Protein AF-A0A1V9ZBR7-F1 (afdb_monomer_lite)

Secondary structure (DSSP, 8-state):
----HHHHHHTTEEEEEESTTT-SS-EEEEEE----------PPPP--------------TTHHHHHHHHHHHHHHHHHHH--------------SS----GGGGGGBPPTTSEE--TT-EEEEETTEEEEEEEETTEEEEEEE-S---HHHHHHHHHHHHHHHT---TTSPPEEEEE-SSGGG-EEEEE--S--HHHHHTT--S-----TTSSTHHHHTTHHHHHHSS----------TTSTTSS----PPPPTTTTSPSS-EEE-SGGGTTSS-S-EEE-TT--EEE----TT--EEES-SEE-B-TT---SEEEEEEEEE-B-TT-B--TT--EEEEEEEEE--GGG--SPPPTT--EEEEES----S--TT----TT--EEEEESS---S--TT--TT--EEEEESS-----TT--TT--EEE--SS---EEEEEE-TT--EEE-TTS---EEEEEE--TT--EEE-TT----EEEEEHHHHHHHHTPPBP---TT-SS--EEE--S-B---HHHHHHTTEEEEEESTTT-SS-EEEEEE--------PPPP------------------------THHHHHHHHHHHHHHHHHHHHHHHHHHTPPPPPPP----------PPPP------------

Foldseek 3Di:
DDDDQVVLVVQVWGKDFPPPPNDPDGDIDTGHDDPDDDDDDDDDDDDDDDDDDDDDDDDDPPVVVVVVVVVVVVVVVVVVVPPDPPPDPDPPDCPPDADDCPLQPVQEDDPPFKAQPPDDFPDDDPLFTWGWIGGNRAIKIKTAGPDQDSVSLNVVSVVLSVQCPDDDPQDFHFRGWYDPDSSGIIGITHDDPDDPVVVVVPDDDDDPDDVPPVVVNPPVVVVVVVVVPDDDDDDDPDDPDPVPPPPPPPPPQQPLLPFDFDWEKEQDPLLPPQPASIFTATSRSHTPGSPDHLVCLEAEAHREYAYHQSRDAQHHEYEHYAHYQYLRHDDHLSHQEYEYEHHNADELVSCPDADELSHAEYYYELAAHADDDLPRHDRQNHQYYAAEQRQYADDHLCPHLNHAEDAHEQYAYQADPNDHPNHQYYHHYNYAHQEDEQAECQNHQYEHHANYCHAYYENYDYALSHFEEEHEPHNHQAAEYEPRVLVSLQPWADFPPPPVDPDTGGYDYPDAYHYDQVVLVVQVWGKDWRNPPRDPYTYIHTYHYDPPDPDDDDDDDDDDDDDDDDDDDDDDDDDDDDDDPPVVVVVVVVVVVVVVVVVVVVVVVVVPDDDDDDDDDDDDDDDDDDDDDDDDDDDDDDDDD

pLDDT: mean 70.75, std 25.92, range [24.97, 98.56]

Organism: NCBI:txid74557

InterPro domains:
  IPR000719 Protein kinase domain [SM00220] (116-343)
  IPR001245 Serine-threonine/tyrosine-protein kinase, catalytic domain [PF07714] (120-198)
  IPR011009 Protein kinase-like domain superfamily [SSF56112] (115-214)
  IPR032675 Leucine-rich repeat domain superfamily [G3DSA:3.80.10.10] (279-488)
  IPR050122 Receptor Tyrosine Kinase [PTHR24416] (41-207)

Structure (mmCIF, N/CA/C/O backbone):
data_AF-A0A1V9ZBR7-F1
#
_entry.id   AF-A0A1V9ZBR7-F1
#
loop_
_atom_site.group_PDB
_atom_site.id
_atom_site.type_symbol
_atom_site.label_atom_id
_atom_site.label_alt_id
_atom_site.label_comp_id
_atom_site.label_asym_id
_atom_site.label_entity_id
_atom_site.label_seq_id
_atom_site.pdbx_PDB_ins_code
_atom_site.Cartn_x
_atom_site.Cartn_y
_atom_site.Cartn_z
_atom_site.occupancy
_atom_site.B_iso_or_equiv
_atom_site.auth_seq_id
_atom_site.auth_comp_id
_atom_site.auth_asym_id
_atom_site.auth_atom_id
_atom_site.pdbx_PDB_model_num
ATOM 1 N N . MET A 1 1 ? -35.431 -3.932 4.871 1.00 50.59 1 MET A N 1
ATOM 2 C CA . MET A 1 1 ? -35.318 -3.376 3.504 1.00 50.59 1 MET A CA 1
ATOM 3 C C . MET A 1 1 ? -36.571 -3.734 2.721 1.00 50.59 1 MET A C 1
ATOM 5 O O . MET A 1 1 ? -36.926 -4.905 2.684 1.00 50.59 1 MET A O 1
ATOM 9 N N . LYS A 1 2 ? -37.264 -2.747 2.144 1.00 49.28 2 LYS A N 1
ATOM 10 C CA . LYS A 1 2 ? -38.389 -2.986 1.230 1.00 49.28 2 LYS A CA 1
ATOM 11 C C . LYS A 1 2 ? -37.946 -2.637 -0.182 1.00 49.28 2 LYS A C 1
ATOM 13 O O . LYS A 1 2 ? -37.548 -1.499 -0.416 1.00 49.28 2 LYS A O 1
ATOM 18 N N . THR A 1 3 ? -38.008 -3.591 -1.099 1.00 70.12 3 THR A N 1
ATOM 19 C CA . THR A 1 3 ? -37.773 -3.306 -2.515 1.00 70.12 3 THR A CA 1
ATOM 20 C C . THR A 1 3 ? -38.988 -2.591 -3.093 1.00 70.12 3 THR A C 1
ATOM 22 O O . THR A 1 3 ? -40.130 -2.961 -2.820 1.00 70.12 3 THR A O 1
ATOM 25 N N . ASN A 1 4 ? -38.746 -1.539 -3.873 1.00 78.81 4 ASN A N 1
ATOM 26 C CA . ASN A 1 4 ? -39.800 -0.794 -4.549 1.00 78.81 4 ASN A CA 1
ATOM 27 C C . ASN A 1 4 ? -40.412 -1.664 -5.664 1.00 78.81 4 ASN A C 1
ATOM 29 O O . ASN A 1 4 ? -39.730 -2.010 -6.629 1.00 78.81 4 ASN A O 1
ATOM 33 N N . ALA A 1 5 ? -41.694 -2.011 -5.525 1.00 76.12 5 ALA A N 1
ATOM 34 C CA . ALA A 1 5 ? -42.403 -2.876 -6.467 1.00 76.12 5 ALA A CA 1
ATOM 35 C C . ALA A 1 5 ? -42.497 -2.273 -7.880 1.00 76.12 5 ALA A C 1
ATOM 37 O O . ALA A 1 5 ? -42.357 -3.003 -8.857 1.00 76.12 5 ALA A O 1
ATOM 38 N N . LEU A 1 6 ? -42.639 -0.945 -7.996 1.00 73.38 6 LEU A N 1
ATOM 39 C CA . LEU A 1 6 ? -42.655 -0.250 -9.288 1.00 73.38 6 LEU A CA 1
ATOM 40 C C . LEU A 1 6 ? -41.296 -0.359 -9.986 1.00 73.38 6 LEU A C 1
ATOM 42 O O . LEU A 1 6 ? -41.236 -0.752 -11.148 1.00 73.38 6 LEU A O 1
ATOM 46 N N . ALA A 1 7 ? -40.204 -0.113 -9.257 1.00 69.62 7 ALA A N 1
ATOM 47 C CA . ALA A 1 7 ? -38.849 -0.246 -9.796 1.00 69.62 7 ALA A CA 1
ATOM 48 C C . ALA A 1 7 ? -38.517 -1.697 -10.187 1.00 69.62 7 ALA A C 1
ATOM 50 O O . ALA A 1 7 ? -37.846 -1.930 -11.186 1.00 69.62 7 ALA A O 1
ATOM 51 N N . CYS A 1 8 ? -39.024 -2.675 -9.431 1.00 76.56 8 CYS A N 1
ATOM 52 C CA . CYS A 1 8 ? -38.856 -4.087 -9.753 1.00 76.56 8 CYS A CA 1
ATOM 53 C C . CYS A 1 8 ? -39.618 -4.492 -11.025 1.00 76.56 8 CYS A C 1
ATOM 55 O O . CYS A 1 8 ? -39.065 -5.169 -11.888 1.00 76.56 8 CYS A O 1
ATOM 57 N N . SER A 1 9 ? -40.855 -4.013 -11.183 1.00 77.94 9 SER A N 1
ATOM 58 C CA . SER A 1 9 ? -41.639 -4.267 -12.396 1.00 77.94 9 SER A CA 1
ATOM 59 C C . SER A 1 9 ? -41.027 -3.620 -13.643 1.00 77.94 9 SER A C 1
ATOM 61 O O . SER A 1 9 ? -41.070 -4.213 -14.717 1.00 77.94 9 SER A O 1
ATOM 63 N N . ALA A 1 10 ? -40.386 -2.452 -13.496 1.00 71.50 10 ALA A N 1
ATOM 64 C CA . ALA A 1 10 ? -39.750 -1.729 -14.599 1.00 71.50 10 ALA A CA 1
ATOM 65 C C . ALA A 1 10 ? -38.578 -2.497 -15.233 1.00 71.50 10 ALA A C 1
ATOM 67 O O . ALA A 1 10 ? -38.266 -2.279 -16.398 1.00 71.50 10 ALA A O 1
ATOM 68 N N . ILE A 1 11 ? -37.958 -3.416 -14.487 1.00 74.50 11 ILE A N 1
ATOM 69 C CA . ILE A 1 11 ? -36.897 -4.299 -14.991 1.00 74.50 11 ILE A CA 1
ATOM 70 C C . ILE A 1 11 ? -37.412 -5.702 -15.348 1.00 74.50 11 ILE A C 1
ATOM 72 O O . ILE A 1 11 ? -36.616 -6.615 -15.529 1.00 74.50 11 ILE A O 1
ATOM 76 N N . GLY A 1 12 ? -38.733 -5.897 -15.435 1.00 76.38 12 GLY A N 1
ATOM 77 C CA . GLY A 1 12 ? -39.346 -7.199 -15.725 1.00 76.38 12 GLY A CA 1
ATOM 78 C C . GLY A 1 12 ? -39.277 -8.191 -14.559 1.00 76.38 12 GLY A C 1
ATOM 79 O O . GLY A 1 12 ? -39.399 -9.399 -14.761 1.00 76.38 12 GLY A O 1
ATOM 80 N N . GLY A 1 13 ? -39.048 -7.697 -13.341 1.00 84.69 13 GLY A N 1
ATOM 81 C CA . GLY A 1 13 ? -38.956 -8.507 -12.136 1.00 84.69 13 GLY A CA 1
ATOM 82 C C . GLY A 1 13 ? -40.244 -8.532 -11.322 1.00 84.69 13 GLY A C 1
ATOM 83 O O . GLY A 1 13 ? -41.118 -7.675 -11.444 1.00 84.69 13 GLY A O 1
ATOM 84 N N . THR A 1 14 ? -40.344 -9.514 -10.432 1.00 86.44 14 THR A N 1
ATOM 85 C CA . THR A 1 14 ? -41.419 -9.632 -9.442 1.00 86.44 14 THR A CA 1
ATOM 86 C C . THR A 1 14 ? -40.845 -9.552 -8.034 1.00 86.44 14 THR A C 1
ATOM 88 O O . THR A 1 14 ? -39.832 -10.175 -7.718 1.00 86.44 14 THR A O 1
ATOM 91 N N . THR A 1 15 ? -41.462 -8.749 -7.165 1.00 87.12 15 THR A N 1
ATOM 92 C CA . THR A 1 15 ? -41.032 -8.654 -5.765 1.00 87.12 15 THR A CA 1
ATOM 93 C C . THR A 1 15 ? -41.447 -9.894 -4.984 1.00 87.12 15 THR A C 1
ATOM 95 O O . THR A 1 15 ? -42.631 -10.219 -4.942 1.00 87.12 15 THR A O 1
ATOM 98 N N . GLN A 1 16 ? -40.496 -10.534 -4.306 1.00 85.44 16 GLN A N 1
ATOM 99 C CA . GLN A 1 16 ? -40.729 -11.681 -3.429 1.00 85.44 16 GLN A CA 1
ATOM 100 C C . GLN A 1 16 ? -40.258 -11.385 -2.004 1.00 85.44 16 GLN A C 1
ATOM 102 O O . GLN A 1 16 ? -39.257 -10.697 -1.796 1.00 85.44 16 GLN A O 1
ATOM 107 N N . SER A 1 17 ? -40.983 -11.892 -1.006 1.00 78.50 17 SER A N 1
ATOM 108 C CA . SER A 1 17 ? -40.584 -11.788 0.400 1.00 78.50 17 SER A CA 1
ATOM 109 C C . SER A 1 17 ? -39.629 -12.912 0.775 1.00 78.50 17 SER A C 1
ATOM 111 O O . SER A 1 17 ? -39.938 -14.084 0.575 1.00 78.50 17 SER A O 1
ATOM 113 N N . LEU A 1 18 ? -38.490 -12.553 1.364 1.00 67.31 18 LEU A N 1
ATOM 114 C CA . LEU A 1 18 ? -37.533 -13.523 1.886 1.00 67.31 18 LEU A CA 1
ATOM 115 C C . LEU A 1 18 ? -37.828 -13.829 3.353 1.00 67.31 18 LEU A C 1
ATOM 117 O O . LEU A 1 18 ? -38.117 -12.924 4.134 1.00 67.31 18 LEU A O 1
ATOM 121 N N . TRP A 1 19 ? -37.729 -15.113 3.710 1.00 66.88 19 TRP A N 1
ATOM 122 C CA . TRP A 1 19 ? -37.826 -15.612 5.090 1.00 66.88 19 TRP A CA 1
ATOM 123 C C . TRP A 1 19 ? -39.075 -15.142 5.846 1.00 66.88 19 TRP A C 1
ATOM 125 O O . TRP A 1 19 ? -39.026 -14.875 7.046 1.00 66.88 19 TRP A O 1
ATOM 135 N N . ALA A 1 20 ? -40.210 -15.066 5.145 1.00 61.50 20 ALA A N 1
ATOM 136 C CA . ALA A 1 20 ? -41.470 -14.554 5.686 1.00 61.50 20 ALA A CA 1
ATOM 137 C C . ALA A 1 20 ? -41.953 -15.281 6.959 1.00 61.50 20 ALA A C 1
ATOM 139 O O . ALA A 1 20 ? -42.721 -14.705 7.724 1.00 61.50 20 ALA A O 1
ATOM 140 N N . ALA A 1 21 ? -41.499 -16.518 7.192 1.00 49.03 21 ALA A N 1
ATOM 141 C CA . ALA A 1 21 ? -41.862 -17.321 8.359 1.00 49.03 21 ALA A CA 1
ATOM 142 C C . ALA A 1 21 ? -40.848 -17.267 9.521 1.00 49.03 21 ALA A C 1
ATOM 144 O O . ALA A 1 21 ? -41.185 -17.692 10.621 1.00 49.03 21 ALA A O 1
ATOM 145 N N . THR A 1 22 ? -39.620 -16.778 9.309 1.00 48.78 22 THR A N 1
ATOM 146 C CA . THR A 1 22 ? -38.515 -16.904 10.287 1.00 48.78 22 THR A CA 1
ATOM 147 C C . THR A 1 22 ? -37.818 -15.590 10.632 1.00 48.78 22 THR A C 1
ATOM 149 O O . THR A 1 22 ? -37.063 -15.550 11.601 1.00 48.78 22 THR A O 1
ATOM 152 N N . SER A 1 23 ? -38.074 -14.505 9.893 1.00 51.97 23 SER A N 1
ATOM 153 C CA . SER A 1 23 ? -37.510 -13.185 10.189 1.00 51.97 23 SER A CA 1
ATOM 154 C C . SER A 1 23 ? -38.576 -12.213 10.709 1.00 51.97 23 SER A C 1
ATOM 156 O O . SER A 1 23 ? -39.611 -12.048 10.059 1.00 51.97 23 SER A O 1
ATOM 158 N N . PRO A 1 24 ? -38.333 -11.491 11.824 1.00 51.44 24 PRO A N 1
ATOM 159 C CA . PRO A 1 24 ? -39.212 -10.404 12.259 1.00 51.44 24 PRO A CA 1
ATOM 160 C C . PRO A 1 24 ? -39.126 -9.169 11.340 1.00 51.44 24 PRO A C 1
ATOM 162 O O . PRO A 1 24 ? -39.942 -8.252 11.447 1.00 51.44 24 PRO A O 1
ATOM 165 N N . TYR A 1 25 ? -38.162 -9.127 10.413 1.00 51.62 25 TYR A N 1
ATOM 166 C CA . TYR A 1 25 ? -37.979 -8.022 9.478 1.00 51.62 25 TYR A CA 1
ATOM 167 C C . TYR A 1 25 ? -38.643 -8.325 8.132 1.00 51.62 25 TYR A C 1
ATOM 169 O O . TYR A 1 25 ? -38.346 -9.321 7.478 1.00 51.62 25 TYR A O 1
ATOM 177 N N . LYS A 1 26 ? -39.513 -7.418 7.661 1.00 59.69 26 LYS A N 1
ATOM 178 C CA . LYS A 1 26 ? -40.149 -7.522 6.335 1.00 59.69 26 LYS A CA 1
ATOM 179 C C . LYS A 1 26 ? -39.133 -7.210 5.234 1.00 59.69 26 LYS A C 1
ATOM 181 O O . LYS A 1 26 ? -39.002 -6.057 4.815 1.00 59.69 26 LYS A O 1
ATOM 186 N N . ILE A 1 27 ? -38.401 -8.234 4.805 1.00 73.19 27 ILE A N 1
ATOM 187 C CA . ILE A 1 27 ? -37.430 -8.177 3.711 1.00 73.19 27 ILE A CA 1
ATOM 188 C C . ILE A 1 27 ? -38.121 -8.627 2.422 1.00 73.19 27 ILE A C 1
ATOM 190 O O . ILE A 1 27 ? -38.743 -9.685 2.360 1.00 73.19 27 ILE A O 1
ATOM 194 N N . SER A 1 28 ? -38.036 -7.794 1.390 1.00 79.69 28 SER A N 1
ATOM 195 C CA . SER A 1 28 ? -38.493 -8.114 0.032 1.00 79.69 28 SER A CA 1
ATOM 196 C C . SER A 1 28 ? -37.355 -7.853 -0.942 1.00 79.69 28 SER A C 1
ATOM 198 O O . SER A 1 28 ? -36.538 -6.976 -0.674 1.00 79.69 28 SER A O 1
ATOM 200 N N . VAL A 1 29 ? -37.295 -8.631 -2.020 1.00 81.75 29 VAL A N 1
ATOM 201 C CA . VAL A 1 29 ? -36.276 -8.564 -3.078 1.00 81.75 29 VAL A CA 1
ATOM 202 C C . VAL A 1 29 ? -36.940 -8.621 -4.448 1.00 81.75 29 VAL A C 1
ATOM 204 O O . VAL A 1 29 ? -38.030 -9.173 -4.578 1.00 81.75 29 VAL A O 1
ATOM 207 N N . CYS A 1 30 ? -36.305 -8.046 -5.468 1.00 83.38 30 CYS A N 1
ATOM 208 C CA . CYS A 1 30 ? -36.773 -8.148 -6.848 1.00 83.38 30 CYS A CA 1
ATOM 209 C C . CYS A 1 30 ? -36.169 -9.376 -7.530 1.00 83.38 30 CYS A C 1
ATOM 211 O O . CYS A 1 30 ? -34.948 -9.503 -7.572 1.00 83.38 30 CYS A O 1
ATOM 213 N N . VAL A 1 31 ? -37.010 -10.251 -8.076 1.00 82.06 31 VAL A N 1
ATOM 214 C CA . VAL A 1 31 ? -36.592 -11.455 -8.800 1.00 82.06 31 VAL A CA 1
ATOM 215 C C . VAL A 1 31 ? -36.899 -11.276 -10.281 1.00 82.06 31 VAL A C 1
ATOM 217 O O . VAL A 1 31 ? -38.058 -11.118 -10.656 1.00 82.06 31 VAL A O 1
ATOM 220 N N . VAL A 1 32 ? -35.864 -11.300 -11.116 1.00 84.56 32 VAL A N 1
ATOM 221 C CA . VAL A 1 32 ? -35.940 -11.142 -12.577 1.00 84.56 32 VAL A CA 1
ATOM 222 C C . VAL A 1 32 ? -35.582 -12.469 -13.243 1.00 84.56 32 VAL A C 1
ATOM 224 O O . VAL A 1 32 ? -34.528 -13.029 -12.949 1.00 84.56 32 VAL A O 1
ATOM 227 N N . ASN A 1 33 ? -36.436 -12.973 -14.139 1.00 59.00 33 ASN A N 1
ATOM 228 C CA . ASN A 1 33 ? -36.154 -14.183 -14.919 1.00 59.00 33 ASN A CA 1
ATOM 229 C C . ASN A 1 33 ? -35.406 -13.809 -16.203 1.00 59.00 33 ASN A C 1
ATOM 231 O O . ASN A 1 33 ? -36.011 -13.381 -17.183 1.00 59.00 33 ASN A O 1
ATOM 235 N N . THR A 1 34 ? -34.089 -13.985 -16.221 1.00 46.00 34 THR A N 1
ATOM 236 C CA . THR A 1 34 ? -33.269 -13.793 -17.420 1.00 46.00 34 THR A CA 1
ATOM 237 C C . THR A 1 34 ? -33.244 -15.065 -18.267 1.00 46.00 34 THR A C 1
ATOM 239 O O . THR A 1 34 ? -32.452 -15.973 -18.037 1.00 46.00 34 THR A O 1
ATOM 242 N N . THR A 1 35 ? -34.076 -15.112 -19.308 1.00 39.97 35 THR A N 1
ATOM 243 C CA . THR A 1 35 ? -33.681 -15.799 -20.548 1.00 39.97 35 THR A CA 1
ATOM 244 C C . THR A 1 35 ? -33.065 -14.742 -21.459 1.00 39.97 35 THR A C 1
ATOM 246 O O . THR A 1 35 ? -33.676 -13.721 -21.763 1.00 39.97 35 THR A O 1
ATOM 249 N N . LEU A 1 36 ? -31.786 -14.926 -21.781 1.00 40.47 36 LEU A N 1
ATOM 250 C CA . LEU A 1 36 ? -30.993 -13.995 -22.577 1.00 40.47 36 LEU A CA 1
ATOM 251 C C . LEU A 1 36 ? -31.504 -13.966 -24.022 1.00 40.47 36 LEU A C 1
ATOM 253 O O . LEU A 1 36 ? -31.257 -14.893 -24.788 1.00 40.47 36 LEU A O 1
ATOM 257 N N . THR A 1 37 ? -32.121 -12.855 -24.410 1.00 28.11 37 THR A N 1
ATOM 258 C CA . THR A 1 37 ? -32.143 -12.385 -25.800 1.00 28.11 37 THR A CA 1
ATOM 259 C C . THR A 1 37 ? -31.736 -10.922 -25.812 1.00 28.11 37 THR A C 1
ATOM 261 O O . THR A 1 37 ? -32.492 -10.034 -25.427 1.00 28.11 37 THR A O 1
ATOM 264 N N . THR A 1 38 ? -30.497 -10.682 -26.232 1.00 35.47 38 THR A N 1
ATOM 265 C CA . THR A 1 38 ? -29.957 -9.365 -26.558 1.00 35.47 38 THR A CA 1
ATOM 266 C C . THR A 1 38 ? -30.619 -8.850 -27.830 1.00 35.47 38 THR A C 1
ATOM 268 O O . THR A 1 38 ? -30.325 -9.346 -28.916 1.00 35.47 38 THR A O 1
ATOM 271 N N . SER A 1 39 ? -31.497 -7.859 -27.708 1.00 32.97 39 SER A N 1
ATOM 272 C CA . SER A 1 39 ? -31.845 -6.923 -28.782 1.00 32.97 39 SER A CA 1
ATOM 273 C C . SER A 1 39 ? -32.575 -5.728 -28.180 1.00 32.97 39 SER A C 1
ATOM 275 O O . SER A 1 39 ? -33.771 -5.790 -27.921 1.00 32.97 39 SER A O 1
ATOM 277 N N . ALA A 1 40 ? -31.850 -4.636 -27.963 1.00 30.23 40 ALA A N 1
ATOM 278 C CA . ALA A 1 40 ? -32.441 -3.309 -27.909 1.00 30.23 40 ALA A CA 1
ATOM 279 C C . ALA A 1 40 ? -31.404 -2.313 -28.424 1.00 30.23 40 ALA A C 1
ATOM 281 O O . ALA A 1 40 ? -30.396 -2.020 -27.790 1.00 30.23 40 ALA A O 1
ATOM 282 N N . THR A 1 41 ? -31.667 -1.903 -29.654 1.00 29.02 41 THR A N 1
ATOM 283 C CA . THR A 1 41 ? -31.122 -0.774 -30.392 1.00 29.02 41 THR A CA 1
ATOM 284 C C . THR A 1 41 ? -31.165 0.509 -29.572 1.00 29.02 41 THR A C 1
ATOM 286 O O . THR A 1 41 ? -32.244 0.917 -29.146 1.00 29.02 41 THR A O 1
ATOM 289 N N . GLU A 1 42 ? -30.026 1.183 -29.445 1.00 27.69 42 GLU A N 1
ATOM 290 C CA . GLU A 1 42 ? -29.987 2.593 -29.072 1.00 27.69 42 GLU A CA 1
ATOM 291 C C . GLU A 1 42 ? -29.654 3.421 -30.319 1.00 27.69 42 GLU A C 1
ATOM 293 O O . GLU A 1 42 ? -28.706 3.153 -31.060 1.00 27.69 42 GLU A O 1
ATOM 298 N N . GLN A 1 43 ? -30.543 4.367 -30.593 1.00 26.97 43 GLN A N 1
ATOM 299 C CA . GLN A 1 43 ? -30.601 5.239 -31.756 1.00 26.97 43 GLN A CA 1
ATOM 300 C C . GLN A 1 43 ? -29.817 6.528 -31.435 1.00 26.97 43 GLN A C 1
ATOM 302 O O . GLN A 1 43 ? -30.108 7.134 -30.406 1.00 26.97 43 GLN A O 1
ATOM 307 N N . PRO A 1 44 ? -28.850 6.979 -32.258 1.00 31.03 44 PRO A N 1
ATOM 308 C CA . PRO A 1 44 ? -28.153 8.241 -32.023 1.00 31.03 44 PRO A CA 1
ATOM 309 C C . PRO A 1 44 ? -28.849 9.408 -32.743 1.00 31.03 44 PRO A C 1
ATOM 311 O O . PRO A 1 44 ? -29.282 9.286 -33.893 1.00 31.03 44 PRO A O 1
ATOM 314 N N . ASP A 1 45 ? -28.923 10.555 -32.070 1.00 29.58 45 ASP A N 1
ATOM 315 C CA . ASP A 1 45 ? -29.411 11.813 -32.634 1.00 29.58 45 ASP A CA 1
ATOM 316 C C . ASP A 1 45 ? -28.499 12.353 -33.758 1.00 29.58 45 ASP A C 1
ATOM 318 O O . ASP A 1 45 ? -27.269 12.302 -33.698 1.00 29.58 45 ASP A O 1
ATOM 322 N N . LYS A 1 46 ? -29.149 12.885 -34.803 1.00 29.28 46 LYS A N 1
ATOM 323 C CA . LYS A 1 46 ? -28.589 13.516 -36.017 1.00 29.28 46 LYS A CA 1
ATOM 324 C C . LYS A 1 46 ? -27.821 14.809 -35.677 1.00 29.28 46 LYS A C 1
ATOM 326 O O . LYS A 1 46 ? -28.347 15.671 -34.991 1.00 29.28 46 LYS A O 1
ATOM 331 N N . ALA A 1 47 ? -26.545 14.927 -36.053 1.00 27.41 47 ALA A N 1
ATOM 332 C CA . ALA A 1 47 ? -25.988 15.409 -37.333 1.00 27.41 47 ALA A CA 1
ATOM 333 C C . ALA A 1 47 ? -25.819 16.938 -37.460 1.00 27.41 47 ALA A C 1
ATOM 335 O O . ALA A 1 47 ? -26.791 17.652 -37.670 1.00 27.41 47 ALA A O 1
ATOM 336 N N . VAL A 1 48 ? -24.556 17.387 -37.518 1.00 27.19 48 VAL A N 1
ATOM 337 C CA . VAL A 1 48 ? -24.077 18.428 -38.449 1.00 27.19 48 VAL A CA 1
ATOM 338 C C . VAL A 1 48 ? -22.669 18.026 -38.915 1.00 27.19 48 VAL A C 1
ATOM 340 O O . VAL A 1 48 ? -21.769 17.853 -38.102 1.00 27.19 48 VAL A O 1
ATOM 343 N N . ASN A 1 49 ? -22.504 17.859 -40.229 1.00 27.77 49 ASN A N 1
ATOM 344 C CA . ASN A 1 49 ? -21.226 17.703 -40.938 1.00 27.77 49 ASN A CA 1
ATOM 345 C C . ASN A 1 49 ? -20.955 19.000 -41.723 1.00 27.77 49 ASN A C 1
ATOM 347 O O . ASN A 1 49 ? -21.914 19.672 -42.116 1.00 27.77 49 ASN A O 1
ATOM 351 N N . PRO A 1 50 ? -19.687 19.303 -42.054 1.00 32.59 50 PRO A N 1
ATOM 352 C CA . PRO A 1 50 ? -19.325 19.117 -43.461 1.00 32.59 50 PRO A CA 1
ATOM 353 C C . PRO A 1 50 ? -17.933 18.496 -43.707 1.00 32.59 50 PRO A C 1
ATOM 355 O O . PRO A 1 50 ? -16.934 18.883 -43.116 1.00 32.59 50 PRO A O 1
ATOM 358 N N . ALA A 1 51 ? -17.951 17.540 -44.643 1.00 25.41 51 ALA A N 1
ATOM 359 C CA . ALA A 1 51 ? -16.994 17.185 -45.702 1.00 25.41 51 ALA A CA 1
ATOM 360 C C . ALA A 1 51 ? -15.466 17.367 -45.519 1.00 25.41 51 ALA A C 1
ATOM 362 O O . ALA A 1 51 ? -14.963 18.478 -45.399 1.00 25.41 51 ALA A O 1
ATOM 363 N N . GLY A 1 52 ? -14.729 16.262 -45.734 1.00 26.28 52 GLY A N 1
ATOM 364 C CA . GLY A 1 52 ? -13.279 16.252 -45.991 1.00 26.28 52 GLY A CA 1
ATOM 365 C C . GLY A 1 52 ? -12.657 14.860 -46.228 1.00 26.28 52 GLY A C 1
ATOM 366 O O . GLY A 1 52 ? -11.966 14.349 -45.362 1.00 26.28 52 GLY A O 1
ATOM 367 N N . THR A 1 53 ? -12.934 14.257 -47.394 1.00 26.14 53 THR A N 1
ATOM 368 C CA . THR A 1 53 ? -12.080 13.360 -48.231 1.00 26.14 53 THR A CA 1
ATOM 369 C C . THR A 1 53 ? -11.125 12.291 -47.635 1.00 26.14 53 THR A C 1
ATOM 371 O O . THR A 1 53 ? -10.044 12.600 -47.150 1.00 26.14 53 THR A O 1
ATOM 374 N N . ASN A 1 54 ? -11.496 11.020 -47.873 1.00 27.78 54 ASN A N 1
ATOM 375 C CA . ASN A 1 54 ? -10.769 9.850 -48.428 1.00 27.78 54 ASN A CA 1
ATOM 376 C C . ASN A 1 54 ? -9.237 9.668 -48.255 1.00 27.78 54 ASN A C 1
ATOM 378 O O . ASN A 1 54 ? -8.458 10.403 -48.856 1.00 27.78 54 ASN A O 1
ATOM 382 N N . ASN A 1 55 ? -8.818 8.547 -47.637 1.00 27.27 55 ASN A N 1
ATOM 383 C CA . ASN A 1 55 ? -8.160 7.392 -48.302 1.00 27.27 55 ASN A CA 1
ATOM 384 C C . ASN A 1 55 ? -7.539 6.420 -47.274 1.00 27.27 55 ASN A C 1
ATOM 386 O O . ASN A 1 55 ? -6.493 6.702 -46.693 1.00 27.27 55 ASN A O 1
ATOM 390 N N . SER A 1 56 ? -8.130 5.233 -47.112 1.00 26.12 56 SER A N 1
ATOM 391 C CA . SER A 1 56 ? -7.479 4.065 -46.508 1.00 26.12 56 SER A CA 1
ATOM 392 C C . SER A 1 56 ? -7.239 3.014 -47.591 1.00 26.12 56 SER A C 1
ATOM 394 O O . SER A 1 56 ? -8.154 2.352 -48.074 1.00 26.12 56 SER A O 1
ATOM 396 N N . THR A 1 57 ? -5.980 2.878 -47.997 1.00 26.98 57 THR A N 1
ATOM 397 C CA . THR A 1 57 ? -5.524 1.831 -48.911 1.00 26.98 57 THR A CA 1
ATOM 398 C C . THR A 1 57 ? -5.350 0.536 -48.120 1.00 26.98 57 THR A C 1
ATOM 400 O O . THR A 1 57 ? -4.422 0.398 -47.324 1.00 26.98 57 THR A O 1
ATOM 403 N N . THR A 1 58 ? -6.239 -0.428 -48.330 1.00 29.22 58 THR A N 1
ATOM 404 C CA . THR A 1 58 ? -6.021 -1.832 -47.972 1.00 29.22 58 THR A CA 1
ATOM 405 C C . THR A 1 58 ? -4.958 -2.415 -48.906 1.00 29.22 58 THR A C 1
ATOM 407 O O . THR A 1 58 ? -5.126 -2.415 -50.123 1.00 29.22 58 THR A O 1
ATOM 410 N N . SER A 1 59 ? -3.840 -2.898 -48.353 1.00 30.30 59 SER A N 1
ATOM 411 C CA . SER A 1 59 ? -2.831 -3.643 -49.118 1.00 30.30 59 SER A CA 1
ATOM 412 C C . SER A 1 59 ? -2.865 -5.124 -48.740 1.00 30.30 59 SER A C 1
ATOM 414 O O . SER A 1 59 ? -2.888 -5.485 -47.565 1.00 30.30 59 SER A O 1
ATOM 416 N N . ASN A 1 60 ? -2.934 -5.964 -49.773 1.00 33.03 60 ASN A N 1
ATOM 417 C CA . ASN A 1 60 ? -3.120 -7.409 -49.707 1.00 33.03 60 ASN A CA 1
ATOM 418 C C . ASN A 1 60 ? -1.782 -8.125 -49.437 1.00 33.03 60 ASN A C 1
ATOM 420 O O . ASN A 1 60 ? -0.894 -8.150 -50.291 1.00 33.03 60 ASN A O 1
ATOM 424 N N . SER A 1 61 ? -1.652 -8.756 -48.270 1.00 41.31 61 SER A N 1
ATOM 425 C CA . SER A 1 61 ? -0.437 -9.447 -47.805 1.00 41.31 61 SER A CA 1
ATOM 426 C C . SER A 1 61 ? -0.332 -10.900 -48.289 1.00 41.31 61 SER A C 1
ATOM 428 O O . SER A 1 61 ? -0.275 -11.825 -47.482 1.00 41.31 61 SER A O 1
ATOM 430 N N . THR A 1 62 ? -0.291 -11.127 -49.603 1.00 39.75 62 THR A N 1
ATOM 431 C CA . THR A 1 62 ? -0.053 -12.481 -50.163 1.00 39.75 62 THR A CA 1
ATOM 432 C C . THR A 1 62 ? 1.193 -12.544 -51.058 1.00 39.75 62 THR A C 1
ATOM 434 O O . THR A 1 62 ? 1.830 -13.588 -51.144 1.00 39.75 62 THR A O 1
ATOM 437 N N . GLY A 1 63 ? 1.637 -11.418 -51.634 1.00 41.28 63 GLY A N 1
ATOM 438 C CA . GLY A 1 63 ? 2.874 -11.352 -52.433 1.00 41.28 63 GLY A CA 1
ATOM 439 C C . GLY A 1 63 ? 4.172 -11.299 -51.612 1.00 41.28 63 GLY A C 1
ATOM 440 O O . GLY A 1 63 ? 5.214 -11.766 -52.065 1.00 41.28 63 GLY A O 1
ATOM 441 N N . THR A 1 64 ? 4.122 -10.783 -50.381 1.00 43.50 64 THR A N 1
ATOM 442 C CA . THR A 1 64 ? 5.319 -10.538 -49.554 1.00 43.50 64 THR A CA 1
ATOM 443 C C . THR A 1 64 ? 5.905 -11.821 -48.957 1.00 43.50 64 THR A C 1
ATOM 445 O O . THR A 1 64 ? 7.112 -11.920 -48.764 1.00 43.50 64 THR A O 1
ATOM 448 N N . ILE A 1 65 ? 5.073 -12.837 -48.707 1.00 44.75 65 ILE A N 1
ATOM 449 C CA . ILE A 1 65 ? 5.501 -14.084 -48.053 1.00 44.75 65 ILE A CA 1
ATOM 450 C C . ILE A 1 65 ? 6.273 -14.984 -49.035 1.00 44.75 65 ILE A C 1
ATOM 452 O O . ILE A 1 65 ? 7.260 -15.609 -48.655 1.00 44.75 65 ILE A O 1
ATOM 456 N N . VAL A 1 66 ? 5.902 -14.988 -50.321 1.00 45.47 66 VAL A N 1
ATOM 457 C CA . VAL A 1 66 ? 6.566 -15.809 -51.353 1.00 45.47 66 VAL A CA 1
ATOM 458 C C . VAL A 1 66 ? 7.955 -15.258 -51.709 1.00 45.47 66 VAL A C 1
ATOM 460 O O . VAL A 1 66 ? 8.897 -16.031 -51.881 1.00 45.47 66 VAL A O 1
ATOM 463 N N . GLY A 1 67 ? 8.121 -13.930 -51.737 1.00 42.66 67 GLY A N 1
ATOM 464 C CA . GLY A 1 67 ? 9.418 -13.293 -52.005 1.00 42.66 67 GLY A CA 1
ATOM 465 C C . GLY A 1 67 ? 10.467 -13.549 -50.916 1.00 42.66 67 GLY A C 1
ATOM 466 O O . GLY A 1 67 ? 11.642 -13.741 -51.224 1.00 42.66 67 GLY A O 1
ATOM 467 N N . VAL A 1 68 ? 10.045 -13.625 -49.649 1.00 50.06 68 VAL A N 1
ATOM 468 C CA . VAL A 1 68 ? 10.949 -13.886 -48.515 1.00 50.06 68 VAL A CA 1
ATOM 469 C C . VAL A 1 68 ? 11.447 -15.333 -48.522 1.00 50.06 68 VAL A C 1
ATOM 471 O O . VAL A 1 68 ? 12.633 -15.566 -48.310 1.00 50.06 68 VAL A O 1
ATOM 474 N N . VAL A 1 69 ? 10.591 -16.310 -48.838 1.00 50.38 69 VAL A N 1
ATOM 475 C CA . VAL A 1 69 ? 10.984 -17.733 -48.841 1.00 50.38 69 VAL A CA 1
ATOM 476 C C . VAL A 1 69 ? 11.953 -18.053 -49.985 1.00 50.38 69 VAL A C 1
ATOM 478 O O . VAL A 1 69 ? 12.950 -18.742 -49.769 1.00 50.38 69 VAL A O 1
ATOM 481 N N . VAL A 1 70 ? 11.726 -17.502 -51.183 1.00 51.25 70 VAL A N 1
ATOM 482 C CA . VAL A 1 70 ? 12.643 -17.677 -52.327 1.00 51.25 70 VAL A CA 1
ATOM 483 C C . VAL A 1 70 ? 13.974 -16.951 -52.087 1.00 51.25 70 VAL A C 1
ATOM 485 O O . VAL A 1 70 ? 15.031 -17.491 -52.411 1.00 51.25 70 VAL A O 1
ATOM 488 N N . GLY A 1 71 ? 13.944 -15.776 -51.448 1.00 48.34 71 GLY A N 1
ATOM 489 C CA . GLY A 1 71 ? 15.149 -15.038 -51.062 1.00 48.34 71 GLY A CA 1
ATOM 490 C C . GLY A 1 71 ? 16.000 -15.768 -50.018 1.00 48.34 71 GLY A C 1
ATOM 491 O O . GLY A 1 71 ? 17.214 -15.861 -50.177 1.00 48.34 71 GLY A O 1
ATOM 492 N N . VAL A 1 72 ? 15.380 -16.350 -48.987 1.00 55.62 72 VAL A N 1
ATOM 493 C CA . VAL A 1 72 ? 16.093 -17.098 -47.936 1.00 55.62 72 VAL A CA 1
ATOM 494 C C . VAL A 1 72 ? 16.696 -18.395 -48.483 1.00 55.62 72 VAL A C 1
ATOM 496 O O . VAL A 1 72 ? 17.851 -18.696 -48.191 1.00 55.62 72 VAL A O 1
ATOM 499 N N . LEU A 1 73 ? 15.977 -19.134 -49.335 1.00 49.72 73 LEU A N 1
ATOM 500 C CA . LEU A 1 73 ? 16.506 -20.354 -49.961 1.00 49.72 73 LEU A CA 1
ATOM 501 C C . LEU A 1 73 ? 17.628 -20.057 -50.970 1.00 49.72 73 LEU A C 1
ATOM 503 O O . LEU A 1 73 ? 18.610 -20.797 -51.026 1.00 49.72 73 LEU A O 1
ATOM 507 N N . GLY A 1 74 ? 17.530 -18.947 -51.710 1.00 56.19 74 GLY A N 1
ATOM 508 C CA . GLY A 1 74 ? 18.606 -18.454 -52.572 1.00 56.19 74 GLY A CA 1
ATOM 509 C C . GLY A 1 74 ? 19.854 -18.047 -51.784 1.00 56.19 74 GLY A C 1
ATOM 510 O O . GLY A 1 74 ? 20.965 -18.401 -52.172 1.00 56.19 74 GLY A O 1
ATOM 511 N N . LEU A 1 75 ? 19.687 -17.381 -50.636 1.00 51.28 75 LEU A N 1
ATOM 512 C CA . LEU A 1 75 ? 20.796 -17.011 -49.751 1.00 51.28 75 LEU A CA 1
ATOM 513 C C . LEU A 1 75 ? 21.466 -18.233 -49.114 1.00 51.28 75 LEU A C 1
ATOM 515 O O . LEU A 1 75 ? 22.688 -18.264 -49.045 1.00 51.28 75 LEU A O 1
ATOM 519 N N . ILE A 1 76 ? 20.709 -19.266 -48.727 1.00 55.22 76 ILE A N 1
ATOM 520 C CA . ILE A 1 76 ? 21.264 -20.528 -48.202 1.00 55.22 76 ILE A CA 1
ATOM 521 C C . ILE A 1 76 ? 22.045 -21.286 -49.290 1.00 55.22 76 ILE A C 1
ATOM 523 O O . ILE A 1 76 ? 23.116 -21.833 -49.015 1.00 55.22 76 ILE A O 1
ATOM 527 N N . ALA A 1 77 ? 21.560 -21.284 -50.537 1.00 49.59 77 ALA A N 1
ATOM 528 C CA . ALA A 1 77 ? 22.269 -21.880 -51.670 1.00 49.59 77 ALA A CA 1
ATOM 529 C C . ALA A 1 77 ? 23.563 -21.118 -52.015 1.00 49.59 77 ALA A C 1
ATOM 531 O O . ALA A 1 77 ? 24.587 -21.745 -52.274 1.00 49.59 77 ALA A O 1
ATOM 532 N N . ILE A 1 78 ? 23.548 -19.782 -51.945 1.00 51.97 78 ILE A N 1
ATOM 533 C CA . ILE A 1 78 ? 24.740 -18.942 -52.138 1.00 51.97 78 ILE A CA 1
ATOM 534 C C . ILE A 1 78 ? 25.736 -19.138 -50.985 1.00 51.97 78 ILE A C 1
ATOM 536 O O . ILE A 1 78 ? 26.922 -19.315 -51.242 1.00 51.97 78 ILE A O 1
ATOM 540 N N . PHE A 1 79 ? 25.275 -19.221 -49.733 1.00 47.94 79 PHE A N 1
ATOM 541 C CA . PHE A 1 79 ? 26.134 -19.515 -48.577 1.00 47.94 79 PHE A CA 1
ATOM 542 C C . PHE A 1 79 ? 26.770 -20.914 -48.668 1.00 47.94 79 PHE A C 1
ATOM 544 O O . PHE A 1 79 ? 27.898 -21.111 -48.236 1.00 47.94 79 PHE A O 1
ATOM 551 N N . SER A 1 80 ? 26.087 -21.870 -49.309 1.00 46.78 80 SER A N 1
ATOM 552 C CA . SER A 1 80 ? 26.601 -23.229 -49.543 1.00 46.78 80 SER A CA 1
ATOM 553 C C . SER A 1 80 ? 27.612 -23.325 -50.700 1.00 46.78 80 SER A C 1
ATOM 555 O O . SER A 1 80 ? 28.329 -24.323 -50.796 1.00 46.78 80 SER A O 1
ATOM 557 N N . ILE A 1 81 ? 27.666 -22.319 -51.585 1.00 49.66 81 ILE A N 1
ATOM 558 C CA . ILE A 1 81 ? 28.597 -22.235 -52.729 1.00 49.66 81 ILE A CA 1
ATOM 559 C C . ILE A 1 81 ? 29.775 -21.286 -52.424 1.00 49.66 81 ILE A C 1
ATOM 561 O O . ILE A 1 81 ? 30.850 -21.450 -52.997 1.00 49.66 81 ILE A O 1
ATOM 565 N N . VAL A 1 82 ? 29.615 -20.345 -51.484 1.00 44.78 82 VAL A N 1
ATOM 566 C CA . VAL A 1 82 ? 30.647 -19.385 -51.038 1.00 44.78 82 VAL A CA 1
ATOM 567 C C . VAL A 1 82 ? 31.209 -19.754 -49.653 1.00 44.78 82 VAL A C 1
ATOM 569 O O . VAL A 1 82 ? 31.623 -18.892 -48.883 1.00 44.78 82 VAL A O 1
ATOM 572 N N . GLU A 1 83 ? 31.319 -21.046 -49.334 1.00 37.38 83 GLU A N 1
ATOM 573 C CA . GLU A 1 83 ? 32.368 -21.481 -48.403 1.00 37.38 83 GLU A CA 1
ATOM 574 C C . GLU A 1 83 ? 33.703 -21.380 -49.148 1.00 37.38 83 GLU A C 1
ATOM 576 O O . GLU A 1 83 ? 34.235 -22.352 -49.686 1.00 37.38 83 GLU A O 1
ATOM 581 N N . GLN A 1 84 ? 34.252 -20.165 -49.195 1.00 37.66 84 GLN A N 1
ATOM 582 C CA . GLN A 1 84 ? 35.701 -20.057 -49.246 1.00 37.66 84 GLN A CA 1
ATOM 583 C C . GLN A 1 84 ? 36.262 -20.797 -48.027 1.00 37.66 84 GLN A C 1
ATOM 585 O O . GLN A 1 84 ? 35.626 -20.775 -46.967 1.00 37.66 84 GLN A O 1
ATOM 590 N N . PRO A 1 85 ? 37.426 -21.461 -48.147 1.00 34.31 85 PRO A N 1
ATOM 591 C CA . PRO A 1 85 ? 38.099 -21.987 -46.975 1.00 34.31 85 PRO A CA 1
ATOM 592 C C . PRO A 1 85 ? 38.236 -20.835 -45.985 1.00 34.31 85 PRO A C 1
ATOM 594 O O . PRO A 1 85 ? 38.870 -19.824 -46.282 1.00 34.31 85 PRO A O 1
ATOM 597 N N . TYR A 1 86 ? 37.577 -20.976 -44.837 1.00 29.81 86 TYR A N 1
ATOM 598 C CA . TYR A 1 86 ? 37.822 -20.152 -43.671 1.00 29.81 86 TYR A CA 1
ATOM 599 C C . TYR A 1 86 ? 39.318 -20.258 -43.383 1.00 29.81 86 TYR A C 1
ATOM 601 O O . TYR A 1 86 ? 39.796 -21.255 -42.845 1.00 29.81 86 TYR A O 1
ATOM 609 N N . ASN A 1 87 ? 40.063 -19.262 -43.850 1.00 30.86 87 ASN A N 1
ATOM 610 C CA . ASN A 1 87 ? 41.413 -19.008 -43.412 1.00 30.86 87 ASN A CA 1
ATOM 611 C C . ASN A 1 87 ? 41.249 -18.328 -42.051 1.00 30.86 87 ASN A C 1
ATOM 613 O O . ASN A 1 87 ? 40.741 -17.202 -42.011 1.00 30.86 87 ASN A O 1
ATOM 617 N N . PRO A 1 88 ? 41.573 -18.999 -40.936 1.00 30.45 88 PRO A N 1
ATOM 618 C CA . PRO A 1 88 ? 41.499 -18.365 -39.641 1.00 30.45 88 PRO A CA 1
ATOM 619 C C . PRO A 1 88 ? 42.504 -17.216 -39.654 1.00 30.45 88 PRO A C 1
ATOM 621 O O . PRO A 1 88 ? 43.715 -17.434 -39.635 1.00 30.45 88 PRO A O 1
ATOM 624 N N . TYR A 1 89 ? 42.014 -15.978 -39.643 1.00 29.31 89 TYR A N 1
ATOM 625 C CA . TYR A 1 89 ? 42.767 -14.945 -38.957 1.00 29.31 89 TYR A CA 1
ATOM 626 C C . TYR A 1 89 ? 42.832 -15.380 -37.499 1.00 29.31 89 TYR A C 1
ATOM 628 O O . TYR A 1 89 ? 41.859 -15.307 -36.756 1.00 29.31 89 TYR A O 1
ATOM 636 N N . ILE A 1 90 ? 43.979 -15.978 -37.199 1.00 32.88 90 ILE A N 1
ATOM 637 C CA . ILE A 1 90 ? 44.664 -16.128 -35.927 1.00 32.88 90 ILE A CA 1
ATOM 638 C C . ILE A 1 90 ? 43.964 -15.334 -34.811 1.00 32.88 90 ILE A C 1
ATOM 640 O O . ILE A 1 90 ? 44.347 -14.221 -34.471 1.00 32.88 90 ILE A O 1
ATOM 644 N N . VAL A 1 91 ? 42.973 -15.954 -34.168 1.00 31.59 91 VAL A N 1
ATOM 645 C CA . VAL A 1 91 ? 43.033 -15.995 -32.707 1.00 31.59 91 VAL A CA 1
ATOM 646 C C . VAL A 1 91 ? 44.352 -16.716 -32.463 1.00 31.59 91 VAL A C 1
ATOM 648 O O . VAL A 1 91 ? 44.524 -17.791 -33.055 1.00 31.59 91 VAL A O 1
ATOM 651 N N . PRO A 1 92 ? 45.320 -16.167 -31.707 1.00 31.09 92 PRO A N 1
ATOM 652 C CA . PRO A 1 92 ? 46.392 -17.017 -31.244 1.00 31.09 92 PRO A CA 1
ATOM 653 C C . PRO A 1 92 ? 45.684 -18.232 -30.655 1.00 31.09 92 PRO A C 1
ATOM 655 O O . PRO A 1 92 ? 44.841 -18.096 -29.765 1.00 31.09 92 PRO A O 1
ATOM 658 N N . SER A 1 93 ? 45.972 -19.420 -31.191 1.00 27.78 93 SER A N 1
ATOM 659 C CA . SER A 1 93 ? 45.866 -20.638 -30.393 1.00 27.78 93 SER A CA 1
ATOM 660 C C . SER A 1 93 ? 46.301 -20.261 -28.975 1.00 27.78 93 SER A C 1
ATOM 662 O O . SER A 1 93 ? 47.244 -19.466 -28.885 1.00 27.78 93 SER A O 1
ATOM 664 N N . PRO A 1 94 ? 45.709 -20.786 -27.882 1.00 36.41 94 PRO A N 1
ATOM 665 C CA . PRO A 1 94 ? 46.467 -20.823 -26.642 1.00 36.41 94 PRO A CA 1
ATOM 666 C C . PRO A 1 94 ? 47.797 -21.418 -27.063 1.00 36.41 94 PRO A C 1
ATOM 668 O O . PRO A 1 94 ? 47.850 -22.525 -27.624 1.00 36.41 94 PRO A O 1
ATOM 671 N N . GLN A 1 95 ? 48.805 -20.553 -27.077 1.00 34.94 95 GLN A N 1
ATOM 672 C CA . GLN A 1 95 ? 50.059 -20.894 -27.681 1.00 34.94 95 GLN A CA 1
ATOM 673 C C . GLN A 1 95 ? 50.474 -22.094 -26.856 1.00 34.94 95 GLN A C 1
ATOM 675 O O . GLN A 1 95 ? 50.281 -22.135 -25.638 1.00 34.94 95 GLN A O 1
ATOM 680 N N . LYS A 1 96 ? 51.003 -23.119 -27.503 1.00 42.91 96 LYS A N 1
ATOM 681 C CA . LYS A 1 96 ? 51.630 -24.209 -26.762 1.00 42.91 96 LYS A CA 1
ATOM 682 C C . LYS A 1 96 ? 52.956 -23.739 -26.131 1.00 42.91 96 LYS A C 1
ATOM 684 O O . LYS A 1 96 ? 53.850 -24.546 -25.935 1.00 42.91 96 LYS A O 1
ATOM 689 N N . ASP A 1 97 ? 53.031 -22.445 -25.830 1.00 48.53 97 ASP A N 1
ATOM 690 C CA . ASP A 1 97 ? 54.085 -21.670 -25.223 1.00 48.53 97 ASP A CA 1
ATOM 691 C C . ASP A 1 97 ? 53.373 -20.870 -24.126 1.00 48.53 97 ASP A C 1
ATOM 693 O O . ASP A 1 97 ? 52.342 -20.247 -24.372 1.00 48.53 97 ASP A O 1
ATOM 697 N N . GLY A 1 98 ? 53.848 -20.997 -22.892 1.00 57.03 98 GLY A N 1
ATOM 698 C CA . GLY A 1 98 ? 53.160 -20.492 -21.709 1.00 57.03 98 GLY A CA 1
ATOM 699 C C . GLY A 1 98 ? 52.905 -18.980 -21.700 1.00 57.03 98 GLY A C 1
ATOM 700 O O . GLY A 1 98 ? 53.307 -18.234 -22.585 1.00 57.03 98 GLY A O 1
ATOM 701 N N . ILE A 1 99 ? 52.241 -18.542 -20.634 1.00 70.12 99 ILE A N 1
ATOM 702 C CA . ILE A 1 99 ? 51.883 -17.148 -20.343 1.00 70.12 99 ILE A CA 1
ATOM 703 C C . ILE A 1 99 ? 53.066 -16.204 -20.601 1.00 70.12 99 ILE A C 1
ATOM 705 O O . ILE A 1 99 ? 54.071 -16.248 -19.883 1.00 70.12 99 ILE A O 1
ATOM 709 N N . ASP A 1 100 ? 52.936 -15.342 -21.613 1.00 74.50 100 ASP A N 1
ATOM 710 C CA . ASP A 1 100 ? 53.990 -14.402 -21.986 1.00 74.50 100 ASP A CA 1
ATOM 711 C C . ASP A 1 100 ? 53.947 -13.147 -21.107 1.00 74.50 100 ASP A C 1
ATOM 713 O O . ASP A 1 100 ? 53.085 -12.278 -21.235 1.00 74.50 100 ASP A O 1
ATOM 717 N N . VAL A 1 101 ? 54.914 -13.061 -20.196 1.00 79.50 101 VAL A N 1
ATOM 718 C CA . VAL A 1 101 ? 55.145 -11.898 -19.327 1.00 79.50 101 VAL A CA 1
ATOM 719 C C . VAL A 1 101 ? 56.302 -11.023 -19.817 1.00 79.50 101 VAL A C 1
ATOM 721 O O . VAL A 1 101 ? 56.697 -10.089 -19.119 1.00 79.50 101 VAL A O 1
ATOM 724 N N . ALA A 1 102 ? 56.888 -11.311 -20.987 1.00 80.44 102 ALA A N 1
ATOM 725 C CA . ALA A 1 102 ? 57.999 -10.538 -21.536 1.00 80.44 102 ALA A CA 1
ATOM 726 C C . ALA A 1 102 ? 57.696 -9.032 -21.670 1.00 80.44 102 ALA A C 1
ATOM 728 O O . ALA A 1 102 ? 58.561 -8.253 -21.258 1.00 80.44 102 ALA A O 1
ATOM 729 N N . PRO A 1 103 ? 56.494 -8.598 -22.113 1.00 82.06 103 PRO A N 1
ATOM 730 C CA . PRO A 1 103 ? 56.159 -7.173 -22.212 1.00 82.06 103 PRO A CA 1
ATOM 731 C C . PRO A 1 103 ? 56.190 -6.435 -20.868 1.00 82.06 103 PRO A C 1
ATOM 733 O O . PRO A 1 103 ? 56.464 -5.241 -20.815 1.00 82.06 103 PRO A O 1
ATOM 736 N N . LEU A 1 104 ? 55.961 -7.146 -19.760 1.00 82.56 104 LEU A N 1
ATOM 737 C CA . LEU A 1 104 ? 55.943 -6.556 -18.424 1.00 82.56 104 LEU A CA 1
ATOM 738 C C . LEU A 1 104 ? 57.325 -6.492 -17.771 1.00 82.56 104 LEU A C 1
ATOM 740 O O . LEU A 1 104 ? 57.473 -5.818 -16.755 1.00 82.56 104 LEU A O 1
ATOM 744 N N . ARG A 1 105 ? 58.352 -7.161 -18.322 1.00 83.94 105 ARG A N 1
ATOM 745 C CA . ARG A 1 105 ? 59.686 -7.262 -17.691 1.00 83.94 105 ARG A CA 1
ATOM 746 C C . ARG A 1 105 ? 60.325 -5.907 -17.410 1.00 83.94 105 ARG A C 1
ATOM 748 O O . ARG A 1 105 ? 60.988 -5.761 -16.393 1.00 83.94 105 ARG A O 1
ATOM 755 N N . GLN A 1 106 ? 60.099 -4.929 -18.282 1.00 81.75 106 GLN A N 1
ATOM 756 C CA . GLN A 1 106 ? 60.596 -3.561 -18.109 1.00 81.75 106 GLN A CA 1
ATOM 757 C C . GLN A 1 106 ? 59.906 -2.798 -16.964 1.00 81.75 106 GLN A C 1
ATOM 759 O O . GLN A 1 106 ? 60.432 -1.799 -16.490 1.00 81.75 106 GLN A O 1
ATOM 764 N N . HIS A 1 107 ? 58.745 -3.276 -16.512 1.00 86.31 107 HIS A N 1
ATOM 765 C CA . HIS A 1 107 ? 57.963 -2.718 -15.408 1.00 86.31 107 HIS A CA 1
ATOM 766 C C . HIS A 1 107 ? 58.056 -3.574 -14.137 1.00 86.31 107 HIS A C 1
ATOM 768 O O . HIS A 1 107 ? 57.274 -3.375 -13.203 1.00 86.31 107 HIS A O 1
ATOM 774 N N . LYS A 1 108 ? 58.967 -4.559 -14.111 1.00 85.75 108 LYS A N 1
ATOM 775 C CA . LYS A 1 108 ? 59.121 -5.474 -12.984 1.00 85.75 108 LYS A CA 1
ATOM 776 C C . LYS A 1 108 ? 59.797 -4.766 -11.810 1.00 85.75 108 LYS A C 1
ATOM 778 O O . LYS A 1 108 ? 60.910 -4.269 -11.947 1.00 85.75 108 LYS A O 1
ATOM 783 N N . LEU A 1 109 ? 59.140 -4.777 -10.655 1.00 83.56 109 LEU A N 1
ATOM 784 C CA . LEU A 1 109 ? 59.697 -4.287 -9.394 1.00 83.56 109 LEU A CA 1
ATOM 785 C C . LEU A 1 109 ? 60.559 -5.375 -8.732 1.00 83.56 109 LEU A C 1
ATOM 787 O O . LEU A 1 109 ? 60.216 -6.559 -8.780 1.00 83.56 109 LEU A O 1
ATOM 791 N N . GLU A 1 110 ? 61.662 -4.981 -8.095 1.00 75.12 110 GLU A N 1
ATOM 792 C CA . GLU A 1 110 ? 62.521 -5.883 -7.318 1.00 75.12 110 GLU A CA 1
ATOM 793 C C . GLU A 1 110 ? 62.091 -5.913 -5.838 1.00 75.12 110 GLU A C 1
ATOM 795 O O . GLU A 1 110 ? 61.660 -4.915 -5.263 1.00 75.12 110 GLU A O 1
ATOM 800 N N . LEU A 1 111 ? 62.200 -7.089 -5.210 1.00 58.81 111 LEU A N 1
ATOM 801 C CA . LEU A 1 111 ? 61.618 -7.451 -3.899 1.00 58.81 111 LEU A CA 1
ATOM 802 C C . LEU A 1 111 ? 62.016 -6.562 -2.708 1.00 58.81 111 LEU A C 1
ATOM 804 O O . LEU A 1 111 ? 61.392 -6.648 -1.655 1.00 58.81 111 LEU A O 1
ATOM 808 N N . GLN A 1 112 ? 63.070 -5.759 -2.839 1.00 56.56 112 GLN A N 1
ATOM 809 C CA . GLN A 1 112 ? 63.671 -5.030 -1.718 1.00 56.56 112 GLN A CA 1
ATOM 810 C C . GLN A 1 112 ? 62.916 -3.748 -1.350 1.00 56.56 112 GLN A C 1
ATOM 812 O O . GLN A 1 112 ? 63.199 -3.170 -0.304 1.00 56.56 112 GLN A O 1
ATOM 817 N N . GLU A 1 113 ? 61.929 -3.337 -2.150 1.00 56.38 113 GLU A N 1
ATOM 818 C CA . GLU A 1 113 ? 61.218 -2.077 -1.926 1.00 56.38 113 GLU A CA 1
ATOM 819 C C . GLU A 1 113 ? 59.730 -2.238 -1.589 1.00 56.38 113 GLU A C 1
ATOM 821 O O . GLU A 1 113 ? 59.178 -1.306 -1.022 1.00 56.38 113 GLU A O 1
ATOM 826 N N . LEU A 1 114 ? 59.082 -3.386 -1.849 1.00 63.50 114 LEU A N 1
ATOM 827 C CA . LEU A 1 114 ? 57.630 -3.570 -1.665 1.00 63.50 114 LEU A CA 1
ATOM 828 C C . LEU A 1 114 ? 57.294 -4.313 -0.359 1.00 63.50 114 LEU A C 1
ATOM 830 O O . LEU A 1 114 ? 57.433 -5.535 -0.278 1.00 63.50 114 LEU A O 1
ATOM 834 N N . SER A 1 115 ? 56.774 -3.600 0.642 1.00 63.31 115 SER A N 1
ATOM 835 C CA . SER A 1 115 ? 56.211 -4.191 1.861 1.00 63.31 115 SER A CA 1
ATOM 836 C C . SER A 1 115 ? 54.689 -4.033 1.887 1.00 63.31 115 SER A C 1
ATOM 838 O O . SER A 1 115 ? 54.141 -2.970 1.609 1.00 63.31 115 SER A O 1
ATOM 840 N N . ILE A 1 116 ? 53.964 -5.104 2.208 1.00 61.59 116 ILE A N 1
ATOM 841 C CA . ILE A 1 116 ? 52.523 -5.007 2.476 1.00 61.59 116 ILE A CA 1
ATOM 842 C C . ILE A 1 116 ? 52.399 -4.498 3.909 1.00 61.59 116 ILE A C 1
ATOM 844 O O . ILE A 1 116 ? 52.852 -5.179 4.830 1.00 61.59 116 ILE A O 1
ATOM 848 N N . ILE A 1 117 ? 51.821 -3.315 4.098 1.00 56.47 117 ILE A N 1
ATOM 849 C CA . ILE A 1 117 ? 51.549 -2.794 5.436 1.00 56.47 117 ILE A CA 1
ATOM 850 C C . ILE A 1 117 ? 50.206 -3.378 5.884 1.00 56.47 117 ILE A C 1
ATOM 852 O O . ILE A 1 117 ? 49.189 -3.157 5.237 1.00 56.47 117 ILE A O 1
ATOM 856 N N . ASP A 1 118 ? 50.244 -4.170 6.956 1.00 49.78 118 ASP A N 1
ATOM 857 C CA . ASP A 1 118 ? 49.118 -4.542 7.820 1.00 49.78 118 ASP A CA 1
ATOM 858 C C . ASP A 1 118 ? 47.775 -4.842 7.141 1.00 49.78 118 ASP A C 1
ATOM 860 O O . ASP A 1 118 ? 46.851 -4.053 7.239 1.00 49.78 118 ASP A O 1
ATOM 864 N N . SER A 1 119 ? 47.612 -6.045 6.574 1.00 53.66 119 SER A N 1
ATOM 865 C CA . SER A 1 119 ? 46.338 -6.804 6.474 1.00 53.66 119 SER A CA 1
ATOM 866 C C . SER A 1 119 ? 45.037 -6.099 6.011 1.00 53.66 119 SER A C 1
ATOM 868 O O . SER A 1 119 ? 43.970 -6.709 6.093 1.00 53.66 119 SER A O 1
ATOM 870 N N . GLU A 1 120 ? 45.078 -4.870 5.497 1.00 55.84 120 GLU A N 1
ATOM 871 C CA . GLU A 1 120 ? 43.891 -4.067 5.213 1.00 55.84 120 GLU A CA 1
ATOM 872 C C . GLU A 1 120 ? 43.533 -4.170 3.728 1.00 55.84 120 GLU A C 1
ATOM 874 O O . GLU A 1 120 ? 44.164 -3.605 2.829 1.00 55.84 120 GLU A O 1
ATOM 879 N N . LEU A 1 121 ? 42.502 -4.970 3.470 1.00 64.56 121 LEU A N 1
ATOM 880 C CA . LEU A 1 121 ? 41.862 -5.072 2.170 1.00 64.56 121 LEU A CA 1
ATOM 881 C C . LEU A 1 121 ? 41.078 -3.779 1.909 1.00 64.56 121 LEU A C 1
ATOM 883 O O . LEU A 1 121 ? 40.047 -3.541 2.533 1.00 64.56 121 LEU A O 1
ATOM 887 N N . ILE A 1 122 ? 41.540 -2.970 0.956 1.00 69.25 122 ILE A N 1
ATOM 888 C CA . ILE A 1 122 ? 40.880 -1.716 0.566 1.00 69.25 122 ILE A CA 1
ATOM 889 C C . ILE A 1 122 ? 39.570 -2.022 -0.176 1.00 69.25 122 ILE A C 1
ATOM 891 O O . ILE A 1 122 ? 38.557 -1.356 0.037 1.00 69.25 122 ILE A O 1
ATOM 895 N N . ALA A 1 123 ? 39.572 -3.032 -1.056 1.00 62.94 123 ALA A N 1
ATOM 896 C CA . ALA A 1 123 ? 38.393 -3.432 -1.826 1.00 62.94 123 ALA A CA 1
ATOM 897 C C . ALA A 1 123 ? 38.498 -4.868 -2.376 1.00 62.94 123 ALA A C 1
ATOM 899 O O . ALA A 1 123 ? 39.578 -5.333 -2.738 1.00 62.94 123 ALA A O 1
ATOM 900 N N . SER A 1 124 ? 37.356 -5.554 -2.521 1.00 60.00 124 SER A N 1
ATOM 901 C CA . SER A 1 124 ? 37.235 -6.851 -3.212 1.00 60.00 124 SER A CA 1
ATOM 902 C C . SER A 1 124 ? 36.057 -6.822 -4.185 1.00 60.00 124 SER A C 1
ATOM 904 O O . SER A 1 124 ? 34.953 -6.427 -3.811 1.00 60.00 124 SER A O 1
ATOM 906 N N . GLY A 1 125 ? 36.280 -7.235 -5.435 1.00 57.06 125 GLY A N 1
ATOM 907 C CA . GLY A 1 125 ? 35.256 -7.259 -6.483 1.00 57.06 125 GLY A CA 1
ATOM 908 C C . GLY A 1 125 ? 35.523 -8.326 -7.548 1.00 57.06 125 GLY A C 1
ATOM 909 O O . GLY A 1 125 ? 36.463 -9.110 -7.437 1.00 57.06 125 GLY A O 1
ATOM 910 N N . GLY A 1 126 ? 34.702 -8.355 -8.604 1.00 47.28 126 GLY A N 1
ATOM 911 C CA . GLY A 1 126 ? 34.786 -9.369 -9.670 1.00 47.28 126 GLY A CA 1
ATOM 912 C C . GLY A 1 126 ? 36.109 -9.395 -10.452 1.00 47.28 126 GLY A C 1
ATOM 913 O O . GLY A 1 126 ? 36.393 -10.385 -11.115 1.00 47.28 126 GLY A O 1
ATOM 914 N N . CYS A 1 127 ? 36.927 -8.343 -10.347 1.00 51.97 127 CYS A N 1
ATOM 915 C CA . CYS A 1 127 ? 38.180 -8.179 -11.093 1.00 51.97 127 CYS A CA 1
ATOM 916 C C . CYS A 1 127 ? 39.454 -8.335 -10.235 1.00 51.97 127 CYS A C 1
ATOM 918 O O . CYS A 1 127 ? 40.543 -8.057 -10.731 1.00 51.97 127 CYS A O 1
ATOM 920 N N . GLY A 1 128 ? 39.341 -8.730 -8.959 1.00 66.69 128 GLY A N 1
ATOM 921 C CA . GLY A 1 128 ? 40.485 -8.918 -8.058 1.00 66.69 128 GLY A CA 1
ATOM 922 C C . GLY A 1 128 ? 40.329 -8.255 -6.687 1.00 66.69 128 GLY A C 1
ATOM 923 O O . GLY A 1 128 ? 39.260 -7.758 -6.327 1.00 66.69 128 GLY A O 1
ATOM 924 N N . GLU A 1 129 ? 41.415 -8.270 -5.920 1.00 80.44 129 GLU A N 1
ATOM 925 C CA . GLU A 1 129 ? 41.514 -7.716 -4.565 1.00 80.44 129 GLU A CA 1
ATOM 926 C C . GLU A 1 129 ? 42.548 -6.590 -4.534 1.00 80.44 129 GLU A C 1
ATOM 928 O O . GLU A 1 129 ? 43.620 -6.737 -5.117 1.00 80.44 129 GLU A O 1
ATOM 933 N N . VAL A 1 130 ? 42.235 -5.475 -3.871 1.00 82.69 130 VAL A N 1
ATOM 934 C CA . VAL A 1 130 ? 43.131 -4.317 -3.737 1.00 82.69 130 VAL A CA 1
ATOM 935 C C . VAL A 1 130 ? 43.546 -4.161 -2.283 1.00 82.69 130 VAL A C 1
ATOM 937 O O . VAL A 1 130 ? 42.700 -4.097 -1.392 1.00 82.69 130 VAL A O 1
ATOM 940 N N . TRP A 1 131 ? 44.851 -4.089 -2.062 1.00 80.75 131 TRP A N 1
ATOM 941 C CA . TRP A 1 131 ? 45.496 -4.053 -0.756 1.00 80.75 131 TRP A CA 1
ATOM 942 C C . TRP A 1 131 ? 46.293 -2.764 -0.602 1.00 80.75 131 TRP A C 1
ATOM 944 O O . TRP A 1 131 ? 46.865 -2.277 -1.580 1.00 80.75 131 TRP A O 1
ATOM 954 N N . LEU A 1 132 ? 46.358 -2.234 0.616 1.00 81.00 132 LEU A N 1
ATOM 955 C CA . LEU A 1 132 ? 47.298 -1.165 0.935 1.00 81.00 132 LEU A CA 1
ATOM 956 C C . LEU A 1 132 ? 48.711 -1.750 1.067 1.00 81.00 132 LEU A C 1
ATOM 958 O O . LEU A 1 132 ? 48.906 -2.824 1.636 1.00 81.00 132 LEU A O 1
ATOM 962 N N . GLY A 1 133 ? 49.706 -1.057 0.530 1.00 82.75 133 GLY A N 1
ATOM 963 C CA . GLY A 1 133 ? 51.111 -1.417 0.665 1.00 82.75 133 GLY A CA 1
ATOM 964 C C . GLY A 1 133 ? 51.999 -0.190 0.792 1.00 82.75 133 GLY A C 1
ATOM 965 O O . GLY A 1 133 ? 51.520 0.942 0.793 1.00 82.75 133 GLY A O 1
ATOM 966 N N . SER A 1 134 ? 53.302 -0.421 0.883 1.00 78.88 134 SER A N 1
ATOM 967 C CA . SER A 1 134 ? 54.321 0.619 0.890 1.00 78.88 134 SER A CA 1
ATOM 968 C C . SER A 1 134 ? 55.479 0.260 -0.025 1.00 78.88 134 SER A C 1
ATOM 970 O O . SER A 1 134 ? 55.950 -0.879 -0.019 1.00 78.88 134 SER A O 1
ATOM 972 N N . ILE A 1 135 ? 55.964 1.258 -0.762 1.00 77.50 135 ILE A N 1
ATOM 973 C CA . ILE A 1 135 ? 57.243 1.217 -1.464 1.00 77.50 135 ILE A CA 1
ATOM 974 C C . ILE A 1 135 ? 58.165 2.279 -0.877 1.00 77.50 135 ILE A C 1
ATOM 976 O O . ILE A 1 135 ? 57.827 3.456 -0.907 1.00 77.50 135 ILE A O 1
ATOM 980 N N . ALA A 1 136 ? 59.314 1.874 -0.326 1.00 72.31 136 ALA A N 1
ATOM 981 C CA . ALA A 1 136 ? 60.324 2.789 0.232 1.00 72.31 136 ALA A CA 1
ATOM 982 C C . ALA A 1 136 ? 59.783 3.849 1.234 1.00 72.31 136 ALA A C 1
ATOM 984 O O . ALA A 1 136 ? 60.375 4.914 1.400 1.00 72.31 136 ALA A O 1
ATOM 985 N N . GLY A 1 137 ? 58.674 3.553 1.925 1.00 71.19 137 GLY A N 1
ATOM 986 C CA . GLY A 1 137 ? 58.008 4.455 2.874 1.00 71.19 137 GLY A CA 1
ATOM 987 C C . GLY A 1 137 ? 56.827 5.252 2.301 1.00 71.19 137 GLY A C 1
ATOM 988 O O . GLY A 1 137 ? 56.129 5.907 3.072 1.00 71.19 137 GLY A O 1
ATOM 989 N N . GLU A 1 138 ? 56.561 5.177 0.992 1.00 77.06 138 GLU A N 1
ATOM 990 C CA . GLU A 1 138 ? 55.389 5.776 0.340 1.00 77.06 138 GLU A CA 1
ATOM 991 C C . GLU A 1 138 ? 54.238 4.773 0.211 1.00 77.06 138 GLU A C 1
ATOM 993 O O . GLU A 1 138 ? 54.450 3.617 -0.156 1.00 77.06 138 GLU A O 1
ATOM 998 N N . GLN A 1 139 ? 53.003 5.211 0.472 1.00 83.25 139 GLN A N 1
ATOM 999 C CA . GLN A 1 139 ? 51.820 4.356 0.352 1.00 83.25 139 GLN A CA 1
ATOM 1000 C C . GLN A 1 139 ? 51.477 4.050 -1.110 1.00 83.25 139 GLN A C 1
ATOM 1002 O O . GLN A 1 139 ? 51.429 4.936 -1.964 1.00 83.25 139 GLN A O 1
ATOM 1007 N N . VAL A 1 140 ? 51.168 2.784 -1.383 1.00 86.19 140 VAL A N 1
ATOM 1008 C CA . VAL A 1 140 ? 50.777 2.288 -2.708 1.00 86.19 140 VAL A CA 1
ATOM 1009 C C . VAL A 1 140 ? 49.539 1.402 -2.623 1.00 86.19 140 VAL A C 1
ATOM 1011 O O . VAL A 1 140 ? 49.270 0.785 -1.592 1.00 86.19 140 VAL A O 1
ATOM 1014 N N . ALA A 1 141 ? 48.788 1.307 -3.718 1.00 85.88 141 ALA A N 1
ATOM 1015 C CA . ALA A 1 141 ? 47.700 0.347 -3.861 1.00 85.88 141 ALA A CA 1
ATOM 1016 C C . ALA A 1 141 ? 48.168 -0.855 -4.692 1.00 85.88 141 ALA A C 1
ATOM 1018 O O . ALA A 1 141 ? 48.727 -0.705 -5.779 1.00 85.88 141 ALA A O 1
ATOM 1019 N N . ILE A 1 142 ? 47.924 -2.061 -4.178 1.00 85.88 142 ILE A N 1
ATOM 1020 C CA . ILE A 1 142 ? 48.381 -3.323 -4.762 1.00 85.88 142 ILE A CA 1
ATOM 1021 C C . ILE A 1 142 ? 47.167 -4.161 -5.166 1.00 85.88 142 ILE A C 1
ATOM 1023 O O . ILE A 1 142 ? 46.467 -4.707 -4.312 1.00 85.88 142 ILE A O 1
ATOM 1027 N N . LYS A 1 143 ? 46.922 -4.306 -6.471 1.00 87.62 143 LYS A N 1
ATOM 1028 C CA . LYS A 1 143 ? 45.858 -5.159 -7.021 1.00 87.62 143 LYS A CA 1
ATOM 1029 C C . LYS A 1 143 ? 46.378 -6.573 -7.285 1.00 87.62 143 LYS A C 1
ATOM 1031 O O . LYS A 1 143 ? 47.444 -6.754 -7.874 1.00 87.62 143 LYS A O 1
ATOM 1036 N N . ARG A 1 144 ? 45.608 -7.580 -6.872 1.00 83.94 144 ARG A N 1
ATOM 1037 C CA . ARG A 1 144 ? 45.908 -9.012 -7.016 1.00 83.94 144 ARG A CA 1
ATOM 1038 C C . ARG A 1 144 ? 44.772 -9.758 -7.693 1.00 83.94 144 ARG A C 1
ATOM 1040 O O . ARG A 1 144 ? 43.595 -9.447 -7.491 1.00 83.94 144 ARG A O 1
ATOM 1047 N N . LEU A 1 145 ? 45.134 -10.785 -8.453 1.00 79.81 145 LEU A N 1
ATOM 1048 C CA . LEU A 1 145 ? 44.179 -11.663 -9.110 1.00 79.81 145 LEU A CA 1
ATOM 1049 C C . LEU A 1 145 ? 43.586 -12.670 -8.113 1.00 79.81 145 LEU A C 1
ATOM 1051 O O . LEU A 1 145 ? 44.311 -13.363 -7.402 1.00 79.81 145 LEU A O 1
ATOM 1055 N N . LYS A 1 146 ? 42.254 -12.769 -8.084 1.00 73.62 146 LYS A N 1
ATOM 1056 C CA . LYS A 1 146 ? 41.528 -13.722 -7.230 1.00 73.62 146 LYS A CA 1
ATOM 1057 C C . LYS A 1 146 ? 41.364 -15.093 -7.893 1.00 73.62 146 LYS A C 1
ATOM 1059 O O . LYS A 1 146 ? 41.448 -16.123 -7.230 1.00 73.62 146 LYS A O 1
ATOM 1064 N N . GLU A 1 147 ? 41.139 -15.108 -9.207 1.00 77.94 147 GLU A N 1
ATOM 1065 C CA . GLU A 1 147 ? 40.968 -16.325 -10.003 1.00 77.94 147 GLU A CA 1
ATOM 1066 C C . GLU A 1 147 ? 42.287 -16.722 -10.671 1.00 77.94 147 GLU A C 1
ATOM 1068 O O . GLU A 1 147 ? 42.791 -16.016 -11.534 1.00 77.94 147 GLU A O 1
ATOM 1073 N N . LYS A 1 148 ? 42.837 -17.882 -10.312 1.00 78.56 148 LYS A N 1
ATOM 1074 C CA . LYS A 1 148 ? 44.149 -18.346 -10.794 1.00 78.56 148 LYS A CA 1
ATOM 1075 C C . LYS A 1 148 ? 44.097 -19.078 -12.150 1.00 78.56 148 LYS A C 1
ATOM 1077 O O . LYS A 1 148 ? 44.898 -19.977 -12.384 1.00 78.56 148 LYS A O 1
ATOM 1082 N N . SER A 1 149 ? 43.141 -18.744 -13.023 1.00 80.69 149 SER A N 1
ATOM 1083 C CA . SER A 1 149 ? 43.019 -19.353 -14.358 1.00 80.69 149 SER A CA 1
ATOM 1084 C C . SER A 1 149 ? 43.915 -18.645 -15.383 1.00 80.69 149 SER A C 1
ATOM 1086 O O . SER A 1 149 ? 44.132 -17.437 -15.297 1.00 80.69 149 SER A O 1
ATOM 1088 N N . GLU A 1 150 ? 44.416 -19.374 -16.387 1.00 77.19 150 GLU A N 1
ATOM 1089 C CA . GLU A 1 150 ? 45.266 -18.791 -17.443 1.00 77.19 150 GLU A CA 1
ATOM 1090 C C . GLU A 1 150 ? 44.542 -17.673 -18.212 1.00 77.19 150 GLU A C 1
ATOM 1092 O O . GLU A 1 150 ? 45.142 -16.655 -18.547 1.00 77.19 150 GLU A O 1
ATOM 1097 N N . SER A 1 151 ? 43.228 -17.813 -18.430 1.00 76.69 151 SER A N 1
ATOM 1098 C CA . SER A 1 151 ? 42.410 -16.786 -19.090 1.00 76.69 151 SER A CA 1
ATOM 1099 C C . SER A 1 151 ? 42.280 -15.511 -18.252 1.00 76.69 151 SER A C 1
ATOM 1101 O O . SER A 1 151 ? 42.360 -14.408 -18.798 1.00 76.69 151 SER A O 1
ATOM 1103 N N . ALA A 1 152 ? 42.095 -15.643 -16.934 1.00 76.38 152 ALA A N 1
ATOM 1104 C CA . ALA A 1 152 ? 42.035 -14.501 -16.028 1.00 76.38 152 ALA A CA 1
ATOM 1105 C C . ALA A 1 152 ? 43.395 -13.796 -15.934 1.00 76.38 152 ALA A C 1
ATOM 1107 O O . ALA A 1 152 ? 43.459 -12.569 -15.998 1.00 76.38 152 ALA A O 1
ATOM 1108 N N . LEU A 1 153 ? 44.482 -14.569 -15.878 1.00 82.44 153 LEU A N 1
ATOM 1109 C CA . LEU A 1 153 ? 45.840 -14.039 -15.860 1.00 82.44 153 LEU A CA 1
ATOM 1110 C C . LEU A 1 153 ? 46.201 -13.320 -17.168 1.00 82.44 153 LEU A C 1
ATOM 1112 O O . LEU A 1 153 ? 46.753 -12.225 -17.123 1.00 82.44 153 LEU A O 1
ATOM 1116 N N . GLN A 1 154 ? 45.816 -13.857 -18.327 1.00 81.44 154 GLN A N 1
ATOM 1117 C CA . GLN A 1 154 ? 46.050 -13.188 -19.609 1.00 81.44 154 GLN A CA 1
ATOM 1118 C C . GLN A 1 154 ? 45.329 -11.833 -19.686 1.00 81.44 154 GLN A C 1
ATOM 1120 O O . GLN A 1 154 ? 45.919 -10.843 -20.113 1.00 81.44 154 GLN A O 1
ATOM 1125 N N . LYS A 1 155 ? 44.071 -11.764 -19.229 1.00 80.56 155 LYS A N 1
ATOM 1126 C CA . LYS A 1 155 ? 43.315 -10.500 -19.162 1.00 80.56 155 LYS A CA 1
ATOM 1127 C C . LYS A 1 155 ? 43.954 -9.505 -18.195 1.00 80.56 155 LYS A C 1
ATOM 1129 O O . LYS A 1 155 ? 43.998 -8.316 -18.494 1.00 80.56 155 LYS A O 1
ATOM 1134 N N . PHE A 1 156 ? 44.465 -9.995 -17.069 1.00 83.69 156 PHE A N 1
ATOM 1135 C CA . PHE A 1 156 ? 45.148 -9.175 -16.074 1.00 83.69 156 PHE A CA 1
ATOM 1136 C C . PHE A 1 156 ? 46.460 -8.591 -16.619 1.00 83.69 156 PHE A C 1
ATOM 1138 O O . PHE A 1 156 ? 46.706 -7.400 -16.467 1.00 83.69 156 PHE A O 1
ATOM 1145 N N . ILE A 1 157 ? 47.252 -9.384 -17.347 1.00 84.19 157 ILE A N 1
ATOM 1146 C CA . ILE A 1 157 ? 48.464 -8.913 -18.037 1.00 84.19 157 ILE A CA 1
ATOM 1147 C C . ILE A 1 157 ? 48.118 -7.836 -19.073 1.00 84.19 157 ILE A C 1
ATOM 1149 O O . ILE A 1 157 ? 48.772 -6.796 -19.107 1.00 84.19 157 ILE A O 1
ATOM 1153 N N . SER A 1 158 ? 47.073 -8.041 -19.882 1.00 82.12 158 SER A N 1
ATOM 1154 C CA . SER A 1 158 ? 46.628 -7.038 -20.860 1.00 82.12 158 SER A CA 1
ATOM 1155 C C . SER A 1 158 ? 46.186 -5.720 -20.211 1.00 82.12 158 SER A C 1
ATOM 1157 O O . SER A 1 158 ? 46.469 -4.656 -20.755 1.00 82.12 158 SER A O 1
ATOM 1159 N N . GLU A 1 159 ? 45.535 -5.772 -19.045 1.00 81.56 159 GLU A N 1
ATOM 1160 C CA . GLU A 1 159 ? 45.154 -4.579 -18.272 1.00 81.56 159 GLU A CA 1
ATOM 1161 C C . GLU A 1 159 ? 46.392 -3.815 -17.769 1.00 81.56 159 GLU A C 1
ATOM 1163 O O . GLU A 1 159 ? 46.459 -2.595 -17.908 1.00 81.56 159 GLU A O 1
ATOM 1168 N N . ILE A 1 160 ? 47.400 -4.523 -17.249 1.00 86.50 160 ILE A N 1
ATOM 1169 C CA . ILE A 1 160 ? 48.651 -3.919 -16.761 1.00 86.50 160 ILE A CA 1
ATOM 1170 C C . ILE A 1 160 ? 49.421 -3.246 -17.904 1.00 86.50 160 ILE A C 1
ATOM 1172 O O . ILE A 1 160 ? 49.905 -2.131 -17.726 1.00 86.50 160 ILE A O 1
ATOM 1176 N N . ILE A 1 161 ? 49.507 -3.890 -19.075 1.00 82.88 161 ILE A N 1
ATOM 1177 C CA . ILE A 1 161 ? 50.167 -3.312 -20.259 1.00 82.88 161 ILE A CA 1
ATOM 1178 C C . ILE A 1 161 ? 49.489 -1.995 -20.643 1.00 82.88 161 ILE A C 1
ATOM 1180 O O . ILE A 1 161 ? 50.159 -0.970 -20.738 1.00 82.88 161 ILE A O 1
ATOM 1184 N N . LEU A 1 162 ? 48.160 -1.988 -20.763 1.00 80.25 162 LEU A N 1
ATOM 1185 C CA . LEU A 1 162 ? 47.414 -0.775 -21.096 1.00 80.25 162 LEU A CA 1
ATOM 1186 C C . LEU A 1 162 ? 47.655 0.351 -20.078 1.00 80.25 162 LEU A C 1
ATOM 1188 O O . LEU A 1 162 ? 47.839 1.507 -20.448 1.00 80.25 162 LEU A O 1
ATOM 1192 N N . MET A 1 163 ? 47.673 0.020 -18.788 1.00 80.31 163 MET A N 1
ATOM 1193 C CA . MET A 1 163 ? 47.903 0.995 -17.719 1.00 80.31 163 MET A CA 1
ATOM 1194 C C . MET A 1 163 ? 49.337 1.525 -17.699 1.00 80.31 163 MET A C 1
ATOM 1196 O O . MET A 1 163 ? 49.536 2.689 -17.360 1.00 80.31 163 MET A O 1
ATOM 1200 N N . SER A 1 164 ? 50.318 0.714 -18.100 1.00 81.00 164 SER A N 1
ATOM 1201 C CA . SER A 1 164 ? 51.721 1.131 -18.199 1.00 81.00 164 SER A CA 1
ATOM 1202 C C . SER A 1 164 ? 51.980 2.173 -19.294 1.00 81.00 164 SER A C 1
ATOM 1204 O O . SER A 1 164 ? 52.958 2.914 -19.219 1.00 81.00 164 SER A O 1
ATOM 1206 N N . GLU A 1 165 ? 51.083 2.270 -20.279 1.00 82.06 165 GLU A N 1
ATOM 1207 C CA . GLU A 1 165 ? 51.172 3.214 -21.398 1.00 82.06 165 GLU A CA 1
ATOM 1208 C C . GLU A 1 165 ? 50.467 4.555 -21.112 1.00 82.06 165 GLU A C 1
ATOM 1210 O O . GLU A 1 165 ? 50.601 5.507 -21.883 1.00 82.06 165 GLU A O 1
ATOM 1215 N N . MET A 1 166 ? 49.734 4.669 -19.996 1.00 74.75 166 MET A N 1
ATOM 1216 C CA . MET A 1 166 ? 48.973 5.869 -19.641 1.00 74.75 166 MET A CA 1
ATOM 1217 C C . MET A 1 166 ? 49.744 6.783 -18.683 1.00 74.75 166 MET A C 1
ATOM 1219 O O . MET A 1 166 ? 50.106 6.392 -17.577 1.00 74.75 166 MET A O 1
ATOM 1223 N N . ASN A 1 167 ? 49.927 8.045 -19.082 1.00 75.88 167 ASN A N 1
ATOM 1224 C CA . ASN A 1 167 ? 50.526 9.086 -18.247 1.00 75.88 167 ASN A CA 1
ATOM 1225 C C . ASN A 1 167 ? 49.645 10.344 -18.252 1.00 75.88 167 ASN A C 1
ATOM 1227 O O . ASN A 1 167 ? 49.600 11.078 -19.239 1.00 75.88 167 ASN A O 1
ATOM 1231 N N . SER A 1 168 ? 48.916 10.574 -17.159 1.00 76.25 168 SER A N 1
ATOM 1232 C CA . SER A 1 168 ? 48.045 11.737 -16.978 1.00 76.25 168 SER A CA 1
ATOM 1233 C C . SER A 1 168 ? 47.946 12.105 -15.495 1.00 76.25 168 SER A C 1
ATOM 1235 O O . SER A 1 168 ? 47.837 11.198 -14.675 1.00 76.25 168 SER A O 1
ATOM 1237 N N . PRO A 1 169 ? 47.886 13.403 -15.129 1.00 63.94 169 PRO A N 1
ATOM 1238 C CA . PRO A 1 169 ? 47.698 13.845 -13.738 1.00 63.94 169 PRO A CA 1
ATOM 1239 C C . PRO A 1 169 ? 46.327 13.476 -13.139 1.00 63.94 169 PRO A C 1
ATOM 1241 O O . PRO A 1 169 ? 46.038 13.808 -11.993 1.00 63.94 169 PRO A O 1
ATOM 1244 N N . TYR A 1 170 ? 45.457 12.847 -13.927 1.00 64.75 170 TYR A N 1
ATOM 1245 C CA . TYR A 1 170 ? 44.076 12.522 -13.584 1.00 64.75 170 TYR A CA 1
ATOM 1246 C C . TYR A 1 170 ? 43.760 11.023 -13.713 1.00 64.75 170 TYR A C 1
ATOM 1248 O O . TYR A 1 170 ? 42.611 10.619 -13.531 1.00 64.75 170 TYR A O 1
ATOM 1256 N N . ILE A 1 171 ? 44.752 10.210 -14.081 1.00 72.19 171 ILE A N 1
ATOM 1257 C CA . ILE A 1 171 ? 44.680 8.749 -14.109 1.00 72.19 171 ILE A CA 1
ATOM 1258 C C . ILE A 1 171 ? 45.649 8.260 -13.042 1.00 72.19 171 ILE A C 1
ATOM 1260 O O . ILE A 1 171 ? 46.757 8.783 -12.958 1.00 72.19 171 ILE A O 1
ATOM 1264 N N . VAL A 1 172 ? 45.239 7.266 -12.249 1.00 78.00 172 VAL A N 1
ATOM 1265 C CA . VAL A 1 172 ? 46.111 6.703 -11.212 1.00 78.00 172 VAL A CA 1
ATOM 1266 C C . VAL A 1 172 ? 47.434 6.265 -11.826 1.00 78.00 172 VAL A C 1
ATOM 1268 O O . VAL A 1 172 ? 47.477 5.468 -12.769 1.00 78.00 172 VAL A O 1
ATOM 1271 N N . ARG A 1 173 ? 48.518 6.825 -11.307 1.00 82.56 173 ARG A N 1
ATOM 1272 C CA . ARG A 1 173 ? 49.854 6.615 -11.835 1.00 82.56 173 ARG A CA 1
ATOM 1273 C C . ARG A 1 173 ? 50.259 5.158 -11.683 1.00 82.56 173 ARG A C 1
ATOM 1275 O O . ARG A 1 173 ? 50.303 4.606 -10.579 1.00 82.56 173 ARG A O 1
ATOM 1282 N N . PHE A 1 174 ? 50.603 4.554 -12.813 1.00 86.50 174 PHE A N 1
ATOM 1283 C CA . PHE A 1 174 ? 51.231 3.246 -12.849 1.00 86.50 174 PHE A CA 1
ATOM 1284 C C . PHE A 1 174 ? 52.623 3.313 -12.209 1.00 86.50 174 PHE A C 1
ATOM 1286 O O . PHE A 1 174 ? 53.431 4.172 -12.564 1.00 86.50 174 PHE A O 1
ATOM 1293 N N . ILE A 1 175 ? 52.897 2.417 -11.257 1.00 87.25 175 ILE A N 1
ATOM 1294 C CA . ILE A 1 175 ? 54.204 2.321 -10.589 1.00 87.25 175 ILE A CA 1
ATOM 1295 C C . ILE A 1 175 ? 54.978 1.116 -11.120 1.00 87.25 175 ILE A C 1
ATOM 1297 O O . ILE A 1 175 ? 56.155 1.233 -11.446 1.00 87.25 175 ILE A O 1
ATOM 1301 N N . GLY A 1 176 ? 54.323 -0.038 -11.234 1.00 87.25 176 GLY A N 1
ATOM 1302 C CA . GLY A 1 176 ? 54.969 -1.245 -11.729 1.00 87.25 176 GLY A CA 1
ATOM 1303 C C . GLY A 1 176 ? 54.144 -2.501 -11.495 1.00 87.25 176 GLY A C 1
ATOM 1304 O O . GLY A 1 176 ? 53.003 -2.460 -11.026 1.00 87.25 176 GLY A O 1
ATOM 1305 N N . ALA A 1 177 ? 54.747 -3.641 -11.806 1.00 89.75 177 ALA A N 1
ATOM 1306 C CA . ALA A 1 177 ? 54.202 -4.949 -11.490 1.00 89.75 177 ALA A CA 1
ATOM 1307 C C . ALA A 1 177 ? 55.261 -5.817 -10.806 1.00 89.75 177 ALA A C 1
ATOM 1309 O O . ALA A 1 177 ? 56.450 -5.732 -11.098 1.00 89.75 177 ALA A O 1
ATOM 1310 N N . TYR A 1 178 ? 54.833 -6.677 -9.892 1.00 86.50 178 TYR A N 1
ATOM 1311 C CA . TYR A 1 178 ? 55.705 -7.594 -9.170 1.00 86.50 178 TYR A CA 1
ATOM 1312 C C . TYR A 1 178 ? 55.201 -9.028 -9.316 1.00 86.50 178 TYR A C 1
ATOM 1314 O O . TYR A 1 178 ? 54.009 -9.287 -9.155 1.00 86.50 178 TYR A O 1
ATOM 1322 N N . TRP A 1 179 ? 56.098 -9.969 -9.617 1.00 87.00 179 TRP A N 1
ATOM 1323 C CA . TRP A 1 179 ? 55.780 -11.397 -9.639 1.00 87.00 179 TRP A CA 1
ATOM 1324 C C . TRP A 1 179 ? 57.033 -12.268 -9.476 1.00 87.00 179 TRP A C 1
ATOM 1326 O O . TRP A 1 179 ? 58.096 -11.989 -10.040 1.00 87.00 179 TRP A O 1
ATOM 1336 N N . THR A 1 180 ? 56.875 -13.369 -8.744 1.00 79.06 180 THR A N 1
ATOM 1337 C CA . THR A 1 180 ? 57.793 -14.525 -8.712 1.00 79.06 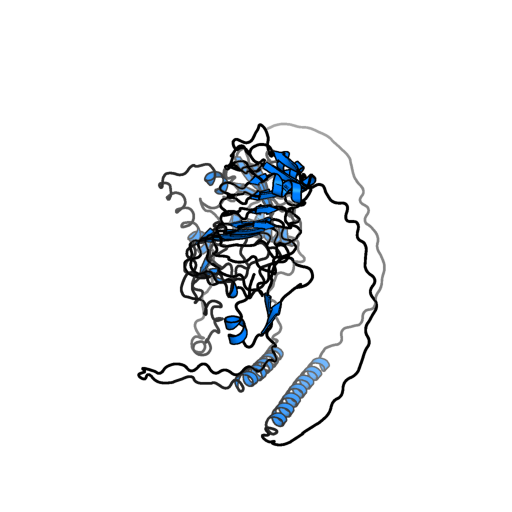180 THR A CA 1
ATOM 1338 C C . THR A 1 180 ? 57.324 -15.590 -9.701 1.00 79.06 180 THR A C 1
ATOM 1340 O O . THR A 1 180 ? 58.100 -16.074 -10.521 1.00 79.06 180 THR A O 1
ATOM 1343 N N . ASN A 1 181 ? 56.022 -15.881 -9.673 1.00 78.88 181 ASN A N 1
ATOM 1344 C CA . ASN A 1 181 ? 55.277 -16.683 -10.634 1.00 78.88 181 ASN A CA 1
ATOM 1345 C C . ASN A 1 181 ? 54.183 -15.798 -11.267 1.00 78.88 181 ASN A C 1
ATOM 1347 O O . ASN A 1 181 ? 53.531 -15.062 -10.524 1.00 78.88 181 ASN A O 1
ATOM 1351 N N . PRO A 1 182 ? 53.941 -15.862 -12.592 1.00 80.69 182 PRO A N 1
ATOM 1352 C CA . PRO A 1 182 ? 52.866 -15.115 -13.252 1.00 80.69 182 PRO A CA 1
ATOM 1353 C C . PRO A 1 182 ? 51.497 -15.172 -12.547 1.00 80.69 182 PRO A C 1
ATOM 1355 O O . PRO A 1 182 ? 50.800 -14.168 -12.498 1.00 80.69 182 PRO A O 1
ATOM 1358 N N . ILE A 1 183 ? 51.120 -16.302 -11.936 1.00 79.69 183 ILE A N 1
ATOM 1359 C CA . ILE A 1 183 ? 49.835 -16.463 -11.219 1.00 79.69 183 ILE A CA 1
ATOM 1360 C C . ILE A 1 183 ? 49.758 -15.637 -9.924 1.00 79.69 183 ILE A C 1
ATOM 1362 O O . ILE A 1 183 ? 48.667 -15.345 -9.437 1.00 79.69 183 ILE A O 1
ATOM 1366 N N . GLU A 1 184 ? 50.897 -15.223 -9.375 1.00 79.94 184 GLU A N 1
ATOM 1367 C CA . GLU A 1 184 ? 50.992 -14.394 -8.167 1.00 79.94 184 GLU A CA 1
ATOM 1368 C C . GLU A 1 184 ? 51.281 -12.923 -8.486 1.00 79.94 184 GLU A C 1
ATOM 1370 O O . GLU A 1 184 ? 51.742 -12.173 -7.625 1.00 79.94 184 GLU A O 1
ATOM 1375 N N . MET A 1 185 ? 51.023 -12.509 -9.729 1.00 86.38 185 MET A N 1
ATOM 1376 C CA . MET A 1 185 ? 51.286 -11.155 -10.194 1.00 86.38 185 MET A CA 1
ATOM 1377 C C . MET A 1 185 ? 50.508 -10.105 -9.398 1.00 86.38 185 MET A C 1
ATOM 1379 O O . MET A 1 185 ? 49.313 -10.239 -9.123 1.00 86.38 185 MET A O 1
ATOM 1383 N N . GLN A 1 186 ? 51.219 -9.038 -9.049 1.00 87.25 186 GLN A N 1
ATOM 1384 C CA . GLN A 1 186 ? 50.724 -7.902 -8.289 1.00 87.25 186 GLN A CA 1
ATOM 1385 C C . GLN A 1 186 ? 50.913 -6.643 -9.123 1.00 87.25 186 GLN A C 1
ATOM 1387 O O . GLN A 1 186 ? 52.018 -6.364 -9.583 1.00 87.25 186 GLN A O 1
ATOM 1392 N N . TRP A 1 187 ? 49.838 -5.889 -9.313 1.00 88.94 187 TRP A N 1
ATOM 1393 C CA . TRP A 1 187 ? 49.862 -4.617 -10.021 1.00 88.94 187 TRP A CA 1
ATOM 1394 C C . TRP A 1 187 ? 49.877 -3.477 -9.003 1.00 88.94 187 TRP A C 1
ATOM 1396 O O . TRP A 1 187 ? 48.977 -3.383 -8.169 1.00 88.94 187 TRP A O 1
ATOM 1406 N N . VAL A 1 188 ? 50.914 -2.641 -9.062 1.00 87.75 188 VAL A N 1
ATOM 1407 C CA . VAL A 1 188 ? 51.149 -1.548 -8.121 1.00 87.75 188 VAL A CA 1
ATOM 1408 C C . VAL A 1 188 ? 50.870 -0.197 -8.779 1.00 87.75 188 VAL A C 1
ATOM 1410 O O . VAL A 1 188 ? 51.404 0.121 -9.847 1.00 87.75 188 VAL A O 1
ATOM 1413 N N . VAL A 1 189 ? 50.044 0.606 -8.114 1.00 87.56 189 VAL A N 1
ATOM 1414 C CA . VAL A 1 189 ? 49.706 1.985 -8.493 1.00 87.56 189 VAL A CA 1
ATOM 1415 C C . VAL A 1 189 ? 49.794 2.899 -7.279 1.00 87.56 189 VAL A C 1
ATOM 1417 O O . VAL A 1 189 ? 49.886 2.433 -6.141 1.00 87.56 189 VAL A O 1
ATOM 1420 N N . GLU A 1 190 ? 49.774 4.207 -7.510 1.00 84.62 190 GLU A N 1
ATOM 1421 C CA . GLU A 1 190 ? 49.712 5.170 -6.411 1.00 84.62 190 GLU A CA 1
ATOM 1422 C C . GLU A 1 190 ? 48.463 4.970 -5.538 1.00 84.62 190 GLU A C 1
ATOM 1424 O O . GLU A 1 190 ? 47.384 4.616 -6.023 1.00 84.62 190 GLU A O 1
ATOM 1429 N N . TYR A 1 191 ? 48.622 5.168 -4.230 1.00 79.94 191 TYR A N 1
ATOM 1430 C CA . TYR A 1 191 ? 47.507 5.137 -3.294 1.00 79.94 191 TYR A CA 1
ATOM 1431 C C . TYR A 1 191 ? 46.798 6.494 -3.254 1.00 79.94 191 TYR A C 1
ATOM 1433 O O . TYR A 1 191 ? 47.442 7.539 -3.200 1.00 79.94 191 TYR A O 1
ATOM 1441 N N . MET A 1 192 ? 45.465 6.471 -3.240 1.00 76.50 192 MET A N 1
ATOM 1442 C CA . MET A 1 192 ? 44.623 7.662 -3.123 1.00 76.50 192 MET A CA 1
ATOM 1443 C C . MET A 1 192 ? 43.838 7.580 -1.811 1.00 76.50 192 MET A C 1
ATOM 1445 O O . MET A 1 192 ? 43.049 6.656 -1.622 1.00 76.50 192 MET A O 1
ATOM 1449 N N . GLU A 1 193 ? 44.031 8.552 -0.914 1.00 55.97 193 GLU A N 1
ATOM 1450 C CA . GLU A 1 193 ? 43.507 8.533 0.466 1.00 55.97 193 GLU A CA 1
ATOM 1451 C C . GLU A 1 193 ? 41.967 8.539 0.580 1.00 55.97 193 GLU A C 1
ATOM 1453 O O . GLU A 1 193 ? 41.424 8.270 1.653 1.00 55.97 193 GLU A O 1
ATOM 1458 N N . THR A 1 194 ? 41.229 8.849 -0.494 1.00 51.22 194 THR A N 1
ATOM 1459 C CA . THR A 1 194 ? 39.769 9.011 -0.444 1.00 51.22 194 THR A CA 1
ATOM 1460 C C . THR A 1 194 ? 39.065 8.550 -1.723 1.00 51.22 194 THR A C 1
ATOM 1462 O O . THR A 1 194 ? 39.426 8.934 -2.834 1.00 51.22 194 THR A O 1
ATOM 1465 N N . ASP A 1 195 ? 38.017 7.734 -1.566 1.00 58.22 195 ASP A N 1
ATOM 1466 C CA . ASP A 1 195 ? 37.026 7.482 -2.617 1.00 58.22 195 ASP A CA 1
ATOM 1467 C C . ASP A 1 195 ? 36.124 8.721 -2.733 1.00 58.22 195 ASP A C 1
ATOM 1469 O O . ASP A 1 195 ? 35.614 9.228 -1.727 1.00 58.22 195 ASP A O 1
ATOM 1473 N N . LEU A 1 196 ? 35.865 9.173 -3.964 1.00 48.91 196 LEU A N 1
ATOM 1474 C CA . LEU A 1 196 ? 34.920 10.251 -4.270 1.00 48.91 196 LEU A CA 1
ATOM 1475 C C . LEU A 1 196 ? 33.560 10.043 -3.573 1.00 48.91 196 LEU A C 1
ATOM 1477 O O . LEU A 1 196 ? 32.933 11.016 -3.159 1.00 48.91 196 LEU A O 1
ATOM 1481 N N . ARG A 1 197 ? 33.129 8.792 -3.347 1.00 40.12 197 ARG A N 1
ATOM 1482 C CA . ARG A 1 197 ? 31.896 8.473 -2.596 1.00 40.12 197 ARG A CA 1
ATOM 1483 C C . ARG A 1 197 ? 31.967 8.821 -1.109 1.00 40.12 197 ARG A C 1
ATOM 1485 O O . ARG A 1 197 ? 30.965 9.242 -0.538 1.00 40.12 197 ARG A O 1
ATOM 1492 N N . LYS A 1 198 ? 33.124 8.634 -0.467 1.00 40.12 198 LYS A N 1
ATOM 1493 C CA . LYS A 1 198 ? 33.316 8.881 0.974 1.00 40.12 198 LYS A CA 1
ATOM 1494 C C . LYS A 1 198 ? 33.469 10.378 1.253 1.00 40.12 198 LYS A C 1
ATOM 1496 O O . LYS A 1 198 ? 32.926 10.867 2.239 1.00 40.12 198 LYS A O 1
ATOM 1501 N N . PHE A 1 199 ? 34.105 11.107 0.331 1.00 40.06 199 PHE A N 1
ATOM 1502 C CA . PHE A 1 199 ? 34.195 12.570 0.357 1.00 40.06 199 PHE A CA 1
ATOM 1503 C C . PHE A 1 199 ? 32.815 13.248 0.246 1.00 40.06 199 PHE A C 1
ATOM 1505 O O . PHE A 1 199 ? 32.545 14.225 0.940 1.00 40.06 199 PHE A O 1
ATOM 1512 N N . TRP A 1 200 ? 31.897 12.689 -0.553 1.00 35.06 200 TRP A N 1
ATOM 1513 C CA . TRP A 1 200 ? 30.547 13.246 -0.732 1.00 35.06 200 TRP A CA 1
ATOM 1514 C C . TRP A 1 200 ? 29.598 13.044 0.463 1.00 35.06 200 TRP A C 1
ATOM 1516 O O . TRP A 1 200 ? 28.647 13.807 0.617 1.00 35.06 200 TRP A O 1
ATOM 1526 N N . LEU A 1 201 ? 29.849 12.052 1.325 1.00 36.41 201 LEU A N 1
ATOM 1527 C CA . LEU A 1 201 ? 28.993 11.722 2.477 1.00 36.41 201 LEU A CA 1
ATOM 1528 C C . LEU A 1 201 ? 29.236 12.607 3.720 1.00 36.41 201 LEU A C 1
ATOM 1530 O O . LEU A 1 201 ? 28.464 12.525 4.672 1.00 36.41 201 LEU A O 1
ATOM 1534 N N . MET A 1 202 ? 30.282 13.444 3.735 1.00 33.50 202 MET A N 1
ATOM 1535 C CA . MET A 1 202 ? 30.719 14.201 4.923 1.00 33.50 202 MET A CA 1
ATOM 1536 C C . MET A 1 202 ? 30.386 15.712 4.921 1.00 33.50 202 MET A C 1
ATOM 1538 O O . MET A 1 202 ? 30.801 16.407 5.845 1.00 33.50 202 MET A O 1
ATOM 1542 N N . CYS A 1 203 ? 29.616 16.247 3.961 1.00 30.66 203 CYS A N 1
ATOM 1543 C CA . CYS A 1 203 ? 29.259 17.682 3.924 1.00 30.66 203 CYS A CA 1
ATOM 1544 C C . CYS A 1 203 ? 27.735 17.949 4.023 1.00 30.66 203 CYS A C 1
ATOM 1546 O O . CYS A 1 203 ? 26.979 17.349 3.258 1.00 30.66 203 CYS A O 1
ATOM 1548 N N . PRO A 1 204 ? 27.254 18.859 4.904 1.00 31.89 204 PRO A N 1
ATOM 1549 C CA . PRO A 1 204 ? 25.853 19.291 4.941 1.00 31.89 204 PRO A CA 1
ATOM 1550 C C . PRO A 1 204 ? 25.517 20.316 3.835 1.00 31.89 204 PRO A C 1
ATOM 1552 O O . PRO A 1 204 ? 26.417 20.944 3.271 1.00 31.89 204 PRO A O 1
ATOM 1555 N N . PRO A 1 205 ? 24.222 20.523 3.519 1.00 42.81 205 PRO A N 1
ATOM 1556 C CA . PRO A 1 205 ? 23.799 21.282 2.353 1.00 42.81 205 PRO A CA 1
ATOM 1557 C C . PRO A 1 205 ? 23.798 22.780 2.667 1.00 42.81 205 PRO A C 1
ATOM 1559 O O . PRO A 1 205 ? 22.991 23.215 3.476 1.00 42.81 205 PRO A O 1
ATOM 1562 N N . TYR A 1 206 ? 24.698 23.553 2.054 1.00 32.22 206 TYR A N 1
ATOM 1563 C CA . TYR A 1 206 ? 24.481 24.915 1.528 1.00 32.22 206 TYR A CA 1
ATOM 1564 C C . TYR A 1 206 ? 25.833 25.537 1.149 1.00 32.22 206 TYR A C 1
ATOM 1566 O O . TYR A 1 206 ? 26.536 26.049 2.014 1.00 32.22 206 TYR A O 1
ATOM 1574 N N . HIS A 1 207 ? 26.173 25.512 -0.139 1.00 32.41 207 HIS A N 1
ATOM 1575 C CA . HIS A 1 207 ? 26.672 26.645 -0.936 1.00 32.41 207 HIS A CA 1
ATOM 1576 C C . HIS A 1 207 ? 27.184 26.108 -2.276 1.00 32.41 207 HIS A C 1
ATOM 1578 O O . HIS A 1 207 ? 28.060 25.246 -2.345 1.00 32.41 207 HIS A O 1
ATOM 1584 N N . ALA A 1 208 ? 26.587 26.614 -3.350 1.00 39.25 208 ALA A N 1
ATOM 1585 C CA . ALA A 1 208 ? 27.077 26.449 -4.702 1.00 39.25 208 ALA A CA 1
ATOM 1586 C C . ALA A 1 208 ? 28.332 27.309 -4.847 1.00 39.25 208 ALA A C 1
ATOM 1588 O O . ALA A 1 208 ? 28.179 28.510 -4.985 1.00 39.25 208 ALA A O 1
ATOM 1589 N N . ASP A 1 209 ? 29.526 26.717 -4.734 1.00 35.97 209 ASP A N 1
ATOM 1590 C CA . ASP A 1 209 ? 30.790 27.323 -5.200 1.00 35.97 209 ASP A CA 1
ATOM 1591 C C . ASP A 1 209 ? 31.983 26.346 -5.167 1.00 35.97 209 ASP A C 1
ATOM 1593 O O . ASP A 1 209 ? 33.104 26.712 -4.838 1.00 35.97 209 ASP A O 1
ATOM 1597 N N . HIS A 1 210 ? 31.790 25.080 -5.557 1.00 38.16 210 HIS A N 1
ATOM 1598 C CA . HIS A 1 210 ? 32.924 24.188 -5.873 1.00 38.16 210 HIS A CA 1
ATOM 1599 C C . HIS A 1 210 ? 32.710 23.351 -7.150 1.00 38.16 210 HIS A C 1
ATOM 1601 O O . HIS A 1 210 ? 33.347 22.318 -7.352 1.00 38.16 210 HIS A O 1
ATOM 1607 N N . ILE A 1 211 ? 31.885 23.842 -8.083 1.00 41.47 211 ILE A N 1
ATOM 1608 C CA . ILE A 1 211 ? 31.860 23.370 -9.479 1.00 41.47 211 ILE A CA 1
ATOM 1609 C C . ILE A 1 211 ? 32.974 24.105 -10.235 1.00 41.47 211 ILE A C 1
ATOM 1611 O O . ILE A 1 211 ? 32.745 25.061 -10.962 1.00 41.47 211 ILE A O 1
ATOM 1615 N N . ARG A 1 212 ? 34.223 23.734 -9.951 1.00 36.78 212 ARG A N 1
ATOM 1616 C CA . ARG A 1 212 ? 35.393 24.097 -10.781 1.00 36.78 212 ARG A CA 1
ATOM 1617 C C . ARG A 1 212 ? 36.577 23.145 -10.617 1.00 36.78 212 ARG A C 1
ATOM 1619 O O . ARG A 1 212 ? 37.519 23.213 -11.400 1.00 36.78 212 ARG A O 1
ATOM 1626 N N . ALA A 1 213 ? 36.518 22.225 -9.649 1.00 38.28 213 ALA A N 1
ATOM 1627 C CA . ALA A 1 213 ? 37.521 21.173 -9.480 1.00 38.28 213 ALA A CA 1
ATOM 1628 C C . ALA A 1 213 ? 37.164 19.861 -10.216 1.00 38.28 213 ALA A C 1
ATOM 1630 O O . ALA A 1 213 ? 38.067 19.155 -10.648 1.00 38.28 213 ALA A O 1
ATOM 1631 N N . ALA A 1 214 ? 35.875 19.555 -10.436 1.00 37.38 214 ALA A N 1
ATOM 1632 C CA . ALA A 1 214 ? 35.446 18.323 -11.120 1.00 37.38 214 ALA A CA 1
ATOM 1633 C C . ALA A 1 214 ? 35.375 18.442 -12.659 1.00 37.38 214 ALA A C 1
ATOM 1635 O O . ALA A 1 214 ? 35.500 17.441 -13.360 1.00 37.38 214 ALA A O 1
ATOM 1636 N N . GLU A 1 215 ? 35.230 19.655 -13.205 1.00 36.47 215 GLU A N 1
ATOM 1637 C CA . GLU A 1 215 ? 35.148 19.877 -14.661 1.00 36.47 215 GLU A CA 1
ATOM 1638 C C . GLU A 1 215 ? 36.503 19.713 -15.373 1.00 36.47 215 GLU A C 1
ATOM 1640 O O . GLU A 1 215 ? 36.549 19.359 -16.550 1.00 36.47 215 GLU A O 1
ATOM 1645 N N . ASN A 1 216 ? 37.618 19.872 -14.653 1.00 37.25 216 ASN A N 1
ATOM 1646 C CA . ASN A 1 216 ? 38.959 19.749 -15.231 1.00 37.25 216 ASN A CA 1
ATOM 1647 C C . ASN A 1 216 ? 39.487 18.303 -15.291 1.00 37.25 216 ASN A C 1
ATOM 1649 O O . ASN A 1 216 ? 40.462 18.063 -15.997 1.00 37.25 216 ASN A O 1
ATOM 1653 N N . LEU A 1 217 ? 38.845 17.330 -14.626 1.00 41.19 217 LEU A N 1
ATOM 1654 C CA . LEU A 1 217 ? 39.335 15.941 -14.595 1.00 41.19 217 LEU A CA 1
ATOM 1655 C C . LEU A 1 217 ? 38.898 15.092 -15.804 1.00 41.19 217 LEU A C 1
ATOM 1657 O O . LEU A 1 217 ? 39.546 14.098 -16.118 1.00 41.19 217 LEU A O 1
ATOM 1661 N N . ILE A 1 218 ? 37.810 15.446 -16.498 1.00 41.16 218 ILE A N 1
ATOM 1662 C CA . ILE A 1 218 ? 37.248 14.603 -17.576 1.00 41.16 218 ILE A CA 1
ATOM 1663 C C . ILE A 1 218 ? 37.544 15.180 -18.969 1.00 41.16 218 ILE A C 1
ATOM 1665 O O . ILE A 1 218 ? 37.789 14.418 -19.902 1.00 41.16 218 ILE A O 1
ATOM 1669 N N . PHE A 1 219 ? 37.640 16.505 -19.122 1.00 35.59 219 PHE A N 1
ATOM 1670 C CA . PHE A 1 219 ? 37.906 17.122 -20.430 1.00 35.59 219 PHE A CA 1
ATOM 1671 C C . PHE A 1 219 ? 39.350 16.946 -20.934 1.00 35.59 219 PHE A C 1
ATOM 1673 O O . PHE A 1 219 ? 39.566 16.910 -22.144 1.00 35.59 219 PHE A O 1
ATOM 1680 N N . TYR A 1 220 ? 40.331 16.782 -20.041 1.00 38.34 220 TYR A N 1
ATOM 1681 C CA . TYR A 1 220 ? 41.747 16.675 -20.425 1.00 38.34 220 TYR A CA 1
ATOM 1682 C C . TYR A 1 220 ? 42.234 15.241 -20.705 1.00 38.34 220 TYR A C 1
ATOM 1684 O O . TYR A 1 220 ? 43.276 15.078 -21.333 1.00 38.34 220 TYR A O 1
ATOM 1692 N N . ASN A 1 221 ? 41.487 14.200 -20.313 1.00 39.91 221 ASN A N 1
ATOM 1693 C CA . ASN A 1 221 ? 41.904 12.799 -20.508 1.00 39.91 221 ASN A CA 1
ATOM 1694 C C . ASN A 1 221 ? 41.424 12.167 -21.816 1.00 39.91 221 ASN A C 1
ATOM 1696 O O . ASN A 1 221 ? 42.087 11.289 -22.366 1.00 39.91 221 ASN A O 1
ATOM 1700 N N . VAL A 1 222 ? 40.275 12.609 -22.331 1.00 42.28 222 VAL A N 1
ATOM 1701 C CA . VAL A 1 222 ? 39.691 12.058 -23.563 1.00 42.28 222 VAL A CA 1
ATOM 1702 C C . VAL A 1 222 ? 40.600 12.268 -24.788 1.00 42.28 222 VAL A C 1
ATOM 1704 O O . VAL A 1 222 ? 40.724 11.330 -25.573 1.00 42.28 222 VAL A O 1
ATOM 1707 N N . PRO A 1 223 ? 41.317 13.403 -24.953 1.00 40.91 223 PRO A N 1
ATOM 1708 C CA . PRO A 1 223 ? 42.241 13.578 -26.078 1.00 40.91 223 PRO A CA 1
ATOM 1709 C C . PRO A 1 223 ? 43.493 12.693 -26.000 1.00 40.91 223 PRO A C 1
ATOM 1711 O O . PRO A 1 223 ? 43.994 12.271 -27.041 1.00 40.91 223 PRO A O 1
ATOM 1714 N N . VAL A 1 224 ? 43.985 12.384 -24.792 1.00 39.22 224 VAL A N 1
ATOM 1715 C CA . VAL A 1 224 ? 45.175 11.535 -24.580 1.00 39.22 224 VAL A CA 1
ATOM 1716 C C . VAL A 1 224 ? 44.862 10.077 -24.929 1.00 39.22 224 VAL A C 1
ATOM 1718 O O . VAL A 1 224 ? 45.652 9.420 -25.596 1.00 39.22 224 VAL A O 1
ATOM 1721 N N . LEU A 1 225 ? 43.659 9.599 -24.590 1.00 39.97 225 LEU A N 1
ATOM 1722 C CA . LEU A 1 225 ? 43.182 8.264 -24.972 1.00 39.97 225 LEU A CA 1
ATOM 1723 C C . LEU A 1 225 ? 42.838 8.152 -26.469 1.00 39.97 225 LEU A C 1
ATOM 1725 O O . LEU A 1 225 ? 42.990 7.083 -27.053 1.00 39.97 225 LEU A O 1
ATOM 1729 N N . PHE A 1 226 ? 42.419 9.244 -27.118 1.00 39.06 226 PHE A N 1
ATOM 1730 C CA . PHE A 1 226 ? 42.100 9.255 -28.554 1.00 39.06 226 PHE A CA 1
ATOM 1731 C C . PHE A 1 226 ? 43.331 9.336 -29.475 1.00 39.06 226 PHE A C 1
ATOM 1733 O O . PHE A 1 226 ? 43.238 8.954 -30.641 1.00 39.06 226 PHE A O 1
ATOM 1740 N N . SER A 1 227 ? 44.479 9.822 -28.990 1.00 39.19 227 SER A N 1
ATOM 1741 C CA . SER A 1 227 ? 45.674 10.060 -29.820 1.00 39.19 227 SER A CA 1
ATOM 1742 C C . SER A 1 227 ? 46.605 8.847 -29.968 1.00 39.19 227 SER A C 1
ATOM 1744 O O . SER A 1 227 ? 47.438 8.841 -30.872 1.00 39.19 227 SER A O 1
ATOM 1746 N N . PHE A 1 228 ? 46.413 7.785 -29.181 1.00 40.25 228 PHE A N 1
ATOM 1747 C CA . PHE A 1 228 ? 47.157 6.523 -29.323 1.00 40.25 228 PHE A CA 1
ATOM 1748 C C . PHE A 1 228 ? 46.547 5.538 -30.344 1.00 40.25 228 PHE A C 1
ATOM 1750 O O . PHE A 1 228 ? 47.204 4.575 -30.729 1.00 40.25 228 PHE A O 1
ATOM 1757 N N . PHE A 1 229 ? 45.326 5.784 -30.843 1.00 36.06 229 PHE A N 1
ATOM 1758 C CA . PHE A 1 229 ? 44.581 4.830 -31.687 1.00 36.06 229 PHE A CA 1
ATOM 1759 C C . PHE A 1 229 ? 44.660 5.055 -33.210 1.00 36.06 229 PHE A C 1
ATOM 1761 O O . PHE A 1 229 ? 43.968 4.362 -33.957 1.00 36.06 229 PHE A O 1
ATOM 1768 N N . ILE A 1 230 ? 45.485 5.980 -33.716 1.00 40.66 230 ILE A N 1
ATOM 1769 C CA . ILE A 1 230 ? 45.648 6.173 -35.172 1.00 40.66 230 ILE A CA 1
ATOM 1770 C C . ILE A 1 230 ? 47.133 6.356 -35.514 1.00 40.66 230 ILE A C 1
ATOM 1772 O O . ILE A 1 230 ? 47.673 7.452 -35.370 1.00 40.66 230 ILE A O 1
ATOM 1776 N N . PRO A 1 231 ? 47.795 5.302 -36.025 1.00 34.88 231 PRO A N 1
ATOM 1777 C CA . PRO A 1 231 ? 48.203 5.371 -37.427 1.00 34.88 231 PRO A CA 1
ATOM 1778 C C . PRO A 1 231 ? 48.104 4.022 -38.158 1.00 34.88 231 PRO A C 1
ATOM 1780 O O . PRO A 1 231 ? 48.520 2.995 -37.643 1.00 34.88 231 PRO A O 1
ATOM 1783 N N . HIS A 1 232 ? 47.580 4.081 -39.388 1.00 32.47 232 HIS A N 1
ATOM 1784 C CA . HIS A 1 232 ? 47.773 3.187 -40.549 1.00 32.47 232 HIS A CA 1
ATOM 1785 C C . HIS A 1 232 ? 46.455 2.909 -41.282 1.00 32.47 232 HIS A C 1
ATOM 1787 O O . HIS A 1 232 ? 46.014 1.774 -41.405 1.00 32.47 232 HIS A O 1
ATOM 1793 N N . PHE A 1 233 ? 45.846 3.954 -41.846 1.00 31.97 233 PHE A N 1
ATOM 1794 C CA . PHE A 1 233 ? 44.923 3.781 -42.966 1.00 31.97 233 PHE A CA 1
ATOM 1795 C C . PHE A 1 233 ? 45.244 4.820 -44.031 1.00 31.97 233 PHE A C 1
ATOM 1797 O O . PHE A 1 233 ? 44.837 5.975 -43.955 1.00 31.97 233 PHE A O 1
ATOM 1804 N N . ASN A 1 234 ? 46.015 4.393 -45.025 1.00 36.25 234 ASN A N 1
ATOM 1805 C CA . ASN A 1 234 ? 46.105 5.080 -46.297 1.00 36.25 234 ASN A CA 1
ATOM 1806 C C . ASN A 1 234 ? 45.858 4.049 -47.400 1.00 36.25 234 ASN A C 1
ATOM 1808 O O . ASN A 1 234 ? 46.321 2.917 -47.294 1.00 36.25 234 ASN A O 1
ATOM 1812 N N . MET A 1 235 ? 45.170 4.494 -48.453 1.00 28.16 235 MET A N 1
ATOM 1813 C CA . MET A 1 235 ? 44.883 3.791 -49.712 1.00 28.16 235 MET A CA 1
ATOM 1814 C C . MET A 1 235 ? 43.728 2.767 -49.712 1.00 28.16 235 MET A C 1
ATOM 1816 O O . MET A 1 235 ? 43.907 1.588 -49.442 1.00 28.16 235 MET A O 1
ATOM 1820 N N . LEU A 1 236 ? 42.544 3.195 -50.173 1.00 34.44 236 LEU A N 1
ATOM 1821 C CA . LEU A 1 236 ? 42.109 3.007 -51.573 1.00 34.44 236 LEU A CA 1
ATOM 1822 C C . LEU A 1 236 ? 40.657 3.487 -51.753 1.00 34.44 236 LEU A C 1
ATOM 1824 O O . LEU A 1 236 ? 39.685 2.816 -51.418 1.00 34.44 236 LEU A O 1
ATOM 1828 N N . TRP A 1 237 ? 40.529 4.675 -52.337 1.00 32.59 237 TRP A N 1
ATOM 1829 C CA . TRP A 1 237 ? 39.316 5.140 -52.999 1.00 32.59 237 TRP A CA 1
ATOM 1830 C C . TRP A 1 237 ? 39.125 4.321 -54.275 1.00 32.59 237 TRP A C 1
ATOM 1832 O O . TRP A 1 237 ? 39.985 4.448 -55.139 1.00 32.59 237 TRP A O 1
ATOM 1842 N N . SER A 1 238 ? 38.064 3.507 -54.403 1.00 37.28 238 SER A N 1
ATOM 1843 C CA . SER A 1 238 ? 37.497 3.039 -55.697 1.00 37.28 238 SER A CA 1
ATOM 1844 C C . SER A 1 238 ? 36.269 2.110 -55.559 1.00 37.28 238 SER A C 1
ATOM 1846 O O . SER A 1 238 ? 36.184 1.138 -56.286 1.00 37.28 238 SER A O 1
ATOM 1848 N N . PHE A 1 239 ? 35.288 2.346 -54.675 1.00 37.03 239 PHE A N 1
ATOM 1849 C CA . PHE A 1 239 ? 34.006 1.591 -54.735 1.00 37.03 239 PHE A CA 1
ATOM 1850 C C . PHE A 1 239 ? 32.772 2.415 -54.317 1.00 37.03 239 PHE A C 1
ATOM 1852 O O . PHE A 1 239 ? 31.762 1.890 -53.854 1.00 37.03 239 PHE A O 1
ATOM 1859 N N . GLY A 1 240 ? 32.824 3.734 -54.493 1.00 40.59 240 GLY A N 1
ATOM 1860 C CA . GLY A 1 240 ? 31.708 4.626 -54.183 1.00 40.59 240 GLY A CA 1
ATOM 1861 C C . GLY A 1 240 ? 30.810 4.886 -55.388 1.00 40.59 240 GLY A C 1
ATOM 1862 O O . GLY A 1 240 ? 30.938 5.957 -55.955 1.00 40.59 240 GLY A O 1
ATOM 1863 N N . ILE A 1 241 ? 29.929 3.946 -55.770 1.00 39.00 241 ILE A N 1
ATOM 1864 C CA . ILE A 1 241 ? 28.730 4.244 -56.603 1.00 39.00 241 ILE A CA 1
ATOM 1865 C C . ILE A 1 241 ? 27.592 3.193 -56.513 1.00 39.00 241 ILE A C 1
ATOM 1867 O O . ILE A 1 241 ? 26.494 3.467 -56.983 1.00 39.00 241 ILE A O 1
ATOM 1871 N N . VAL A 1 242 ? 27.743 2.041 -55.836 1.00 32.34 242 VAL A N 1
ATOM 1872 C CA . VAL A 1 242 ? 26.644 1.034 -55.750 1.00 32.34 242 VAL A CA 1
ATOM 1873 C C . VAL A 1 242 ? 25.978 0.935 -54.360 1.00 32.34 242 VAL A C 1
ATOM 1875 O O . VAL A 1 242 ? 24.906 0.353 -54.222 1.00 32.34 242 VAL A O 1
ATOM 1878 N N . ILE A 1 243 ? 26.502 1.611 -53.332 1.00 36.88 243 ILE A N 1
ATOM 1879 C CA . ILE A 1 243 ? 25.928 1.624 -51.963 1.00 36.88 243 ILE A CA 1
ATOM 1880 C C . ILE A 1 243 ? 25.028 2.859 -51.742 1.00 36.88 243 ILE A C 1
ATOM 1882 O O . ILE A 1 243 ? 24.971 3.433 -50.664 1.00 36.88 243 ILE A O 1
ATOM 1886 N N . ALA A 1 244 ? 24.315 3.312 -52.775 1.00 34.91 244 ALA A N 1
ATOM 1887 C CA . ALA A 1 244 ? 23.331 4.396 -52.638 1.00 34.91 244 ALA A CA 1
ATOM 1888 C C . ALA A 1 244 ? 21.880 3.945 -52.884 1.00 34.91 244 ALA A C 1
ATOM 1890 O O . ALA A 1 244 ? 20.964 4.741 -52.706 1.00 34.91 244 ALA A O 1
ATOM 1891 N N . LEU A 1 245 ? 21.635 2.676 -53.249 1.00 34.22 245 LEU A N 1
ATOM 1892 C CA . LEU A 1 245 ? 20.284 2.203 -53.602 1.00 34.22 245 LEU A CA 1
ATOM 1893 C C . LEU A 1 245 ? 19.813 0.910 -52.908 1.00 34.22 245 LEU A C 1
ATOM 1895 O O . LEU A 1 245 ? 18.684 0.489 -53.138 1.00 34.22 245 LEU A O 1
ATOM 1899 N N . VAL A 1 246 ? 20.592 0.328 -51.985 1.00 34.78 246 VAL A N 1
ATOM 1900 C CA . VAL A 1 246 ? 20.150 -0.814 -51.142 1.00 34.78 246 VAL A CA 1
ATOM 1901 C C . VAL A 1 246 ? 20.469 -0.584 -49.659 1.00 34.78 246 VAL A C 1
ATOM 1903 O O . VAL A 1 246 ? 20.799 -1.494 -48.910 1.00 34.78 246 VAL A O 1
ATOM 1906 N N . VAL A 1 247 ? 20.354 0.663 -49.206 1.00 34.41 247 VAL A N 1
ATOM 1907 C CA . VAL A 1 247 ? 20.404 1.014 -47.779 1.00 34.41 247 VAL A CA 1
ATOM 1908 C C . VAL A 1 247 ? 19.094 1.714 -47.407 1.00 34.41 247 VAL A C 1
ATOM 1910 O O . VAL A 1 247 ? 19.059 2.798 -46.841 1.00 34.41 247 VAL A O 1
ATOM 1913 N N . LYS A 1 248 ? 17.962 1.059 -47.698 1.00 32.16 248 LYS A N 1
ATOM 1914 C CA . LYS A 1 248 ? 16.856 1.102 -46.736 1.00 32.16 248 LYS A CA 1
ATOM 1915 C C . LYS A 1 248 ? 17.255 0.154 -45.613 1.00 32.16 248 LYS A C 1
ATOM 1917 O O . LYS A 1 248 ? 16.866 -1.009 -45.610 1.00 32.16 248 LYS A O 1
ATOM 1922 N N . VAL A 1 249 ? 18.102 0.649 -44.707 1.00 35.41 249 VAL A N 1
ATOM 1923 C CA . VAL A 1 249 ? 18.307 0.025 -43.398 1.00 35.41 249 VAL A CA 1
ATOM 1924 C C . VAL A 1 249 ? 16.914 -0.183 -42.825 1.00 35.41 249 VAL A C 1
ATOM 1926 O O . VAL A 1 249 ? 16.154 0.777 -42.679 1.00 35.41 249 VAL A O 1
ATOM 1929 N N . VAL A 1 250 ? 16.552 -1.427 -42.525 1.00 35.03 250 VAL A N 1
ATOM 1930 C CA . VAL A 1 250 ? 15.473 -1.680 -41.577 1.00 35.03 250 VAL A CA 1
ATOM 1931 C C . VAL A 1 250 ? 16.030 -1.232 -40.230 1.00 35.03 250 VAL A C 1
ATOM 1933 O O . VAL A 1 250 ? 16.562 -2.031 -39.468 1.00 35.03 250 VAL A O 1
ATOM 1936 N N . PHE A 1 251 ? 15.996 0.074 -39.960 1.00 41.41 251 PHE A N 1
ATOM 1937 C CA . PHE A 1 251 ? 16.032 0.534 -38.585 1.00 41.41 251 PHE A CA 1
ATOM 1938 C C . PHE A 1 251 ? 14.803 -0.110 -37.960 1.00 41.41 251 PHE A C 1
ATOM 1940 O O . PHE A 1 251 ? 13.687 0.123 -38.432 1.00 41.41 251 PHE A O 1
ATOM 1947 N N . ALA A 1 252 ? 15.004 -0.994 -36.982 1.00 55.84 252 ALA A N 1
ATOM 1948 C CA . ALA A 1 252 ? 13.897 -1.486 -36.184 1.00 55.84 252 ALA A CA 1
ATOM 1949 C C . ALA A 1 252 ? 13.118 -0.249 -35.715 1.00 55.84 252 ALA A C 1
ATOM 1951 O O . ALA A 1 252 ? 13.687 0.647 -35.093 1.00 55.84 252 ALA A O 1
ATOM 1952 N N . SER A 1 253 ? 11.853 -0.138 -36.122 1.00 78.75 253 SER A N 1
ATOM 1953 C CA . SER A 1 253 ? 11.001 0.982 -35.730 1.00 78.75 253 SER A CA 1
ATOM 1954 C C . SER A 1 253 ? 11.013 1.090 -34.209 1.00 78.75 253 SER A C 1
ATOM 1956 O O . SER A 1 253 ? 10.868 0.061 -33.546 1.00 78.75 253 SER A O 1
ATOM 1958 N N . CYS A 1 254 ? 11.178 2.300 -33.667 1.00 89.69 254 CYS A N 1
ATOM 1959 C CA . CYS A 1 254 ? 11.234 2.499 -32.221 1.00 89.69 254 CYS A CA 1
ATOM 1960 C C . CYS A 1 254 ? 10.046 1.793 -31.530 1.00 89.69 254 CYS A C 1
ATOM 1962 O O . CYS A 1 254 ? 8.895 2.080 -31.888 1.00 89.69 254 CYS A O 1
ATOM 1964 N N . PRO A 1 255 ? 10.280 0.897 -30.548 1.00 91.75 255 PRO A N 1
ATOM 1965 C CA . PRO A 1 255 ? 9.209 0.156 -29.872 1.00 91.75 255 PRO A CA 1
ATOM 1966 C C . PRO A 1 255 ? 8.183 1.074 -29.195 1.00 91.75 255 PRO A C 1
ATOM 1968 O O . PRO A 1 255 ? 7.024 0.701 -29.021 1.00 91.75 255 PRO A O 1
ATOM 1971 N N . TYR A 1 256 ? 8.589 2.302 -28.873 1.00 94.06 256 TYR A N 1
ATOM 1972 C CA . TYR A 1 256 ? 7.773 3.310 -28.208 1.00 94.06 256 TYR A CA 1
ATOM 1973 C C . TYR A 1 256 ? 6.961 4.198 -29.161 1.00 94.06 256 TYR A C 1
ATOM 1975 O O . TYR A 1 256 ? 6.267 5.097 -28.694 1.00 94.06 256 TYR A O 1
ATOM 1983 N N . GLY A 1 257 ? 6.973 3.939 -30.475 1.00 92.06 257 GLY A N 1
ATOM 1984 C CA . GLY A 1 257 ? 6.324 4.786 -31.492 1.00 92.06 257 GLY A CA 1
ATOM 1985 C C . GLY A 1 257 ? 4.825 5.042 -31.293 1.00 92.06 257 GLY A C 1
ATOM 1986 O O . GLY A 1 257 ? 4.305 6.052 -31.767 1.00 92.06 257 GLY A O 1
ATOM 1987 N N . ASN A 1 258 ? 4.140 4.158 -30.560 1.00 89.94 258 ASN A N 1
ATOM 1988 C CA . ASN A 1 258 ? 2.710 4.257 -30.251 1.00 89.94 258 ASN A CA 1
ATOM 1989 C C . ASN A 1 258 ? 2.406 4.923 -28.894 1.00 89.94 258 ASN A C 1
ATOM 1991 O O . ASN A 1 258 ? 1.237 5.006 -28.513 1.00 89.94 258 ASN A O 1
ATOM 1995 N N . LEU A 1 259 ? 3.425 5.344 -28.140 1.00 90.62 259 LEU A N 1
ATOM 1996 C CA . LEU A 1 259 ? 3.256 6.060 -26.876 1.00 90.62 259 LEU A CA 1
ATOM 1997 C C . LEU A 1 259 ? 3.032 7.568 -27.115 1.00 90.62 259 LEU A C 1
ATOM 1999 O O . LEU A 1 259 ? 3.422 8.098 -28.164 1.00 90.62 259 LEU A O 1
ATOM 2003 N N . PRO A 1 260 ? 2.369 8.274 -26.176 1.00 87.25 260 PRO A N 1
ATOM 2004 C CA . PRO A 1 260 ? 2.190 9.720 -26.264 1.00 87.25 260 PRO A CA 1
ATOM 2005 C C . PRO A 1 260 ? 3.533 10.463 -26.297 1.00 87.25 260 PRO A C 1
ATOM 2007 O O . PRO A 1 260 ? 4.570 9.944 -25.891 1.00 87.25 260 PRO A O 1
ATOM 2010 N N . GLN A 1 261 ? 3.509 11.701 -26.796 1.00 91.69 261 GLN A N 1
ATOM 2011 C CA . GLN A 1 261 ? 4.693 12.557 -26.788 1.00 91.69 261 GLN A CA 1
ATOM 2012 C C . GLN A 1 261 ? 5.097 12.897 -25.347 1.00 91.69 261 GLN A C 1
ATOM 2014 O O . GLN A 1 261 ? 4.250 13.267 -24.536 1.00 91.69 261 GLN A O 1
ATOM 2019 N N . GLY A 1 262 ? 6.397 12.841 -25.070 1.00 93.00 262 GLY A N 1
ATOM 2020 C CA . GLY A 1 262 ? 6.982 13.200 -23.784 1.00 93.00 262 GLY A CA 1
ATOM 2021 C C . GLY A 1 262 ? 8.183 12.319 -23.464 1.00 93.00 262 GLY A C 1
ATOM 2022 O O . GLY A 1 262 ? 8.678 11.601 -24.332 1.00 93.00 262 GLY A O 1
ATOM 2023 N N . THR A 1 263 ? 8.649 12.393 -22.219 1.00 96.19 263 THR A N 1
ATOM 2024 C CA . THR A 1 263 ? 9.756 11.572 -21.722 1.00 96.19 263 THR A CA 1
ATOM 2025 C C . THR A 1 263 ? 9.247 10.198 -21.304 1.00 96.19 263 THR A C 1
ATOM 2027 O O . THR A 1 263 ? 8.308 10.096 -20.513 1.00 96.19 263 THR A O 1
ATOM 2030 N N . ILE A 1 264 ? 9.854 9.141 -21.822 1.00 96.81 264 ILE A N 1
ATOM 2031 C CA . ILE A 1 264 ? 9.545 7.745 -21.519 1.00 96.81 264 ILE A CA 1
ATOM 2032 C C . ILE A 1 264 ? 10.748 7.181 -20.775 1.00 96.81 264 ILE A C 1
ATOM 2034 O O . ILE A 1 264 ? 11.860 7.209 -21.301 1.00 96.81 264 ILE A O 1
ATOM 2038 N N . LEU A 1 265 ? 10.534 6.705 -19.551 1.00 96.62 265 LEU A N 1
ATOM 2039 C CA . LEU A 1 265 ? 11.599 6.100 -18.755 1.00 96.62 265 LEU A CA 1
ATOM 2040 C C . LEU A 1 265 ? 11.929 4.711 -19.306 1.00 96.62 265 LEU A C 1
ATOM 2042 O O . LEU A 1 265 ? 11.035 3.865 -19.411 1.00 96.62 265 LEU A O 1
ATOM 2046 N N . VAL A 1 266 ? 13.202 4.480 -19.627 1.00 95.94 266 VAL A N 1
ATOM 2047 C CA . VAL A 1 266 ? 13.710 3.203 -20.144 1.00 95.94 266 VAL A CA 1
ATOM 2048 C C . VAL A 1 266 ? 15.047 2.833 -19.495 1.00 95.94 266 VAL A C 1
ATOM 2050 O O . VAL A 1 266 ? 15.790 3.692 -19.025 1.00 95.94 266 VAL A O 1
ATOM 2053 N N . ALA A 1 267 ? 15.339 1.536 -19.476 1.00 94.44 267 ALA A N 1
ATOM 2054 C CA . ALA A 1 267 ? 16.608 0.930 -19.084 1.00 94.44 267 ALA A CA 1
ATOM 2055 C C . ALA A 1 267 ? 16.919 -0.178 -20.101 1.00 94.44 267 ALA A C 1
ATOM 2057 O O . ALA A 1 267 ? 16.947 -1.368 -19.777 1.00 94.44 267 ALA A O 1
ATOM 2058 N N . ASP A 1 268 ? 17.037 0.217 -21.367 1.00 90.94 268 ASP A N 1
ATOM 2059 C CA . ASP A 1 268 ? 17.239 -0.661 -22.518 1.00 90.94 268 ASP A CA 1
ATOM 2060 C C . ASP A 1 268 ? 18.437 -0.188 -23.368 1.00 90.94 268 ASP A C 1
ATOM 2062 O O . ASP A 1 268 ? 19.225 0.664 -22.950 1.00 90.94 268 ASP A O 1
ATOM 2066 N N . ALA A 1 269 ? 18.588 -0.746 -24.572 1.00 88.31 269 ALA A N 1
ATOM 2067 C CA . ALA A 1 269 ? 19.692 -0.416 -25.471 1.00 88.31 269 ALA A CA 1
ATOM 2068 C C . ALA A 1 269 ? 19.758 1.067 -25.883 1.00 88.31 269 ALA A C 1
ATOM 2070 O O . ALA A 1 269 ? 20.813 1.523 -26.320 1.00 88.31 269 ALA A O 1
ATOM 2071 N N . ASN A 1 270 ? 18.676 1.837 -25.725 1.00 87.12 270 ASN A N 1
ATOM 2072 C CA . ASN A 1 270 ? 18.678 3.270 -26.022 1.00 87.12 270 ASN A CA 1
ATOM 2073 C C . ASN A 1 270 ? 19.495 4.081 -25.004 1.00 87.12 270 ASN A C 1
ATOM 2075 O O . ASN A 1 270 ? 19.864 5.217 -25.295 1.00 87.12 270 ASN A O 1
ATOM 2079 N N . CYS A 1 271 ? 19.804 3.506 -23.837 1.00 87.88 271 CYS A N 1
ATOM 2080 C CA . CYS A 1 271 ? 20.673 4.133 -22.843 1.00 87.88 271 CYS A CA 1
ATOM 2081 C C . CYS A 1 271 ? 22.151 3.746 -23.010 1.00 87.88 271 CYS A C 1
ATOM 2083 O O . CYS A 1 271 ? 23.003 4.237 -22.271 1.00 87.88 271 CYS A O 1
ATOM 2085 N N . TYR A 1 272 ? 22.491 2.883 -23.976 1.00 77.94 272 TYR A N 1
ATOM 2086 C CA . TYR A 1 272 ? 23.880 2.496 -24.222 1.00 77.94 272 TYR A CA 1
ATOM 2087 C C . TYR A 1 272 ? 24.721 3.685 -24.695 1.00 77.94 272 TYR A C 1
ATOM 2089 O O . TYR A 1 272 ? 24.307 4.471 -25.543 1.00 77.94 272 TYR A O 1
ATOM 2097 N N . GLY A 1 273 ? 25.927 3.806 -24.139 1.00 66.38 273 GLY A N 1
ATOM 2098 C CA . GLY A 1 273 ? 26.821 4.940 -24.389 1.00 66.38 273 GLY A CA 1
ATOM 2099 C C . GLY A 1 273 ? 26.545 6.160 -23.505 1.00 66.38 273 GLY A C 1
ATOM 2100 O O . GLY A 1 273 ? 27.334 7.101 -23.520 1.00 66.38 273 GLY A O 1
ATOM 2101 N N . LEU A 1 274 ? 25.481 6.135 -22.696 1.00 67.75 274 LEU A N 1
ATOM 2102 C CA . LEU A 1 274 ? 25.313 7.047 -21.570 1.00 67.75 274 LEU A CA 1
ATOM 2103 C C . LEU A 1 274 ? 25.983 6.416 -20.342 1.00 67.75 274 LEU A C 1
ATOM 2105 O O . LEU A 1 274 ? 25.856 5.214 -20.115 1.00 67.75 274 LEU A O 1
ATOM 2109 N N . ASN A 1 275 ? 26.646 7.212 -19.503 1.00 65.75 275 ASN A N 1
ATOM 2110 C CA . ASN A 1 275 ? 27.097 6.768 -18.175 1.00 65.75 275 ASN A CA 1
ATOM 2111 C C . ASN A 1 275 ? 25.907 6.644 -17.195 1.00 65.75 275 ASN A C 1
ATOM 2113 O O . ASN A 1 275 ? 25.988 7.090 -16.054 1.00 65.75 275 ASN A O 1
ATOM 2117 N N . ALA A 1 276 ? 24.777 6.101 -17.653 1.00 68.94 276 ALA A N 1
ATOM 2118 C CA . ALA A 1 276 ? 23.515 6.054 -16.932 1.00 68.94 276 ALA A CA 1
ATOM 2119 C C . ALA A 1 276 ? 22.815 4.708 -17.176 1.00 68.94 276 ALA A C 1
ATOM 2121 O O . ALA A 1 276 ? 22.657 4.275 -18.316 1.00 68.94 276 ALA A O 1
ATOM 2122 N N . ALA A 1 277 ? 22.388 4.040 -16.100 1.00 82.31 277 ALA A N 1
ATOM 2123 C CA . ALA A 1 277 ? 21.662 2.766 -16.172 1.00 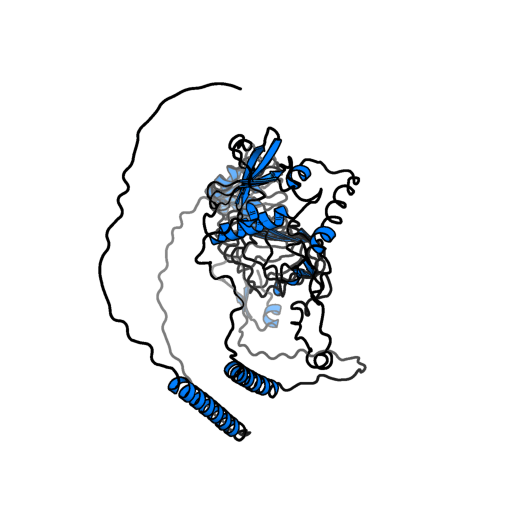82.31 277 ALA A CA 1
ATOM 2124 C C . ALA A 1 277 ? 20.202 2.923 -16.644 1.00 82.31 277 ALA A C 1
ATOM 2126 O O . ALA A 1 277 ? 19.552 1.945 -17.006 1.00 82.31 277 ALA A O 1
ATOM 2127 N N . VAL A 1 278 ? 19.694 4.155 -16.638 1.00 93.50 278 VAL A N 1
ATOM 2128 C CA . VAL A 1 278 ? 18.373 4.553 -17.127 1.00 93.50 278 VAL A CA 1
ATOM 2129 C C . VAL A 1 278 ? 18.504 5.828 -17.942 1.00 93.50 278 VAL A C 1
ATOM 2131 O O . VAL A 1 278 ? 19.447 6.596 -17.773 1.00 93.50 278 VAL A O 1
ATOM 2134 N N . CYS A 1 279 ? 17.536 6.082 -18.806 1.00 94.19 279 CYS A N 1
ATOM 2135 C CA . CYS A 1 279 ? 17.446 7.326 -19.546 1.00 94.19 279 CYS A CA 1
ATOM 2136 C C . CYS A 1 279 ? 15.995 7.615 -19.931 1.00 94.19 279 CYS A C 1
ATOM 2138 O O . CYS A 1 279 ? 15.126 6.740 -19.915 1.00 94.19 279 CYS A O 1
ATOM 2140 N N . GLY A 1 280 ? 15.727 8.872 -20.266 1.00 95.69 280 GLY A N 1
ATOM 2141 C CA . GLY A 1 280 ? 14.460 9.311 -20.821 1.00 95.69 280 GLY A CA 1
ATOM 2142 C C . GLY A 1 280 ? 14.547 9.398 -22.337 1.00 95.69 280 GLY A C 1
ATOM 2143 O O . GLY A 1 280 ? 15.368 10.155 -22.861 1.00 95.69 280 GLY A O 1
ATOM 2144 N N . VAL A 1 281 ? 13.677 8.681 -23.044 1.00 95.62 281 VAL A N 1
ATOM 2145 C CA . VAL A 1 281 ? 13.564 8.734 -24.510 1.00 95.62 281 VAL A CA 1
ATOM 2146 C C . VAL A 1 281 ? 12.219 9.303 -24.945 1.00 95.62 281 VAL A C 1
ATOM 2148 O O . VAL A 1 281 ? 11.258 9.277 -24.183 1.00 95.62 281 VAL A O 1
ATOM 2151 N N . ASP A 1 282 ? 12.127 9.828 -26.162 1.00 95.56 282 ASP A N 1
ATOM 2152 C CA . ASP A 1 282 ? 10.835 10.107 -26.790 1.00 95.56 282 ASP A CA 1
ATOM 2153 C C . ASP A 1 282 ? 10.294 8.882 -27.551 1.00 95.56 282 ASP A C 1
ATOM 2155 O O . ASP A 1 282 ? 10.938 7.836 -27.658 1.00 95.56 282 ASP A O 1
ATOM 2159 N N . LYS A 1 283 ? 9.096 9.010 -28.132 1.00 94.69 283 LYS A N 1
ATOM 2160 C CA . LYS A 1 283 ? 8.471 7.951 -28.944 1.00 94.69 283 LYS A CA 1
ATOM 2161 C C . LYS A 1 283 ? 9.258 7.565 -30.210 1.00 94.69 283 LYS A C 1
ATOM 2163 O O . LYS A 1 283 ? 8.916 6.581 -30.855 1.00 94.69 283 LYS A O 1
ATOM 2168 N N . SER A 1 284 ? 10.283 8.329 -30.587 1.00 93.62 284 SER A N 1
ATOM 2169 C CA . SER A 1 284 ? 11.207 8.010 -31.684 1.00 93.62 284 SER A CA 1
ATOM 2170 C C . SER A 1 284 ? 12.505 7.372 -31.176 1.00 93.62 284 SER A C 1
ATOM 2172 O O . SER A 1 284 ? 13.425 7.179 -31.967 1.00 93.62 284 SER A O 1
ATOM 2174 N N . CYS A 1 285 ? 12.580 7.039 -29.881 1.00 92.81 285 CYS A N 1
ATOM 2175 C CA . CYS A 1 285 ? 13.746 6.488 -29.191 1.00 92.81 285 CYS A CA 1
ATOM 2176 C C . CYS A 1 285 ? 14.930 7.460 -29.133 1.00 92.81 285 CYS A C 1
ATOM 2178 O O . CYS A 1 285 ? 16.057 7.067 -28.835 1.00 92.81 285 CYS A O 1
ATOM 2180 N N . LYS A 1 286 ? 14.692 8.752 -29.387 1.00 92.75 286 LYS A N 1
ATOM 2181 C CA . LYS A 1 286 ? 15.714 9.771 -29.186 1.00 92.75 286 LYS A CA 1
ATOM 2182 C C . LYS A 1 286 ? 15.835 10.033 -27.692 1.00 92.75 286 LYS A C 1
ATOM 2184 O O . LYS A 1 286 ? 14.834 10.320 -27.038 1.00 92.75 286 LYS A O 1
ATOM 2189 N N . VAL A 1 287 ? 17.053 9.986 -27.161 1.00 93.81 287 VAL A N 1
ATOM 2190 C CA . VAL A 1 287 ? 17.327 10.374 -25.772 1.00 93.81 287 VAL A CA 1
ATOM 2191 C C . VAL A 1 287 ? 16.994 11.859 -25.598 1.00 93.81 287 VAL A C 1
ATOM 2193 O O . VAL A 1 287 ? 17.593 12.723 -26.239 1.00 93.81 287 VAL A O 1
ATOM 2196 N N . VAL A 1 288 ? 16.009 12.146 -24.748 1.00 94.50 288 VAL A N 1
ATOM 2197 C CA . VAL A 1 288 ? 15.567 13.502 -24.378 1.00 94.50 288 VAL A CA 1
ATOM 2198 C C . VAL A 1 288 ? 15.967 13.872 -22.953 1.00 94.50 288 VAL A C 1
ATOM 2200 O O . VAL A 1 288 ? 15.957 15.049 -22.605 1.00 94.50 288 VAL A O 1
ATOM 2203 N N . ASN A 1 289 ? 16.345 12.886 -22.136 1.00 89.38 289 ASN A N 1
ATOM 2204 C CA . ASN A 1 289 ? 16.915 13.104 -20.814 1.00 89.38 289 ASN A CA 1
ATOM 2205 C C . ASN A 1 289 ? 17.989 12.047 -20.513 1.00 89.38 289 ASN A C 1
ATOM 2207 O O . ASN A 1 289 ? 17.677 10.907 -20.181 1.00 89.38 289 ASN A O 1
ATOM 2211 N N . SER A 1 290 ? 19.258 12.435 -20.630 1.00 85.00 290 SER A N 1
ATOM 2212 C CA . SER A 1 290 ? 20.418 11.590 -20.317 1.00 85.00 290 SER A CA 1
ATOM 2213 C C . SER A 1 290 ? 20.925 11.749 -18.881 1.00 85.00 290 SER A C 1
ATOM 2215 O O . SER A 1 290 ? 21.883 11.085 -18.505 1.00 85.00 290 SER A O 1
ATOM 2217 N N . SER A 1 291 ? 20.336 12.661 -18.104 1.00 81.62 291 SER A N 1
ATOM 2218 C CA . SER A 1 291 ? 20.760 12.977 -16.734 1.00 81.62 291 SER A CA 1
ATOM 2219 C C . SER A 1 291 ? 20.048 12.132 -15.680 1.00 81.62 291 SER A C 1
ATOM 2221 O O . SER A 1 291 ? 20.356 12.266 -14.502 1.00 81.62 291 SER A O 1
ATOM 2223 N N . MET A 1 292 ? 19.089 11.293 -16.084 1.00 85.75 292 MET A N 1
ATOM 2224 C CA . MET A 1 292 ? 18.424 10.365 -15.174 1.00 85.75 292 MET A CA 1
ATOM 2225 C C . MET A 1 292 ? 19.433 9.357 -14.633 1.00 85.75 292 MET A C 1
ATOM 2227 O O . MET A 1 292 ? 20.185 8.757 -15.398 1.00 85.75 292 MET A O 1
ATOM 2231 N N . SER A 1 293 ? 19.413 9.141 -13.325 1.00 78.81 293 SER A N 1
ATOM 2232 C CA . SER A 1 293 ? 20.199 8.097 -12.685 1.00 78.81 293 SER A CA 1
ATOM 2233 C C . SER A 1 293 ? 19.278 7.041 -12.098 1.00 78.81 293 SER A C 1
ATOM 2235 O O . SER A 1 293 ? 18.185 7.340 -11.632 1.00 78.81 293 SER A O 1
ATOM 2237 N N . ASP A 1 294 ? 19.725 5.789 -12.058 1.00 68.62 294 ASP A N 1
ATOM 2238 C CA . ASP A 1 294 ? 18.999 4.757 -11.322 1.00 68.62 294 ASP A CA 1
ATOM 2239 C C . ASP A 1 294 ? 19.213 4.878 -9.804 1.00 68.62 294 ASP A C 1
ATOM 2241 O O . ASP A 1 294 ? 18.537 4.198 -9.039 1.00 68.62 294 ASP A O 1
ATOM 2245 N N . SER A 1 295 ? 20.119 5.756 -9.348 1.00 73.69 295 SER A N 1
ATOM 2246 C CA . SER A 1 295 ? 20.154 6.224 -7.956 1.00 73.69 295 SER A CA 1
ATOM 2247 C C . SER A 1 295 ? 18.954 7.100 -7.609 1.00 73.69 295 SER A C 1
ATOM 2249 O O . SER A 1 295 ? 18.603 7.203 -6.434 1.00 73.69 295 SER A O 1
ATOM 2251 N N . ASP A 1 296 ? 18.332 7.722 -8.614 1.00 68.69 296 ASP A N 1
ATOM 2252 C CA . ASP A 1 296 ? 17.094 8.466 -8.451 1.00 68.69 296 ASP A CA 1
ATOM 2253 C C . ASP A 1 296 ? 15.970 7.440 -8.421 1.00 68.69 296 ASP A C 1
ATOM 2255 O O . ASP A 1 296 ? 15.396 7.049 -9.429 1.00 68.69 296 ASP A O 1
ATOM 2259 N N . TYR A 1 297 ? 15.685 6.929 -7.231 1.00 83.06 297 TYR A N 1
ATOM 2260 C CA . TYR A 1 297 ? 14.598 5.977 -7.041 1.00 83.06 297 TYR A CA 1
ATOM 2261 C C . TYR A 1 297 ? 13.232 6.563 -7.425 1.00 83.06 297 TYR A C 1
ATOM 2263 O O . TYR A 1 297 ? 12.302 5.795 -7.641 1.00 83.06 297 TYR A O 1
ATOM 2271 N N . ASP A 1 298 ? 13.112 7.896 -7.478 1.00 92.62 298 ASP A N 1
ATOM 2272 C CA . ASP A 1 298 ? 11.899 8.654 -7.779 1.00 92.62 298 ASP A CA 1
ATOM 2273 C C . ASP A 1 298 ? 12.007 9.383 -9.125 1.00 92.62 298 ASP A C 1
ATOM 2275 O O . ASP A 1 298 ? 12.677 10.411 -9.246 1.00 92.62 298 ASP A O 1
ATOM 2279 N N . PHE A 1 299 ? 11.308 8.872 -10.134 1.00 94.69 299 PHE A N 1
ATOM 2280 C CA . PHE A 1 299 ? 11.252 9.479 -11.458 1.00 94.69 299 PHE A CA 1
ATOM 2281 C C . PHE A 1 299 ? 10.010 10.351 -11.603 1.00 94.69 299 PHE A C 1
ATOM 2283 O O . PHE A 1 299 ? 8.888 9.910 -11.354 1.00 94.69 299 PHE A O 1
ATOM 2290 N N . THR A 1 300 ? 10.198 11.591 -12.055 1.00 94.50 300 THR A N 1
ATOM 2291 C CA . THR A 1 300 ? 9.118 12.580 -12.158 1.00 94.50 300 THR A CA 1
ATOM 2292 C C . THR A 1 300 ? 8.888 13.057 -13.584 1.00 94.50 300 THR A C 1
ATOM 2294 O O . THR A 1 300 ? 9.745 12.886 -14.451 1.00 94.50 300 THR A O 1
ATOM 2297 N N . ASN A 1 301 ? 7.730 13.680 -13.829 1.00 91.88 301 ASN A N 1
ATOM 2298 C CA . ASN A 1 301 ? 7.392 14.304 -15.113 1.00 91.88 301 ASN A CA 1
ATOM 2299 C C . ASN A 1 301 ? 7.513 13.352 -16.320 1.00 91.88 301 ASN A C 1
ATOM 2301 O O . ASN A 1 301 ? 7.964 13.746 -17.400 1.00 91.88 301 ASN A O 1
ATOM 2305 N N . LEU A 1 302 ? 7.119 12.090 -16.139 1.00 94.88 302 LEU A N 1
ATOM 2306 C CA . LEU A 1 302 ? 7.136 11.090 -17.203 1.00 94.88 302 LEU A CA 1
ATOM 2307 C C . LEU A 1 302 ? 5.855 11.158 -18.043 1.00 94.88 302 LEU A C 1
ATOM 2309 O O . LEU A 1 302 ? 4.826 11.661 -17.615 1.00 94.88 302 LEU A O 1
ATOM 2313 N N . SER A 1 303 ? 5.915 10.626 -19.257 1.00 94.69 303 SER A N 1
ATOM 2314 C CA . SER A 1 303 ? 4.751 10.373 -20.120 1.00 94.69 303 SER A CA 1
ATOM 2315 C C . SER A 1 303 ? 4.459 8.877 -20.272 1.00 94.69 303 SER A C 1
ATOM 2317 O O . SER A 1 303 ? 3.353 8.477 -20.643 1.00 94.69 303 SER A O 1
ATOM 2319 N N . GLY A 1 304 ? 5.434 8.028 -19.936 1.00 95.44 304 GLY A N 1
ATOM 2320 C CA . GLY A 1 304 ? 5.276 6.584 -19.908 1.00 95.44 304 GLY A CA 1
ATOM 2321 C C . GLY A 1 304 ? 6.492 5.856 -19.350 1.00 95.44 304 GLY A C 1
ATOM 2322 O O . GLY A 1 304 ? 7.543 6.454 -19.112 1.00 95.44 304 GLY A O 1
ATOM 2323 N N . VAL A 1 305 ? 6.325 4.550 -19.164 1.00 95.75 305 VAL A N 1
ATOM 2324 C CA . VAL A 1 305 ? 7.383 3.617 -18.763 1.00 95.75 305 VAL A CA 1
ATOM 2325 C C . VAL A 1 305 ? 7.521 2.556 -19.847 1.00 95.75 305 VAL A C 1
ATOM 2327 O O . VAL A 1 305 ? 6.530 1.933 -20.236 1.00 95.75 305 VAL A O 1
ATOM 2330 N N . GLY A 1 306 ? 8.739 2.388 -20.354 1.00 95.31 306 GLY A N 1
ATOM 2331 C CA . GLY A 1 306 ? 9.069 1.403 -21.377 1.00 95.31 306 GLY A CA 1
ATOM 2332 C C . GLY A 1 306 ? 9.711 0.146 -20.797 1.00 95.31 306 GLY A C 1
ATOM 2333 O O . GLY A 1 306 ? 9.316 -0.351 -19.738 1.00 95.31 306 GLY A O 1
ATOM 2334 N N . ASP A 1 307 ? 10.710 -0.378 -21.506 1.00 94.81 307 ASP A N 1
ATOM 2335 C CA . ASP A 1 307 ? 11.462 -1.544 -21.059 1.00 94.81 307 ASP A CA 1
ATOM 2336 C C . ASP A 1 307 ? 12.510 -1.138 -20.012 1.00 94.81 307 ASP A C 1
ATOM 2338 O O . ASP A 1 307 ? 13.422 -0.364 -20.299 1.00 94.81 307 ASP A O 1
ATOM 2342 N N . LEU A 1 308 ? 12.375 -1.662 -18.790 1.00 94.50 308 LEU A N 1
ATOM 2343 C CA . LEU A 1 308 ? 13.309 -1.459 -17.685 1.00 94.50 308 LEU A CA 1
ATOM 2344 C C . LEU A 1 308 ? 14.196 -2.686 -17.426 1.00 94.50 308 LEU A C 1
ATOM 2346 O O . LEU A 1 308 ? 14.701 -2.844 -16.322 1.00 94.50 308 LEU A O 1
ATOM 2350 N N . THR A 1 309 ? 14.402 -3.571 -18.406 1.00 91.06 309 THR A N 1
ATOM 2351 C CA . THR A 1 309 ? 15.157 -4.831 -18.237 1.00 91.06 309 THR A CA 1
ATOM 2352 C C . THR A 1 309 ? 16.528 -4.648 -17.567 1.00 91.06 309 THR A C 1
ATOM 2354 O O . THR A 1 309 ? 16.913 -5.511 -16.779 1.00 91.06 309 THR A O 1
ATOM 2357 N N . TYR A 1 310 ? 17.248 -3.548 -17.825 1.00 90.31 310 TYR A N 1
ATOM 2358 C CA . TYR A 1 310 ? 18.555 -3.265 -17.207 1.00 90.31 310 TYR A CA 1
ATOM 2359 C C . TYR A 1 310 ? 18.494 -2.380 -15.951 1.00 90.31 310 TYR A C 1
ATOM 2361 O O . TYR A 1 310 ? 19.536 -1.980 -15.436 1.00 90.31 310 TYR A O 1
ATOM 2369 N N . TYR A 1 311 ? 17.304 -2.087 -15.424 1.00 91.56 311 TYR A N 1
ATOM 2370 C CA . TYR A 1 311 ? 17.158 -1.346 -14.173 1.00 91.56 311 TYR A CA 1
ATOM 2371 C C . TYR A 1 311 ? 17.737 -2.146 -13.001 1.00 91.56 311 TYR A C 1
ATOM 2373 O O . TYR A 1 311 ? 17.407 -3.320 -12.825 1.00 91.56 311 TYR A O 1
ATOM 2381 N N . THR A 1 312 ? 18.604 -1.525 -12.192 1.00 90.44 312 THR A N 1
ATOM 2382 C CA . THR A 1 312 ? 19.428 -2.257 -11.209 1.00 90.44 312 THR A CA 1
ATOM 2383 C C . THR A 1 312 ? 18.947 -2.154 -9.763 1.00 90.44 312 THR A C 1
ATOM 2385 O O . THR A 1 312 ? 19.528 -2.790 -8.880 1.00 90.44 312 THR A O 1
ATOM 2388 N N . LYS A 1 313 ? 17.905 -1.362 -9.480 1.00 91.81 313 LYS A N 1
ATOM 2389 C CA . LYS A 1 313 ? 17.421 -1.162 -8.107 1.00 91.81 313 LYS A CA 1
ATOM 2390 C C . LYS A 1 313 ? 16.205 -2.014 -7.791 1.00 91.81 313 LYS A C 1
ATOM 2392 O O . LYS A 1 313 ? 15.407 -2.366 -8.655 1.00 91.81 313 LYS A O 1
ATOM 2397 N N . ASN A 1 314 ? 16.054 -2.316 -6.506 1.00 94.56 314 ASN A N 1
ATOM 2398 C CA . ASN A 1 314 ? 14.919 -3.067 -5.981 1.00 94.56 314 ASN A CA 1
ATOM 2399 C C . ASN A 1 314 ? 13.690 -2.206 -5.668 1.00 94.56 314 ASN A C 1
ATOM 2401 O O . ASN A 1 314 ? 12.624 -2.762 -5.414 1.00 94.56 314 ASN A O 1
ATOM 2405 N N . TYR A 1 315 ? 13.828 -0.885 -5.678 1.00 95.00 315 TYR A N 1
ATOM 2406 C CA . TYR A 1 315 ? 12.764 0.062 -5.386 1.00 95.00 315 TYR A CA 1
ATOM 2407 C C . TYR A 1 315 ? 12.627 1.014 -6.571 1.00 95.00 315 TYR A C 1
ATOM 2409 O O . TYR A 1 315 ? 13.603 1.661 -6.941 1.00 95.00 315 TYR A O 1
ATOM 2417 N N . LEU A 1 316 ? 11.430 1.086 -7.151 1.00 95.94 316 LEU A N 1
ATOM 2418 C CA . LEU A 1 316 ? 11.091 1.982 -8.251 1.00 95.94 316 LEU A CA 1
ATOM 2419 C C . LEU A 1 316 ? 9.897 2.843 -7.844 1.00 95.94 316 LEU A C 1
ATOM 2421 O O . LEU A 1 316 ? 8.813 2.319 -7.585 1.00 95.94 316 LEU A O 1
ATOM 2425 N N . LYS A 1 317 ? 10.081 4.160 -7.835 1.00 96.75 317 LYS A N 1
ATOM 2426 C CA . LYS A 1 317 ? 9.038 5.146 -7.575 1.00 96.75 317 LYS A CA 1
ATOM 2427 C C . LYS A 1 317 ? 8.871 6.058 -8.779 1.00 96.75 317 LYS A C 1
ATOM 2429 O O . LYS A 1 317 ? 9.836 6.526 -9.376 1.00 96.75 317 LYS A O 1
ATOM 2434 N N . ILE A 1 318 ? 7.620 6.301 -9.137 1.00 96.50 318 ILE A N 1
ATOM 2435 C CA . ILE A 1 318 ? 7.241 7.239 -10.185 1.00 96.50 318 ILE A CA 1
ATOM 2436 C C . ILE A 1 318 ? 6.280 8.243 -9.573 1.00 96.50 318 ILE A C 1
ATOM 2438 O O . ILE A 1 318 ? 5.229 7.859 -9.050 1.00 96.50 318 ILE A O 1
ATOM 2442 N N . SER A 1 319 ? 6.634 9.524 -9.656 1.00 96.00 319 SER A N 1
ATOM 2443 C CA . SER A 1 319 ? 5.867 10.588 -9.019 1.00 96.00 319 SER A CA 1
ATOM 2444 C C . SER A 1 319 ? 5.542 11.761 -9.933 1.00 96.00 319 SER A C 1
ATOM 2446 O O . SER A 1 319 ? 6.099 11.907 -11.019 1.00 96.00 319 SER A O 1
ATOM 2448 N N . TYR A 1 320 ? 4.633 12.626 -9.475 1.00 93.62 320 TYR A N 1
ATOM 2449 C CA . TYR A 1 320 ? 4.388 13.962 -10.038 1.00 93.62 320 TYR A CA 1
ATOM 2450 C C . TYR A 1 320 ? 4.265 13.945 -11.566 1.00 93.62 320 TYR A C 1
ATOM 2452 O O . TYR A 1 320 ? 4.990 14.628 -12.288 1.00 93.62 320 TYR A O 1
ATOM 2460 N N . THR A 1 321 ? 3.373 13.093 -12.059 1.00 92.56 321 THR A N 1
ATOM 2461 C CA . THR A 1 321 ? 3.179 12.864 -13.489 1.00 92.56 321 THR A CA 1
ATOM 2462 C C . THR A 1 321 ? 1.732 13.158 -13.863 1.00 92.56 321 THR A C 1
ATOM 2464 O O . THR A 1 321 ? 0.801 12.728 -13.185 1.00 92.56 321 THR A O 1
ATOM 2467 N N . ASN A 1 322 ? 1.525 13.891 -14.958 1.00 90.12 322 ASN A N 1
ATOM 2468 C CA . ASN A 1 322 ? 0.179 14.233 -15.415 1.00 90.12 322 ASN A CA 1
ATOM 2469 C C . ASN A 1 322 ? -0.525 13.037 -16.082 1.00 90.12 322 ASN A C 1
ATOM 2471 O O . ASN A 1 322 ? -1.615 12.649 -15.677 1.00 90.12 322 ASN A O 1
ATOM 2475 N N . LEU A 1 323 ? 0.114 12.423 -17.079 1.00 89.75 323 LEU A N 1
ATOM 2476 C CA . LEU A 1 323 ? -0.383 11.239 -17.780 1.00 89.75 323 LEU A CA 1
ATOM 2477 C C . LEU A 1 323 ? 0.733 10.202 -17.822 1.00 89.75 323 LEU A C 1
ATOM 2479 O O . LEU A 1 323 ? 1.778 10.469 -18.408 1.00 89.75 323 LEU A O 1
ATOM 2483 N N . LEU A 1 324 ? 0.504 9.030 -17.228 1.00 94.38 324 LEU A N 1
ATOM 2484 C CA . LEU A 1 324 ? 1.486 7.950 -17.207 1.00 94.38 324 LEU A CA 1
ATOM 2485 C C . LEU A 1 324 ? 0.985 6.759 -18.021 1.00 94.38 324 LEU A C 1
ATOM 2487 O O . LEU A 1 324 ? 0.054 6.069 -17.609 1.00 94.38 324 LEU A O 1
ATOM 2491 N N . ASN A 1 325 ? 1.616 6.500 -19.165 1.00 93.69 325 ASN A N 1
ATOM 2492 C CA . ASN A 1 325 ? 1.315 5.316 -19.958 1.00 93.69 325 ASN A CA 1
ATOM 2493 C C . ASN A 1 325 ? 2.134 4.101 -19.496 1.00 93.69 325 ASN A C 1
ATOM 2495 O O . ASN A 1 325 ? 3.365 4.148 -19.492 1.00 93.69 325 ASN A O 1
ATOM 2499 N N . LEU A 1 326 ? 1.456 3.001 -19.157 1.00 93.44 326 LEU A N 1
ATOM 2500 C CA . LEU A 1 326 ? 2.097 1.769 -18.670 1.00 93.44 326 LEU A CA 1
ATOM 2501 C C . LEU A 1 326 ? 2.015 0.591 -19.650 1.00 93.44 326 LEU A C 1
ATOM 2503 O O . LEU A 1 326 ? 2.418 -0.521 -19.316 1.00 93.44 326 LEU A O 1
ATOM 2507 N N . LYS A 1 327 ? 1.507 0.805 -20.870 1.00 92.19 327 LYS A N 1
ATOM 2508 C CA . LYS A 1 327 ? 1.206 -0.276 -21.825 1.00 92.19 327 LYS A CA 1
ATOM 2509 C C . LYS A 1 327 ? 2.426 -1.107 -22.225 1.00 92.19 327 LYS A C 1
ATOM 2511 O O . LYS A 1 327 ? 2.286 -2.294 -22.510 1.00 92.19 327 LYS A O 1
ATOM 2516 N N . LEU A 1 328 ? 3.595 -0.473 -22.295 1.00 93.25 328 LEU A N 1
ATOM 2517 C CA . LEU A 1 328 ? 4.860 -1.105 -22.682 1.00 93.25 328 LEU A CA 1
ATOM 2518 C C . LEU A 1 328 ? 5.798 -1.314 -21.488 1.00 93.25 328 LEU A C 1
ATOM 2520 O O . LEU A 1 328 ? 6.962 -1.651 -21.689 1.00 93.25 328 LEU A O 1
ATOM 2524 N N . MET A 1 329 ? 5.296 -1.130 -20.264 1.00 94.81 329 MET A N 1
ATOM 2525 C CA . MET A 1 329 ? 6.101 -1.285 -19.065 1.00 94.81 329 MET A CA 1
ATOM 2526 C C . MET A 1 329 ? 6.540 -2.740 -18.912 1.00 94.81 329 MET A C 1
ATOM 2528 O O . MET A 1 329 ? 5.719 -3.665 -18.852 1.00 94.81 329 MET A O 1
ATOM 2532 N N . LYS A 1 330 ? 7.851 -2.929 -18.785 1.00 94.19 330 LYS A N 1
ATOM 2533 C CA . LYS A 1 330 ? 8.460 -4.216 -18.461 1.00 94.19 330 LYS A CA 1
ATOM 2534 C C . LYS A 1 330 ? 9.440 -4.025 -17.319 1.00 94.19 330 LYS A C 1
ATOM 2536 O O . LYS A 1 330 ? 10.427 -3.315 -17.463 1.00 94.19 330 LYS A O 1
ATOM 2541 N N . LEU A 1 331 ? 9.151 -4.659 -16.187 1.00 94.56 331 LEU A N 1
ATOM 2542 C CA . LEU A 1 331 ? 9.967 -4.563 -14.980 1.00 94.56 331 LEU A CA 1
ATOM 2543 C C . LEU A 1 331 ? 10.881 -5.790 -14.849 1.00 94.56 331 LEU A C 1
ATOM 2545 O O . LEU A 1 331 ? 10.423 -6.910 -15.097 1.00 94.56 331 LEU A O 1
ATOM 2549 N N . PRO A 1 332 ? 12.146 -5.617 -14.435 1.00 93.44 332 PRO A N 1
ATOM 2550 C CA . PRO A 1 332 ? 13.025 -6.732 -14.123 1.00 93.44 332 PRO A CA 1
ATOM 2551 C C . PRO A 1 332 ? 12.683 -7.325 -12.751 1.00 93.44 332 PRO A C 1
ATOM 2553 O O . PRO A 1 332 ? 12.143 -6.655 -11.872 1.00 93.44 332 PRO A O 1
ATOM 2556 N N . SER A 1 333 ? 13.067 -8.583 -12.530 1.00 94.25 333 SER A N 1
ATOM 2557 C CA . SER A 1 333 ? 12.791 -9.310 -11.281 1.00 94.25 333 SER A CA 1
ATOM 2558 C C . SER A 1 333 ? 13.531 -8.765 -10.051 1.00 94.25 333 SER A C 1
ATOM 2560 O O . SER A 1 333 ? 13.289 -9.209 -8.931 1.00 94.25 333 SER A O 1
ATOM 2562 N N . ILE A 1 334 ? 14.474 -7.837 -10.236 1.00 94.00 334 ILE A N 1
ATOM 2563 C CA . ILE A 1 334 ? 15.148 -7.173 -9.117 1.00 94.00 334 ILE A CA 1
ATOM 2564 C C . ILE A 1 334 ? 14.218 -6.193 -8.394 1.00 94.00 334 ILE A C 1
ATOM 2566 O O . ILE A 1 334 ? 14.392 -6.000 -7.192 1.00 94.00 334 ILE A O 1
ATOM 2570 N N . VAL A 1 335 ? 13.213 -5.634 -9.086 1.00 94.94 335 VAL A N 1
ATOM 2571 C CA . VAL A 1 335 ? 12.222 -4.726 -8.496 1.00 94.94 335 VAL A CA 1
ATOM 2572 C C . VAL A 1 335 ? 11.333 -5.512 -7.532 1.00 94.94 335 VAL A C 1
ATOM 2574 O O . VAL A 1 335 ? 10.618 -6.434 -7.926 1.00 94.94 335 VAL A O 1
ATOM 2577 N N . LYS A 1 336 ? 11.403 -5.134 -6.255 1.00 97.12 336 LYS A N 1
ATOM 2578 C CA . LYS A 1 336 ? 10.619 -5.686 -5.143 1.00 97.12 336 LYS A CA 1
ATOM 2579 C C . LYS A 1 336 ? 9.542 -4.715 -4.675 1.00 97.12 336 LYS A C 1
ATOM 2581 O O . LYS A 1 336 ? 8.449 -5.148 -4.328 1.00 97.12 336 LYS A O 1
ATOM 2586 N N . THR A 1 337 ? 9.831 -3.418 -4.738 1.00 97.44 337 THR A N 1
ATOM 2587 C CA . THR A 1 337 ? 8.908 -2.354 -4.354 1.00 97.44 337 THR A CA 1
ATOM 2588 C C . THR A 1 337 ? 8.610 -1.454 -5.544 1.00 97.44 337 THR A C 1
ATOM 2590 O O . THR A 1 337 ? 9.529 -0.935 -6.182 1.00 97.44 337 THR A O 1
ATOM 2593 N N . LEU A 1 338 ? 7.322 -1.257 -5.821 1.00 97.44 338 LEU A N 1
ATOM 2594 C CA . LEU A 1 338 ? 6.826 -0.363 -6.862 1.00 97.44 338 LEU A CA 1
ATOM 2595 C C . LEU A 1 338 ? 5.905 0.688 -6.238 1.00 97.44 338 LEU A C 1
ATOM 2597 O O . LEU A 1 338 ? 4.909 0.344 -5.603 1.00 97.44 338 LEU A O 1
ATOM 2601 N N . GLU A 1 339 ? 6.223 1.964 -6.435 1.00 97.81 339 GLU A N 1
ATOM 2602 C CA . GLU A 1 339 ? 5.439 3.088 -5.923 1.00 97.81 339 GLU A CA 1
ATOM 2603 C C . GLU A 1 339 ? 5.004 4.036 -7.046 1.00 97.81 339 GLU A C 1
ATOM 2605 O O . GLU A 1 339 ? 5.817 4.534 -7.820 1.00 97.81 339 GLU A O 1
ATOM 2610 N N . PHE A 1 340 ? 3.710 4.342 -7.092 1.00 97.19 340 PHE A N 1
ATOM 2611 C CA . PHE A 1 340 ? 3.138 5.409 -7.907 1.00 97.19 340 PHE A CA 1
ATOM 2612 C C . PHE A 1 340 ? 2.581 6.495 -6.991 1.00 97.19 340 PHE A C 1
ATOM 2614 O O . PHE A 1 340 ? 1.735 6.211 -6.139 1.00 97.19 340 PHE A O 1
ATOM 2621 N N . ARG A 1 341 ? 3.022 7.745 -7.161 1.00 96.88 341 ARG A N 1
ATOM 2622 C CA . ARG A 1 341 ? 2.621 8.857 -6.291 1.00 96.88 341 ARG A CA 1
ATOM 2623 C C . ARG A 1 341 ? 2.215 10.099 -7.075 1.00 96.88 341 ARG A C 1
ATOM 2625 O O . ARG A 1 341 ? 2.992 10.632 -7.851 1.00 96.88 341 ARG A O 1
ATOM 2632 N N . THR A 1 342 ? 1.043 10.663 -6.795 1.00 95.88 342 THR A N 1
ATOM 2633 C CA . THR A 1 342 ? 0.602 11.914 -7.442 1.00 95.88 342 THR A CA 1
ATOM 2634 C C . THR A 1 342 ? 0.607 11.781 -8.976 1.00 95.88 342 THR A C 1
ATOM 2636 O O . THR A 1 342 ? 1.256 12.552 -9.687 1.00 95.88 342 THR A O 1
ATOM 2639 N N . ILE A 1 343 ? -0.087 10.759 -9.486 1.00 95.25 343 ILE A N 1
ATOM 2640 C CA . ILE A 1 343 ? -0.318 10.544 -10.917 1.00 95.25 343 ILE A CA 1
ATOM 2641 C C . ILE A 1 343 ? -1.731 11.028 -11.254 1.00 95.25 343 ILE A C 1
ATOM 2643 O O . ILE A 1 343 ? -2.714 10.463 -10.768 1.00 95.25 343 ILE A O 1
ATOM 2647 N N . ALA A 1 344 ? -1.849 12.088 -12.057 1.00 91.88 344 ALA A N 1
ATOM 2648 C CA . ALA A 1 344 ? -3.143 12.739 -12.285 1.00 91.88 344 ALA A CA 1
ATOM 2649 C C . ALA A 1 344 ? -4.100 11.873 -13.124 1.00 91.88 344 ALA A C 1
ATOM 2651 O O . ALA A 1 344 ? -5.285 11.779 -12.802 1.00 91.88 344 ALA A O 1
ATOM 2652 N N . GLN A 1 345 ? -3.586 11.211 -14.164 1.00 91.38 345 GLN A N 1
ATOM 2653 C CA . GLN A 1 345 ? -4.309 10.228 -14.973 1.00 91.38 345 GLN A CA 1
ATOM 2654 C C . GLN A 1 345 ? -3.615 8.871 -14.865 1.00 91.38 345 GLN A C 1
ATOM 2656 O O . GLN A 1 345 ? -2.572 8.648 -15.487 1.00 91.38 345 GLN A O 1
ATOM 2661 N N . PHE A 1 346 ? -4.192 7.978 -14.057 1.00 91.62 346 PHE A N 1
ATOM 2662 C CA . PHE A 1 346 ? -3.627 6.665 -13.768 1.00 91.62 346 PHE A CA 1
ATOM 2663 C C . PHE A 1 346 ? -4.624 5.554 -14.099 1.00 91.62 346 PHE A C 1
ATOM 2665 O O . PHE A 1 346 ? -5.696 5.465 -13.507 1.00 91.62 346 PHE A O 1
ATOM 2672 N N . ASP A 1 347 ? -4.264 4.710 -15.064 1.00 89.38 347 ASP A N 1
ATOM 2673 C CA . ASP A 1 347 ? -5.140 3.674 -15.604 1.00 89.38 347 ASP A CA 1
ATOM 2674 C C . ASP A 1 347 ? -4.449 2.309 -15.554 1.00 89.38 347 ASP A C 1
ATOM 2676 O O . ASP A 1 347 ? -3.613 1.960 -16.394 1.00 89.38 347 ASP A O 1
ATOM 2680 N N . LEU A 1 348 ? -4.830 1.514 -14.554 1.00 88.62 348 LEU A N 1
ATOM 2681 C CA . LEU A 1 348 ? -4.299 0.169 -14.346 1.00 88.62 348 LEU A CA 1
ATOM 2682 C C . LEU A 1 348 ? -4.710 -0.813 -15.454 1.00 88.62 348 LEU A C 1
ATOM 2684 O O . LEU A 1 348 ? -4.058 -1.844 -15.609 1.00 88.62 348 LEU A O 1
ATOM 2688 N N . THR A 1 349 ? -5.736 -0.513 -16.264 1.00 87.81 349 THR A N 1
ATOM 2689 C CA . THR A 1 349 ? -6.155 -1.398 -17.367 1.00 87.81 349 THR A CA 1
ATOM 2690 C C . THR A 1 349 ? -5.097 -1.503 -18.468 1.00 87.81 349 THR A C 1
ATOM 2692 O O . THR A 1 349 ? -5.124 -2.454 -19.260 1.00 87.81 349 THR A O 1
ATOM 2695 N N . GLN A 1 350 ? -4.157 -0.550 -18.513 1.00 87.88 350 GLN A N 1
ATOM 2696 C CA . GLN A 1 350 ? -3.047 -0.511 -19.465 1.00 87.88 350 GLN A CA 1
ATOM 2697 C C . GLN A 1 350 ? -1.974 -1.556 -19.165 1.00 87.88 350 GLN A C 1
ATOM 2699 O O . GLN A 1 350 ? -1.263 -1.968 -20.081 1.00 87.88 350 GLN A O 1
ATOM 2704 N N . ILE A 1 351 ? -1.872 -2.012 -17.914 1.00 86.75 351 ILE A N 1
ATOM 2705 C CA . ILE A 1 351 ? -0.923 -3.046 -17.503 1.00 86.75 351 ILE A CA 1
ATOM 2706 C C . ILE A 1 351 ? -1.449 -4.393 -18.016 1.00 86.75 351 ILE A C 1
ATOM 2708 O O . ILE A 1 351 ? -2.262 -5.058 -17.376 1.00 86.75 351 ILE A O 1
ATOM 2712 N N . LYS A 1 352 ? -1.036 -4.766 -19.233 1.00 74.81 352 LYS A N 1
ATOM 2713 C CA . LYS A 1 352 ? -1.382 -6.055 -19.862 1.00 74.81 352 LYS A CA 1
ATOM 2714 C C . LYS A 1 352 ? -0.336 -7.137 -19.614 1.00 74.81 352 LYS A C 1
ATOM 2716 O O . LYS A 1 352 ? -0.641 -8.319 -19.748 1.00 74.81 352 LYS A O 1
ATOM 2721 N N . THR A 1 353 ? 0.884 -6.738 -19.275 1.00 75.88 353 THR A N 1
ATOM 2722 C CA . THR A 1 353 ? 1.957 -7.633 -18.851 1.00 75.88 353 THR A CA 1
ATOM 2723 C C . THR A 1 353 ? 1.790 -7.955 -17.370 1.00 75.88 353 THR A C 1
ATOM 2725 O O . THR A 1 353 ? 1.458 -7.086 -16.566 1.00 75.88 353 THR A O 1
ATOM 2728 N N . THR A 1 354 ? 2.009 -9.212 -16.993 1.00 78.62 354 THR A N 1
ATOM 2729 C CA . THR A 1 354 ? 2.049 -9.586 -15.578 1.00 78.62 354 THR A CA 1
ATOM 2730 C C . THR A 1 354 ? 3.237 -8.878 -14.931 1.00 78.62 354 THR A C 1
ATOM 2732 O O . THR A 1 354 ? 4.371 -9.015 -15.398 1.00 78.62 354 THR A O 1
ATOM 2735 N N . LEU A 1 355 ? 2.976 -8.102 -13.877 1.00 91.75 355 LEU A N 1
ATOM 2736 C CA . LEU A 1 355 ? 4.026 -7.557 -13.017 1.00 91.75 355 LEU A CA 1
ATOM 2737 C C . LEU A 1 355 ? 4.876 -8.720 -12.460 1.00 91.75 355 LEU A C 1
ATOM 2739 O O . LEU A 1 355 ? 4.340 -9.807 -12.249 1.00 91.75 355 LEU A O 1
ATOM 2743 N N . PRO A 1 356 ? 6.189 -8.539 -12.241 1.00 92.50 356 PRO A N 1
ATOM 2744 C CA . PRO A 1 356 ? 7.064 -9.645 -11.872 1.00 92.50 356 PRO A CA 1
ATOM 2745 C C . PRO A 1 356 ? 6.643 -10.261 -10.532 1.00 92.50 356 PRO A C 1
ATOM 2747 O O . PRO A 1 356 ? 6.427 -9.546 -9.557 1.00 92.50 356 PRO A O 1
ATOM 2750 N N . ASP A 1 357 ? 6.604 -11.595 -10.451 1.00 90.75 357 ASP A N 1
ATOM 2751 C CA . ASP A 1 357 ? 6.232 -12.323 -9.224 1.00 90.75 357 ASP A CA 1
ATOM 2752 C C . ASP A 1 357 ? 7.233 -12.142 -8.072 1.00 90.75 357 ASP A C 1
ATOM 2754 O O . ASP A 1 357 ? 7.017 -12.653 -6.980 1.00 90.75 357 ASP A O 1
ATOM 2758 N N . THR A 1 358 ? 8.348 -11.445 -8.288 1.00 92.50 358 THR A N 1
ATOM 2759 C CA . THR A 1 358 ? 9.276 -11.011 -7.234 1.00 92.50 358 THR A CA 1
ATOM 2760 C C . THR A 1 358 ? 8.826 -9.746 -6.510 1.00 92.50 358 THR A C 1
ATOM 2762 O O . THR A 1 358 ? 9.427 -9.417 -5.489 1.00 92.50 358 THR A O 1
ATOM 2765 N N . LEU A 1 359 ? 7.808 -9.046 -7.022 1.00 97.12 359 LEU A N 1
ATOM 2766 C CA . LEU A 1 359 ? 7.263 -7.847 -6.402 1.00 97.12 359 LEU A CA 1
ATOM 2767 C C . LEU A 1 359 ? 6.581 -8.211 -5.076 1.00 97.12 359 LEU A C 1
ATOM 2769 O O . LEU A 1 359 ? 5.671 -9.042 -5.048 1.00 97.12 359 LEU A O 1
ATOM 2773 N N . THR A 1 360 ? 7.032 -7.588 -3.992 1.00 98.00 360 THR A N 1
ATOM 2774 C CA . THR A 1 360 ? 6.530 -7.787 -2.627 1.00 98.00 360 THR A CA 1
ATOM 2775 C C . THR A 1 360 ? 5.637 -6.639 -2.179 1.00 98.00 360 THR A C 1
ATOM 2777 O O . THR A 1 360 ? 4.658 -6.874 -1.471 1.00 98.00 360 THR A O 1
ATOM 2780 N N . ASP A 1 361 ? 5.920 -5.419 -2.642 1.00 98.19 361 ASP A N 1
ATOM 2781 C CA . ASP A 1 361 ? 5.262 -4.212 -2.152 1.00 98.19 361 ASP A CA 1
ATOM 2782 C C . ASP A 1 361 ? 4.758 -3.336 -3.302 1.00 98.19 361 ASP A C 1
ATOM 2784 O O . ASP A 1 361 ? 5.514 -2.972 -4.211 1.00 98.19 361 ASP A O 1
ATOM 2788 N N . LEU A 1 362 ? 3.476 -2.970 -3.242 1.00 97.44 362 LEU A N 1
ATOM 2789 C CA . LEU A 1 362 ? 2.847 -2.054 -4.189 1.00 97.44 362 LEU A CA 1
ATOM 2790 C C . LEU A 1 362 ? 2.202 -0.875 -3.461 1.00 97.44 362 LEU A C 1
ATOM 2792 O O . LEU A 1 362 ? 1.273 -1.044 -2.668 1.00 97.44 362 LEU A O 1
ATOM 2796 N N . TYR A 1 363 ? 2.647 0.329 -3.807 1.00 98.00 363 TYR A N 1
ATOM 2797 C CA . TYR A 1 363 ? 2.135 1.585 -3.273 1.00 98.00 363 TYR A CA 1
ATOM 2798 C C . TYR A 1 363 ? 1.499 2.402 -4.400 1.00 98.00 363 TYR A C 1
ATOM 2800 O O . TYR A 1 363 ? 2.140 2.700 -5.404 1.00 98.00 363 TYR A O 1
ATOM 2808 N N . ILE A 1 364 ? 0.238 2.796 -4.235 1.00 96.56 364 ILE A N 1
ATOM 2809 C CA . ILE A 1 364 ? -0.448 3.749 -5.111 1.00 96.56 364 ILE A CA 1
ATOM 2810 C C . ILE A 1 364 ? -1.009 4.852 -4.223 1.00 96.56 364 ILE A C 1
ATOM 2812 O O . ILE A 1 364 ? -1.891 4.628 -3.392 1.00 96.56 364 ILE A O 1
ATOM 2816 N N . LEU A 1 365 ? -0.460 6.050 -4.377 1.00 96.50 365 LEU A N 1
ATOM 2817 C CA . LEU A 1 365 ? -0.656 7.159 -3.458 1.00 96.50 365 LEU A CA 1
ATOM 2818 C C . LEU A 1 365 ? -1.101 8.388 -4.243 1.00 96.50 365 LEU A C 1
ATOM 2820 O O . LEU A 1 365 ? -0.486 8.747 -5.249 1.00 96.50 365 LEU A O 1
ATOM 2824 N N . ASN A 1 366 ? -2.157 9.056 -3.787 1.00 95.19 366 ASN A N 1
ATOM 2825 C CA . ASN A 1 366 ? -2.655 10.301 -4.371 1.00 95.19 366 ASN A CA 1
ATOM 2826 C C . ASN A 1 366 ? -2.849 10.216 -5.903 1.00 95.19 366 ASN A C 1
ATOM 2828 O O . ASN A 1 366 ? -2.525 11.145 -6.640 1.00 95.19 366 ASN A O 1
ATOM 2832 N N . SER A 1 367 ? -3.288 9.056 -6.396 1.00 95.06 367 SER A N 1
ATOM 2833 C CA . SER A 1 367 ? -3.397 8.748 -7.826 1.00 95.06 367 SER A CA 1
ATOM 2834 C C . SER A 1 367 ? -4.746 8.094 -8.070 1.00 95.06 367 SER A C 1
ATOM 2836 O O . SER A 1 367 ? -4.970 6.956 -7.667 1.00 95.06 367 SER A O 1
ATOM 2838 N N . SER A 1 368 ? -5.684 8.839 -8.656 1.00 92.62 368 SER A N 1
ATOM 2839 C CA . SER A 1 368 ? -7.069 8.375 -8.800 1.00 92.62 368 SER A CA 1
ATOM 2840 C C . SER A 1 368 ? -7.139 7.184 -9.757 1.00 92.62 368 SER A C 1
ATOM 2842 O O . SER A 1 368 ? -6.910 7.364 -10.948 1.00 92.62 368 SER A O 1
ATOM 2844 N N . ILE A 1 369 ? -7.497 6.001 -9.247 1.00 89.81 369 ILE A N 1
ATOM 2845 C CA . ILE A 1 369 ? -7.732 4.788 -10.060 1.00 89.81 369 ILE A CA 1
ATOM 2846 C C . ILE A 1 369 ? -9.216 4.449 -10.191 1.00 89.81 369 ILE A C 1
ATOM 2848 O O . ILE A 1 369 ? -9.611 3.745 -11.114 1.00 89.81 369 ILE A O 1
ATOM 2852 N N . GLY A 1 370 ? -10.053 4.936 -9.268 1.00 80.81 370 GLY A N 1
ATOM 2853 C CA . GLY A 1 370 ? -11.474 4.600 -9.224 1.00 80.81 370 GLY A CA 1
ATOM 2854 C C . GLY A 1 370 ? -11.699 3.134 -8.850 1.00 80.81 370 GLY A C 1
ATOM 2855 O O . GLY A 1 370 ? -11.877 2.822 -7.678 1.00 80.81 370 GLY A O 1
ATOM 2856 N N . VAL A 1 371 ? -11.689 2.232 -9.832 1.00 85.88 371 VAL A N 1
ATOM 2857 C CA . VAL A 1 371 ? -11.925 0.792 -9.641 1.00 85.88 371 VAL A CA 1
ATOM 2858 C C . VAL A 1 371 ? -10.731 0.004 -10.168 1.00 85.88 371 VAL A C 1
ATOM 2860 O O . VAL A 1 371 ? -10.263 0.241 -11.279 1.00 85.88 371 VAL A O 1
ATOM 2863 N N . ILE A 1 372 ? -10.259 -0.970 -9.389 1.00 90.00 372 ILE A N 1
ATOM 2864 C CA . ILE A 1 372 ? -9.255 -1.927 -9.864 1.00 90.00 372 ILE A CA 1
ATOM 2865 C C . ILE A 1 372 ? -9.960 -2.974 -10.746 1.00 90.00 372 ILE A C 1
ATOM 2867 O O . ILE A 1 372 ? -10.941 -3.571 -10.289 1.00 90.00 372 ILE A O 1
ATOM 2871 N N . PRO A 1 373 ? -9.497 -3.217 -11.988 1.00 87.75 373 PRO A N 1
ATOM 2872 C CA . PRO A 1 373 ? -10.122 -4.184 -12.890 1.00 87.75 373 PRO A CA 1
ATOM 2873 C C . PRO A 1 373 ? -10.179 -5.595 -12.291 1.00 87.75 373 PRO A C 1
ATOM 2875 O O . PRO A 1 373 ? -9.216 -6.059 -11.684 1.00 87.75 373 PRO A O 1
ATOM 2878 N N . LEU A 1 374 ? -11.292 -6.310 -12.491 1.00 86.69 374 LEU A N 1
ATOM 2879 C CA . LEU A 1 374 ? -11.477 -7.672 -11.957 1.00 86.69 374 LEU A CA 1
ATOM 2880 C C . LEU A 1 374 ? -10.478 -8.688 -12.531 1.00 86.69 374 LEU A C 1
ATOM 2882 O O . LEU A 1 374 ? -10.177 -9.695 -11.893 1.00 86.69 374 LEU A O 1
ATOM 2886 N N . ASP A 1 375 ? -9.984 -8.442 -13.742 1.00 86.94 375 ASP A N 1
ATOM 2887 C CA . ASP A 1 375 ? -8.990 -9.258 -14.432 1.00 86.94 375 ASP A CA 1
ATOM 2888 C C . ASP A 1 375 ? -7.544 -8.846 -14.118 1.00 86.94 375 ASP A C 1
ATOM 2890 O O . ASP A 1 375 ? -6.619 -9.510 -14.595 1.00 86.94 375 ASP A O 1
ATOM 2894 N N . PHE A 1 376 ? -7.337 -7.815 -13.286 1.00 90.06 376 PHE A N 1
ATOM 2895 C CA . PHE A 1 376 ? -6.009 -7.381 -12.863 1.00 90.06 376 PHE A CA 1
ATOM 2896 C C . PHE A 1 376 ? -5.260 -8.535 -12.187 1.00 90.06 376 PHE A C 1
ATOM 2898 O O . PHE A 1 376 ? -5.740 -9.139 -11.224 1.00 90.06 376 PHE A O 1
ATOM 2905 N N . LYS A 1 377 ? -4.082 -8.867 -12.720 1.00 89.38 377 LYS A N 1
ATOM 2906 C CA . LYS A 1 377 ? -3.257 -9.979 -12.243 1.00 89.38 377 LYS A CA 1
ATOM 2907 C C . LYS A 1 377 ? -2.272 -9.477 -11.199 1.00 89.38 377 LYS A C 1
ATOM 2909 O O . LYS A 1 377 ? -1.241 -8.900 -11.531 1.00 89.38 377 LYS A O 1
ATOM 2914 N N . TRP A 1 378 ? -2.606 -9.717 -9.937 1.00 91.94 378 TRP A N 1
ATOM 2915 C CA . TRP A 1 378 ? -1.709 -9.463 -8.817 1.00 91.94 378 TRP A CA 1
ATOM 2916 C C . TRP A 1 378 ? -0.497 -10.410 -8.862 1.00 91.94 378 TRP A C 1
ATOM 2918 O O . TRP A 1 378 ? -0.702 -11.616 -9.028 1.00 91.94 378 TRP A O 1
ATOM 2928 N N . PRO A 1 379 ? 0.737 -9.904 -8.679 1.00 93.00 379 PRO A N 1
ATOM 2929 C CA . PRO A 1 379 ? 1.910 -10.738 -8.424 1.00 93.00 379 PRO A CA 1
ATOM 2930 C C . PRO A 1 379 ? 1.698 -11.689 -7.251 1.00 93.00 379 PRO A C 1
ATOM 2932 O O . PRO A 1 379 ? 1.153 -11.304 -6.213 1.00 93.00 379 PRO A O 1
ATOM 2935 N N . THR A 1 380 ? 2.173 -12.926 -7.380 1.00 91.94 380 THR A N 1
ATOM 2936 C CA . THR A 1 380 ? 1.861 -13.977 -6.397 1.00 91.94 380 THR A CA 1
ATOM 2937 C C . THR A 1 380 ? 2.608 -13.848 -5.068 1.00 91.94 380 THR A C 1
ATOM 2939 O O . THR A 1 380 ? 2.270 -14.558 -4.125 1.00 91.94 380 THR A O 1
ATOM 2942 N N . LYS A 1 381 ? 3.656 -13.013 -4.993 1.00 94.69 381 LYS A N 1
ATOM 2943 C CA . LYS A 1 381 ? 4.454 -12.792 -3.771 1.00 94.69 381 LYS A CA 1
ATOM 2944 C C . LYS A 1 381 ? 4.220 -11.431 -3.118 1.00 94.69 381 LYS A C 1
ATOM 2946 O O . LYS A 1 381 ? 4.956 -11.091 -2.196 1.00 94.69 381 LYS A O 1
ATOM 2951 N N . ILE A 1 382 ? 3.213 -10.673 -3.555 1.00 96.25 382 ILE A N 1
ATOM 2952 C CA . ILE A 1 382 ? 2.853 -9.427 -2.874 1.00 96.25 382 ILE A CA 1
ATOM 2953 C C . ILE A 1 382 ? 2.453 -9.738 -1.431 1.00 96.25 382 ILE A C 1
ATOM 2955 O O . ILE A 1 382 ? 1.551 -10.543 -1.187 1.00 96.25 382 ILE A O 1
ATOM 2959 N N . THR A 1 383 ? 3.115 -9.074 -0.493 1.00 97.75 383 THR A N 1
ATOM 2960 C CA . THR A 1 383 ? 2.830 -9.111 0.945 1.00 97.75 383 THR A CA 1
ATOM 2961 C C . THR A 1 383 ? 2.218 -7.802 1.424 1.00 97.75 383 THR A C 1
ATOM 2963 O O . THR A 1 383 ? 1.432 -7.827 2.370 1.00 97.75 383 THR A O 1
ATOM 2966 N N . THR A 1 384 ? 2.507 -6.696 0.729 1.00 98.31 384 THR A N 1
ATOM 2967 C CA . THR A 1 384 ? 2.125 -5.338 1.129 1.00 98.31 384 THR A CA 1
ATOM 2968 C C . THR A 1 384 ? 1.404 -4.612 -0.002 1.00 98.31 384 THR A C 1
ATOM 2970 O O . THR A 1 384 ? 1.930 -4.474 -1.110 1.00 98.31 384 THR A O 1
ATOM 2973 N N . ILE A 1 385 ? 0.209 -4.092 0.282 1.00 97.88 385 ILE A N 1
ATOM 2974 C CA . ILE A 1 385 ? -0.518 -3.185 -0.614 1.00 97.88 385 ILE A CA 1
ATOM 2975 C C . ILE A 1 385 ? -0.905 -1.924 0.153 1.00 97.88 385 ILE A C 1
ATOM 2977 O O . ILE A 1 385 ? -1.598 -1.991 1.171 1.00 97.88 385 ILE A O 1
ATOM 2981 N N . VAL A 1 386 ? -0.529 -0.764 -0.389 1.00 98.06 386 VAL A N 1
ATOM 2982 C CA . VAL A 1 386 ? -0.942 0.545 0.125 1.00 98.06 386 VAL A CA 1
ATOM 2983 C C . VAL A 1 386 ? -1.652 1.338 -0.963 1.00 98.06 386 VAL A C 1
ATOM 2985 O O . VAL A 1 386 ? -1.056 1.719 -1.967 1.00 98.06 386 VAL A O 1
ATOM 2988 N N . LEU A 1 387 ? -2.930 1.628 -0.735 1.00 96.88 387 LEU A N 1
ATOM 2989 C CA . LEU A 1 387 ? -3.796 2.423 -1.599 1.00 96.88 387 LEU A CA 1
ATOM 2990 C C . LEU A 1 387 ? -4.257 3.662 -0.829 1.00 96.88 387 LEU A C 1
ATOM 2992 O O . LEU A 1 387 ? -5.252 3.617 -0.106 1.00 96.88 387 LEU A O 1
ATOM 2996 N N . ASN A 1 388 ? -3.539 4.775 -0.958 1.00 96.19 388 ASN A N 1
ATOM 2997 C CA . ASN A 1 388 ? -3.851 6.002 -0.222 1.00 96.19 388 ASN A CA 1
ATOM 2998 C C . ASN A 1 388 ? -4.412 7.075 -1.157 1.00 96.19 388 ASN A C 1
ATOM 3000 O O . ASN A 1 388 ? -3.721 7.507 -2.075 1.00 96.19 388 ASN A O 1
ATOM 3004 N N . THR A 1 389 ? -5.632 7.545 -0.900 1.00 95.75 389 THR A N 1
ATOM 3005 C CA . THR A 1 389 ? -6.268 8.635 -1.650 1.00 95.75 389 THR A CA 1
ATOM 3006 C C . THR A 1 389 ? -6.318 8.328 -3.152 1.00 95.75 389 THR A C 1
ATOM 3008 O O . THR A 1 389 ? -5.821 9.077 -3.993 1.00 95.75 389 THR A O 1
ATOM 3011 N N . VAL A 1 390 ? -6.898 7.173 -3.502 1.00 95.44 390 VAL A N 1
ATOM 3012 C CA . VAL A 1 390 ? -6.999 6.679 -4.892 1.00 95.44 390 VAL A CA 1
ATOM 3013 C C . VAL A 1 390 ? -8.444 6.630 -5.412 1.00 95.44 390 VAL A C 1
ATOM 3015 O O . VAL A 1 390 ? -8.694 6.159 -6.524 1.00 95.44 390 VAL A O 1
ATOM 3018 N N . LYS A 1 391 ? -9.395 7.163 -4.629 1.00 93.69 391 LYS A N 1
ATOM 3019 C CA . LYS A 1 391 ? -10.844 7.199 -4.903 1.00 93.69 391 LYS A CA 1
ATOM 3020 C C . LYS A 1 391 ? -11.503 5.817 -5.002 1.00 93.69 391 LYS A C 1
ATOM 3022 O O . LYS A 1 391 ? -12.501 5.660 -5.705 1.00 93.69 391 LYS A O 1
ATOM 3027 N N . LEU A 1 392 ? -10.954 4.824 -4.302 1.00 94.81 392 LEU A N 1
ATOM 3028 C CA . LEU A 1 392 ? -11.491 3.465 -4.288 1.00 94.81 392 LEU A CA 1
ATOM 3029 C C . LEU A 1 392 ? -12.819 3.411 -3.520 1.00 94.81 392 LEU A C 1
ATOM 3031 O O . LEU A 1 392 ? -12.920 3.954 -2.425 1.00 94.81 392 LEU A O 1
ATOM 3035 N N . GLN A 1 393 ? -13.826 2.734 -4.072 1.00 94.25 393 GLN A N 1
ATOM 3036 C CA . GLN A 1 393 ? -15.125 2.543 -3.401 1.00 94.25 393 GLN A CA 1
ATOM 3037 C C . GLN A 1 393 ? -15.303 1.137 -2.820 1.00 94.25 393 GLN A C 1
ATOM 3039 O O . GLN A 1 393 ? -16.071 0.945 -1.882 1.00 94.25 393 GLN A O 1
ATOM 3044 N N . THR A 1 394 ? -14.600 0.145 -3.371 1.00 94.00 394 THR A N 1
ATOM 3045 C CA . THR A 1 394 ? -14.731 -1.265 -2.987 1.00 94.00 394 THR A CA 1
ATOM 3046 C C . THR A 1 394 ? -13.377 -1.953 -2.978 1.00 94.00 394 THR A C 1
ATOM 3048 O O . THR A 1 394 ? -12.567 -1.735 -3.882 1.00 94.00 394 THR A O 1
ATOM 3051 N N . ILE A 1 395 ? -13.164 -2.847 -2.016 1.00 95.12 395 ILE A N 1
ATOM 3052 C CA . ILE A 1 395 ? -11.986 -3.717 -1.981 1.00 95.12 395 ILE A CA 1
ATOM 3053 C C . ILE A 1 395 ? -12.030 -4.694 -3.179 1.00 95.12 395 ILE A C 1
ATOM 3055 O O . ILE A 1 395 ? -13.094 -5.256 -3.464 1.00 95.12 395 ILE A O 1
ATOM 3059 N N . PRO A 1 396 ? -10.916 -4.911 -3.908 1.00 91.75 396 PRO A N 1
ATOM 3060 C CA . PRO A 1 396 ? -10.874 -5.854 -5.025 1.00 91.75 396 PRO A CA 1
ATOM 3061 C C . PRO A 1 396 ? -11.158 -7.292 -4.579 1.00 91.75 396 PRO A C 1
ATOM 3063 O O . PRO A 1 396 ? -10.616 -7.765 -3.584 1.00 91.75 396 PRO A O 1
ATOM 3066 N N . ARG A 1 397 ? -11.957 -8.031 -5.358 1.00 90.19 397 ARG A N 1
ATOM 3067 C CA . ARG A 1 397 ? -12.344 -9.417 -5.022 1.00 90.19 397 ARG A CA 1
ATOM 3068 C C . ARG A 1 397 ? -11.209 -10.435 -5.113 1.00 90.19 397 ARG A C 1
ATOM 3070 O O . ARG A 1 397 ? -11.353 -11.553 -4.634 1.00 90.19 397 ARG A O 1
ATOM 3077 N N . ASN A 1 398 ? -10.133 -10.081 -5.803 1.00 90.88 398 ASN A N 1
ATOM 3078 C CA . ASN A 1 398 ? -9.059 -10.980 -6.205 1.00 90.88 398 ASN A CA 1
ATOM 3079 C C . ASN A 1 398 ? -7.711 -10.611 -5.567 1.00 90.88 398 ASN A C 1
ATOM 3081 O O . ASN A 1 398 ? -6.675 -10.920 -6.152 1.00 90.88 398 ASN A O 1
ATOM 3085 N N . LEU A 1 399 ? -7.718 -9.944 -4.404 1.00 94.25 399 LEU A N 1
ATOM 3086 C CA . LEU A 1 399 ? -6.489 -9.679 -3.652 1.00 94.25 399 LEU A CA 1
ATOM 3087 C C . LEU A 1 399 ? -5.710 -10.987 -3.400 1.00 94.25 399 LEU A C 1
ATOM 3089 O O . LEU A 1 399 ? -6.326 -12.028 -3.145 1.00 94.25 399 LEU A O 1
ATOM 3093 N N . PRO A 1 400 ? -4.368 -10.961 -3.484 1.00 93.25 400 PRO A N 1
ATOM 3094 C CA . PRO A 1 400 ? -3.562 -12.173 -3.410 1.00 93.25 400 PRO A CA 1
ATOM 3095 C C . PRO A 1 400 ? -3.594 -12.782 -2.002 1.00 93.25 400 PRO A C 1
ATOM 3097 O O . PRO A 1 400 ? -3.595 -12.075 -0.998 1.00 93.25 400 PRO A O 1
ATOM 3100 N N . SER A 1 401 ? -3.578 -14.114 -1.906 1.00 93.62 401 SER A N 1
ATOM 3101 C CA . SER A 1 401 ? -3.607 -14.829 -0.616 1.00 93.62 401 SER A CA 1
ATOM 3102 C C . SER A 1 401 ? -2.310 -14.714 0.194 1.00 93.62 401 SER A C 1
ATOM 3104 O O . SER A 1 401 ? -2.298 -15.062 1.375 1.00 93.62 401 SER A O 1
ATOM 3106 N N . SER A 1 402 ? -1.223 -14.272 -0.446 1.00 95.25 402 SER A N 1
ATOM 3107 C CA . SER A 1 402 ? 0.065 -13.945 0.178 1.00 95.25 402 SER A CA 1
ATOM 3108 C C . SER A 1 402 ? 0.045 -12.620 0.944 1.00 95.25 402 SER A C 1
ATOM 3110 O O . SER A 1 402 ? 0.989 -12.341 1.676 1.00 95.25 402 SER A O 1
ATOM 3112 N N . LEU A 1 403 ? -1.002 -11.807 0.768 1.00 97.50 403 LEU A N 1
ATOM 3113 C CA . LEU A 1 403 ? -1.110 -10.488 1.377 1.00 97.50 403 LEU A CA 1
ATOM 3114 C C . LEU A 1 403 ? -1.213 -10.594 2.903 1.00 97.50 403 LEU A C 1
ATOM 3116 O O . LEU A 1 403 ? -2.123 -11.248 3.419 1.00 97.50 403 LEU A O 1
ATOM 3120 N N . SER A 1 404 ? -0.310 -9.909 3.602 1.00 97.62 404 SER A N 1
ATOM 3121 C CA . SER A 1 404 ? -0.277 -9.804 5.065 1.00 97.62 404 SER A CA 1
ATOM 3122 C C . SER A 1 404 ? -0.517 -8.374 5.548 1.00 97.62 404 SER A C 1
ATOM 3124 O O . SER A 1 404 ? -1.089 -8.174 6.618 1.00 97.62 404 SER A O 1
ATOM 3126 N N . GLU A 1 405 ? -0.138 -7.371 4.756 1.00 98.06 405 GLU A N 1
ATOM 3127 C CA . GLU A 1 405 ? -0.265 -5.961 5.110 1.00 98.06 405 GLU A CA 1
ATOM 3128 C C . GLU A 1 405 ? -1.128 -5.219 4.092 1.00 98.06 405 GLU A C 1
ATOM 3130 O O . GLU A 1 405 ? -0.806 -5.140 2.902 1.00 98.06 405 GLU A O 1
ATOM 3135 N N . LEU A 1 406 ? -2.247 -4.666 4.565 1.00 98.38 406 LEU A N 1
ATOM 3136 C CA . LEU A 1 406 ? -3.178 -3.929 3.725 1.00 98.38 406 LEU A CA 1
ATOM 3137 C C . LEU A 1 406 ? -3.508 -2.569 4.333 1.00 98.38 406 LEU A C 1
ATOM 3139 O O . LEU A 1 406 ? -4.069 -2.459 5.423 1.00 98.38 406 LEU A O 1
ATOM 3143 N N . ALA A 1 407 ? -3.221 -1.526 3.562 1.00 98.12 407 ALA A N 1
ATOM 3144 C CA . ALA A 1 407 ? -3.620 -0.166 3.864 1.00 98.12 407 ALA A CA 1
ATOM 3145 C C . ALA A 1 407 ? -4.473 0.402 2.725 1.00 98.12 407 ALA A C 1
ATOM 3147 O O . ALA A 1 407 ? -3.999 0.539 1.600 1.00 98.12 407 ALA A O 1
ATOM 3148 N N . ILE A 1 408 ? -5.719 0.774 3.013 1.00 97.44 408 ILE A N 1
ATOM 3149 C CA . ILE A 1 408 ? -6.599 1.487 2.081 1.00 97.44 408 ILE A CA 1
ATOM 3150 C C . ILE A 1 408 ? -7.093 2.748 2.788 1.00 97.44 408 ILE A C 1
ATOM 3152 O O . ILE A 1 408 ? -8.104 2.722 3.481 1.00 97.44 408 ILE A O 1
ATOM 3156 N N . GLN A 1 409 ? -6.364 3.849 2.624 1.00 96.44 409 GLN A N 1
ATOM 3157 C CA . GLN A 1 409 ? -6.542 5.085 3.396 1.00 96.44 409 GLN A CA 1
ATOM 3158 C C . GLN A 1 409 ? -7.090 6.216 2.528 1.00 96.44 409 GLN A C 1
ATOM 3160 O O . GLN A 1 409 ? -6.722 6.311 1.361 1.00 96.44 409 GLN A O 1
ATOM 3165 N N . GLY A 1 410 ? -7.917 7.106 3.068 1.00 95.81 410 GLY A N 1
ATOM 3166 C CA . GLY A 1 410 ? -8.371 8.291 2.321 1.00 95.81 410 GLY A CA 1
ATOM 3167 C C . GLY A 1 410 ? -9.244 7.951 1.109 1.00 95.81 410 GLY A C 1
ATOM 3168 O O . GLY A 1 410 ? -9.139 8.598 0.069 1.00 95.81 410 GLY A O 1
ATOM 3169 N N . ASN A 1 411 ? -10.041 6.888 1.198 1.00 97.06 411 ASN A N 1
ATOM 3170 C CA . ASN A 1 411 ? -10.888 6.400 0.109 1.00 97.06 411 ASN A CA 1
ATOM 3171 C C . ASN A 1 411 ? -12.375 6.476 0.508 1.00 97.06 411 ASN A C 1
ATOM 3173 O O . ASN A 1 411 ? -12.741 7.209 1.421 1.00 97.06 411 ASN A O 1
ATOM 3177 N N . TYR A 1 412 ? -13.242 5.766 -0.214 1.00 96.81 412 TYR A N 1
ATOM 3178 C CA . TYR A 1 412 ? -14.698 5.797 -0.046 1.00 96.81 412 TYR A CA 1
ATOM 3179 C C . TYR A 1 412 ? -15.258 4.411 0.305 1.00 96.81 412 TYR A C 1
ATOM 3181 O O . TYR A 1 412 ? -16.349 4.040 -0.140 1.00 96.81 412 TYR A O 1
ATOM 3189 N N . LEU A 1 413 ? -14.482 3.591 1.030 1.00 97.12 413 LEU A N 1
ATOM 3190 C CA . LEU A 1 413 ? -14.924 2.253 1.424 1.00 97.12 413 LEU A CA 1
ATOM 3191 C C . LEU A 1 413 ? -16.093 2.340 2.406 1.00 97.12 413 LEU A C 1
ATOM 3193 O O . LEU A 1 413 ? -16.023 3.072 3.389 1.00 97.12 413 LEU A O 1
ATOM 3197 N N . LYS A 1 414 ? -17.136 1.541 2.163 1.00 96.69 414 LYS A N 1
ATOM 3198 C CA . LYS A 1 414 ? -18.320 1.424 3.038 1.00 96.69 414 LYS A CA 1
ATOM 3199 C C . LYS A 1 414 ? -18.414 0.088 3.762 1.00 96.69 414 LYS A C 1
ATOM 3201 O O . LYS A 1 414 ? -19.115 -0.019 4.764 1.00 96.69 414 LYS A O 1
ATOM 3206 N N . ASP A 1 415 ? -17.706 -0.911 3.256 1.00 96.12 415 ASP A N 1
ATOM 3207 C CA . ASP A 1 415 ? -17.620 -2.249 3.811 1.00 96.12 415 ASP A CA 1
ATOM 3208 C C . ASP A 1 415 ? -16.212 -2.814 3.607 1.00 96.12 415 ASP A C 1
ATOM 3210 O O . ASP A 1 415 ? -15.394 -2.264 2.865 1.00 96.12 415 ASP A O 1
ATOM 3214 N N . LEU A 1 416 ? -15.943 -3.920 4.294 1.00 96.69 416 LEU A N 1
ATOM 3215 C CA . LEU A 1 416 ? -14.670 -4.633 4.258 1.00 96.69 416 LEU A CA 1
ATOM 3216 C C . LEU A 1 416 ? -14.832 -6.026 3.633 1.00 96.69 416 LEU A C 1
ATOM 3218 O O . LEU A 1 416 ? -14.174 -6.985 4.037 1.00 96.69 416 LEU A O 1
ATOM 3222 N N . ASN A 1 417 ? -15.745 -6.174 2.670 1.00 94.00 417 ASN A N 1
ATOM 3223 C CA . ASN A 1 417 ? -15.889 -7.443 1.968 1.00 94.00 417 ASN A CA 1
ATOM 3224 C C . ASN A 1 417 ? -14.605 -7.774 1.191 1.00 94.00 417 ASN A C 1
ATOM 3226 O O . ASN A 1 417 ? -13.889 -6.888 0.733 1.00 94.00 417 ASN A O 1
ATOM 3230 N N . TYR A 1 418 ? -14.353 -9.070 0.991 1.00 94.94 418 TYR A N 1
ATOM 3231 C CA . TYR A 1 418 ? -13.229 -9.598 0.199 1.00 94.94 418 TYR A CA 1
ATOM 3232 C C . TYR A 1 418 ? -11.828 -9.449 0.810 1.00 94.94 418 TYR A C 1
ATOM 3234 O O . TYR A 1 418 ? -10.839 -9.669 0.111 1.00 94.94 418 TYR A O 1
ATOM 3242 N N . LEU A 1 419 ? -11.716 -9.140 2.105 1.00 95.75 419 LEU A N 1
ATOM 3243 C CA . LEU A 1 419 ? -10.427 -9.195 2.793 1.00 95.75 419 LEU A CA 1
ATOM 3244 C C . LEU A 1 419 ? -9.836 -10.623 2.792 1.00 95.75 419 LEU A C 1
ATOM 3246 O O . LEU A 1 419 ? -10.548 -11.584 3.104 1.00 95.75 419 LEU A O 1
ATOM 3250 N N . PRO A 1 420 ? -8.534 -10.782 2.482 1.00 94.00 420 PRO A N 1
ATOM 3251 C CA . PRO A 1 420 ? -7.813 -12.032 2.709 1.00 94.00 420 PRO A CA 1
ATOM 3252 C C . PRO A 1 420 ? -7.772 -12.428 4.192 1.00 94.00 420 PRO A C 1
ATOM 3254 O O . PRO A 1 420 ? -7.811 -11.580 5.079 1.00 94.00 420 PRO A O 1
ATOM 3257 N N . LYS A 1 421 ? -7.640 -13.731 4.471 1.00 90.00 421 LYS A N 1
ATOM 3258 C CA . LYS A 1 421 ? -7.640 -14.263 5.848 1.00 90.00 421 LYS A CA 1
ATOM 3259 C C . LYS A 1 421 ? -6.313 -14.101 6.601 1.00 90.00 421 LYS A C 1
ATOM 3261 O O . LYS A 1 421 ? -6.312 -14.157 7.821 1.00 90.00 421 LYS A O 1
ATOM 3266 N N . ASN A 1 422 ? -5.200 -13.920 5.891 1.00 92.31 422 ASN A N 1
ATOM 3267 C CA . ASN A 1 422 ? -3.848 -13.952 6.468 1.00 92.31 422 ASN A CA 1
ATOM 3268 C C . ASN A 1 422 ? -3.315 -12.560 6.855 1.00 92.31 422 ASN A C 1
ATOM 3270 O O . ASN A 1 422 ? -2.106 -12.374 6.972 1.00 92.31 422 ASN A O 1
ATOM 3274 N N . LEU A 1 423 ? -4.201 -11.574 7.008 1.00 97.25 423 LEU A N 1
ATOM 3275 C CA . LEU A 1 423 ? -3.806 -10.197 7.288 1.00 97.25 423 LEU A CA 1
ATOM 3276 C C . LEU A 1 423 ? -3.313 -10.055 8.732 1.00 97.25 423 LEU A C 1
ATOM 3278 O O . LEU A 1 423 ? -3.965 -10.499 9.675 1.00 97.25 423 LEU A O 1
ATOM 3282 N N . THR A 1 424 ? -2.174 -9.388 8.888 1.00 97.31 424 THR A N 1
ATOM 3283 C CA . THR A 1 424 ? -1.570 -9.028 10.175 1.00 97.31 424 THR A CA 1
ATOM 3284 C C . THR A 1 424 ? -1.619 -7.523 10.426 1.00 97.31 424 THR A C 1
ATOM 3286 O O . THR A 1 424 ? -1.663 -7.103 11.578 1.00 97.31 424 THR A O 1
ATOM 3289 N N . PHE A 1 425 ? -1.662 -6.706 9.370 1.00 97.81 425 PHE A N 1
ATOM 3290 C CA . PHE A 1 425 ? -1.693 -5.245 9.450 1.00 97.81 425 PHE A CA 1
ATOM 3291 C C . PHE A 1 425 ? -2.867 -4.686 8.645 1.00 97.81 425 PHE A C 1
ATOM 3293 O O . PHE A 1 425 ? -2.981 -4.953 7.445 1.00 97.81 425 PHE A O 1
ATOM 3300 N N . LEU A 1 426 ? -3.715 -3.887 9.301 1.00 98.38 426 LEU A N 1
ATOM 3301 C CA . LEU A 1 426 ? -4.885 -3.244 8.708 1.00 9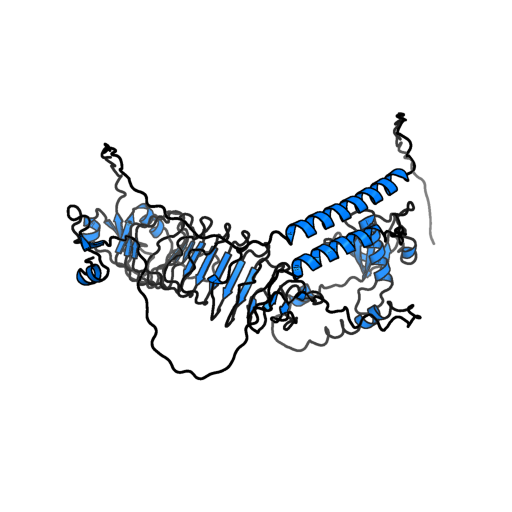8.38 426 LEU A CA 1
ATOM 3302 C C . LEU A 1 426 ? -4.866 -1.736 8.960 1.00 98.38 426 LEU A C 1
ATOM 3304 O O . LEU A 1 426 ? -4.922 -1.282 10.104 1.00 98.38 426 LEU A O 1
ATOM 3308 N N . ASN A 1 427 ? -4.874 -0.950 7.886 1.00 98.00 427 ASN A N 1
ATOM 3309 C CA . ASN A 1 427 ? -5.080 0.492 7.975 1.00 98.00 427 ASN A CA 1
ATOM 3310 C C . ASN A 1 427 ? -6.179 0.946 7.008 1.00 98.00 427 ASN A C 1
ATOM 3312 O O . ASN A 1 427 ? -5.964 1.043 5.800 1.00 98.00 427 ASN A O 1
ATOM 3316 N N . PHE A 1 428 ? -7.354 1.240 7.559 1.00 98.44 428 PHE A N 1
ATOM 3317 C CA . PHE A 1 428 ? -8.537 1.702 6.832 1.00 98.44 428 PHE A CA 1
ATOM 3318 C C . PHE A 1 428 ? -8.965 3.111 7.256 1.00 98.44 428 PHE A C 1
ATOM 3320 O O . PHE A 1 428 ? -10.139 3.473 7.129 1.00 98.44 428 PHE A O 1
ATOM 3327 N N . ALA A 1 429 ? -8.037 3.922 7.770 1.00 97.31 429 ALA A N 1
ATOM 3328 C CA . ALA A 1 429 ? -8.343 5.284 8.183 1.00 97.31 429 ALA A CA 1
ATOM 3329 C C . ALA A 1 429 ? -8.860 6.150 7.026 1.00 97.31 429 ALA A C 1
ATOM 3331 O O . ALA A 1 429 ? -8.462 5.992 5.871 1.00 97.31 429 ALA A O 1
ATOM 3332 N N . VAL A 1 430 ? -9.712 7.120 7.364 1.00 97.31 430 VAL A N 1
ATOM 3333 C CA . VAL A 1 430 ? -10.277 8.095 6.421 1.00 97.31 430 VAL A CA 1
ATOM 3334 C C . VAL A 1 430 ? -11.033 7.383 5.283 1.00 97.31 430 VAL A C 1
ATOM 3336 O O . VAL A 1 430 ? -10.650 7.447 4.117 1.00 97.31 430 VAL A O 1
ATOM 3339 N N . ASN A 1 431 ? -12.091 6.655 5.637 1.00 98.19 431 ASN A N 1
ATOM 3340 C CA . ASN A 1 431 ? -13.055 6.060 4.706 1.00 98.19 431 ASN A CA 1
ATOM 3341 C C . ASN A 1 431 ? -14.492 6.387 5.160 1.00 98.19 431 ASN A C 1
ATOM 3343 O O . ASN A 1 431 ? -14.705 7.184 6.075 1.00 98.19 431 ASN A O 1
ATOM 3347 N N . ASP A 1 432 ? -15.481 5.745 4.537 1.00 98.06 432 ASP A N 1
ATOM 3348 C CA . ASP A 1 432 ? -16.908 5.897 4.825 1.00 98.06 432 ASP A CA 1
ATOM 3349 C C . ASP A 1 432 ? -17.481 4.683 5.594 1.00 98.06 432 ASP A C 1
ATOM 3351 O O . ASP A 1 432 ? -18.668 4.362 5.474 1.00 98.06 432 ASP A O 1
ATOM 3355 N N . LEU A 1 433 ? -16.652 3.977 6.379 1.00 98.50 433 LEU A N 1
ATOM 3356 C CA . LEU A 1 433 ? -17.078 2.791 7.128 1.00 98.50 433 LEU A CA 1
ATOM 3357 C C . LEU A 1 433 ? -18.012 3.190 8.278 1.00 98.50 433 LEU A C 1
ATOM 3359 O O . LEU A 1 433 ? -17.618 3.909 9.197 1.00 98.50 433 LEU A O 1
ATOM 3363 N N . VAL A 1 434 ? -19.248 2.689 8.252 1.00 98.50 434 VAL A N 1
ATOM 3364 C CA . VAL A 1 434 ? -20.259 2.949 9.299 1.00 98.50 434 VAL A CA 1
ATOM 3365 C C . VAL A 1 434 ? -20.295 1.837 10.345 1.00 98.50 434 VAL A C 1
ATOM 3367 O O . VAL A 1 434 ? -20.556 2.093 11.525 1.00 98.50 434 VAL A O 1
ATOM 3370 N N . GLU A 1 435 ? -19.994 0.608 9.935 1.00 98.12 435 GLU A N 1
ATOM 3371 C CA . GLU A 1 435 ? -19.972 -0.563 10.802 1.00 98.12 435 GLU A CA 1
ATOM 3372 C C . GLU A 1 435 ? -18.868 -1.544 10.406 1.00 98.12 435 GLU A C 1
ATOM 3374 O O . GLU A 1 435 ? -18.528 -1.687 9.232 1.00 98.12 435 GLU A O 1
ATOM 3379 N N . ILE A 1 436 ? -18.325 -2.236 11.405 1.00 98.12 436 ILE A N 1
ATOM 3380 C CA . ILE A 1 436 ? -17.464 -3.403 11.231 1.00 98.12 436 ILE A CA 1
ATOM 3381 C C . ILE A 1 436 ? -18.140 -4.550 11.969 1.00 98.12 436 ILE A C 1
ATOM 3383 O O . ILE A 1 436 ? -18.339 -4.483 13.185 1.00 98.12 436 ILE A O 1
ATOM 3387 N N . LEU A 1 437 ? -18.519 -5.574 11.207 1.00 96.25 437 LEU A N 1
ATOM 3388 C CA . LEU A 1 437 ? -19.292 -6.713 11.679 1.00 96.25 437 LEU A CA 1
ATOM 3389 C C . LEU A 1 437 ? -18.636 -8.021 11.249 1.00 96.25 437 LEU A C 1
ATOM 3391 O O . LEU A 1 437 ? -18.265 -8.160 10.087 1.00 96.25 437 LEU A O 1
ATOM 3395 N N . THR A 1 438 ? -18.618 -9.008 12.147 1.00 94.62 438 THR A N 1
ATOM 3396 C CA . THR A 1 438 ? -18.334 -10.420 11.814 1.00 94.62 438 THR A CA 1
ATOM 3397 C C . THR A 1 438 ? -16.981 -10.606 11.117 1.00 94.62 438 THR A C 1
ATOM 3399 O O . THR A 1 438 ? -16.903 -11.116 10.000 1.00 94.62 438 THR A O 1
ATOM 3402 N N . MET A 1 439 ? -15.911 -10.160 11.775 1.00 96.50 439 MET A N 1
ATOM 3403 C CA . MET A 1 439 ? -14.545 -10.227 11.247 1.00 96.50 439 MET A CA 1
ATOM 3404 C C . MET A 1 439 ? -13.684 -11.154 12.100 1.00 96.50 439 MET A C 1
ATOM 3406 O O . MET A 1 439 ? -13.637 -10.995 13.314 1.00 96.50 439 MET A O 1
ATOM 3410 N N . ASP A 1 440 ? -12.965 -12.083 11.472 1.00 96.31 440 ASP A N 1
ATOM 3411 C CA . ASP A 1 440 ? -11.928 -12.875 12.143 1.00 96.31 440 ASP A CA 1
ATOM 3412 C C . ASP A 1 440 ? -10.572 -12.197 11.951 1.00 96.31 440 ASP A C 1
ATOM 3414 O O . ASP A 1 440 ? -9.955 -12.308 10.891 1.00 96.31 440 ASP A O 1
ATOM 3418 N N . TRP A 1 441 ? -10.133 -11.467 12.973 1.00 97.38 441 TRP A N 1
ATOM 3419 C CA . TRP A 1 441 ? -8.894 -10.691 12.987 1.00 97.38 441 TRP A CA 1
ATOM 3420 C C . TRP A 1 441 ? -7.933 -11.189 14.067 1.00 97.38 441 TRP A C 1
ATOM 3422 O O . TRP A 1 441 ? -7.089 -10.444 14.561 1.00 97.38 441 TRP A O 1
ATOM 3432 N N . ARG A 1 442 ? -8.008 -12.478 14.415 1.00 97.25 442 ARG A N 1
ATOM 3433 C CA . ARG A 1 442 ? -7.154 -13.077 15.452 1.00 97.25 442 ARG A CA 1
ATOM 3434 C C . ARG A 1 442 ? -5.666 -13.070 15.108 1.00 97.25 442 ARG A C 1
ATOM 3436 O O . ARG A 1 442 ? -4.857 -13.202 16.018 1.00 97.25 442 ARG A O 1
ATOM 3443 N N . MET A 1 443 ? -5.310 -12.925 13.829 1.00 96.75 443 MET A N 1
ATOM 3444 C CA . MET A 1 443 ? -3.925 -12.769 13.357 1.00 96.75 443 MET A CA 1
ATOM 3445 C C . MET A 1 443 ? -3.479 -11.304 13.248 1.00 96.75 443 MET A C 1
ATOM 3447 O O . MET A 1 443 ? -2.289 -11.039 13.073 1.00 96.75 443 MET A O 1
ATOM 3451 N N . VAL A 1 444 ? -4.410 -10.351 13.342 1.00 97.69 444 VAL A N 1
ATOM 3452 C CA . VAL A 1 444 ? -4.116 -8.928 13.176 1.00 97.69 444 VAL A CA 1
ATOM 3453 C C . VAL A 1 444 ? -3.427 -8.399 14.431 1.00 97.69 444 VAL A C 1
ATOM 3455 O O . VAL A 1 444 ? -3.870 -8.633 15.556 1.00 97.69 444 VAL A O 1
ATOM 3458 N N . ASN A 1 445 ? -2.320 -7.688 14.234 1.00 96.81 445 ASN A N 1
ATOM 3459 C CA . ASN A 1 445 ? -1.557 -7.035 15.291 1.00 96.81 445 ASN A CA 1
ATOM 3460 C C . ASN A 1 445 ? -1.669 -5.500 15.254 1.00 96.81 445 ASN A C 1
ATOM 3462 O O . ASN A 1 445 ? -1.482 -4.861 16.287 1.00 96.81 445 ASN A O 1
ATOM 3466 N N . TYR A 1 446 ? -2.048 -4.917 14.115 1.00 97.06 446 TYR A N 1
ATOM 3467 C CA . TYR A 1 446 ? -2.194 -3.474 13.937 1.00 97.06 446 TYR A CA 1
ATOM 3468 C C . TYR A 1 446 ? -3.531 -3.142 13.273 1.00 97.06 446 TYR A C 1
ATOM 3470 O O . TYR A 1 446 ? -3.817 -3.628 12.176 1.00 97.06 446 TYR A O 1
ATOM 3478 N N . ILE A 1 447 ? -4.331 -2.296 13.928 1.00 98.38 447 ILE A N 1
ATOM 3479 C CA . ILE A 1 447 ? -5.623 -1.813 13.430 1.00 98.38 447 ILE A CA 1
ATOM 3480 C C . ILE A 1 447 ? -5.677 -0.286 13.529 1.00 98.38 447 ILE A C 1
ATOM 3482 O O . ILE A 1 447 ? -5.651 0.275 14.623 1.00 98.38 447 ILE A O 1
ATOM 3486 N N . GLU A 1 448 ? -5.832 0.378 12.387 1.00 97.44 448 GLU A N 1
ATOM 3487 C CA . GLU A 1 448 ? -6.034 1.826 12.286 1.00 97.44 448 GLU A CA 1
ATOM 3488 C C . GLU A 1 448 ? -7.333 2.128 11.519 1.00 97.44 448 GLU A C 1
ATOM 3490 O O . GLU A 1 448 ? -7.459 1.829 10.330 1.00 97.44 448 GLU A O 1
ATOM 3495 N N . LEU A 1 449 ? -8.322 2.683 12.224 1.00 98.44 449 LEU A N 1
ATOM 3496 C CA . LEU A 1 449 ? -9.691 2.930 11.752 1.00 98.44 449 LEU A CA 1
ATOM 3497 C C . LEU A 1 449 ? -10.103 4.402 11.865 1.00 98.44 449 LEU A C 1
ATOM 3499 O O . LEU A 1 449 ? -11.271 4.735 11.643 1.00 98.44 449 LEU A O 1
ATOM 3503 N N . SER A 1 450 ? -9.176 5.290 12.217 1.00 97.19 450 SER A N 1
ATOM 3504 C CA . SER A 1 450 ? -9.491 6.680 12.530 1.00 97.19 450 SER A CA 1
ATOM 3505 C C . SER A 1 450 ? -10.174 7.413 11.384 1.00 97.19 450 SER A C 1
ATOM 3507 O O . SER A 1 450 ? -9.963 7.124 10.207 1.00 97.19 450 SER A O 1
ATOM 3509 N N . ASN A 1 451 ? -10.961 8.430 11.727 1.00 97.31 451 ASN A N 1
ATOM 3510 C CA . ASN A 1 451 ? -11.669 9.285 10.769 1.00 97.31 451 ASN A CA 1
ATOM 3511 C C . ASN A 1 451 ? -12.652 8.525 9.861 1.00 97.31 451 ASN A C 1
ATOM 3513 O O . ASN A 1 451 ? -12.874 8.926 8.723 1.00 97.31 451 ASN A O 1
ATOM 3517 N N . ASN A 1 452 ? -13.254 7.452 10.372 1.00 98.25 452 ASN A N 1
ATOM 3518 C CA . ASN A 1 452 ? -14.432 6.828 9.775 1.00 98.25 452 ASN A CA 1
ATOM 3519 C C . ASN A 1 452 ? -15.706 7.266 10.520 1.00 98.25 452 ASN A C 1
ATOM 3521 O O . ASN A 1 452 ? -15.657 7.482 11.739 1.00 98.25 452 ASN A O 1
ATOM 3525 N N . PRO A 1 453 ? -16.879 7.320 9.859 1.00 98.00 453 PRO A N 1
ATOM 3526 C CA . PRO A 1 453 ? -18.178 7.514 10.510 1.00 98.00 453 PRO A CA 1
ATOM 3527 C C . PRO A 1 453 ? -18.645 6.254 11.271 1.00 98.00 453 PRO A C 1
ATOM 3529 O O . PRO A 1 453 ? -19.837 5.951 11.325 1.00 98.00 453 PRO A O 1
ATOM 3532 N N . LEU A 1 454 ? -17.707 5.516 11.869 1.00 98.38 454 LEU A N 1
ATOM 3533 C CA . LEU A 1 454 ? -17.932 4.215 12.474 1.00 98.38 454 LEU A CA 1
ATOM 3534 C C . LEU A 1 454 ? -18.780 4.364 13.738 1.00 98.38 454 LEU A C 1
ATOM 3536 O O . LEU A 1 454 ? -18.378 5.030 14.693 1.00 98.38 454 LEU A O 1
ATOM 3540 N N . THR A 1 455 ? -19.949 3.731 13.737 1.00 98.19 455 THR A N 1
ATOM 3541 C CA . THR A 1 455 ? -20.905 3.715 14.857 1.00 98.19 455 THR A CA 1
ATOM 3542 C C . THR A 1 455 ? -20.965 2.364 15.559 1.00 98.19 455 THR A C 1
ATOM 3544 O O . THR A 1 455 ? -21.270 2.315 16.756 1.00 98.19 455 THR A O 1
ATOM 3547 N N . THR A 1 456 ? -20.628 1.290 14.839 1.00 98.38 456 THR A N 1
ATOM 3548 C CA . THR A 1 456 ? -20.698 -0.088 15.329 1.00 98.38 456 THR A CA 1
ATOM 3549 C C . THR A 1 456 ? -19.396 -0.841 15.079 1.00 98.38 456 THR A C 1
ATOM 3551 O O . THR A 1 456 ? -18.898 -0.885 13.957 1.00 98.38 456 THR A O 1
ATOM 3554 N N . PHE A 1 457 ? -18.889 -1.485 16.126 1.00 98.44 457 PHE A N 1
ATOM 3555 C CA . PHE A 1 457 ? -17.812 -2.467 16.078 1.00 98.44 457 PHE A CA 1
ATOM 3556 C C . PHE A 1 457 ? -18.293 -3.714 16.823 1.00 98.44 457 PHE A C 1
ATOM 3558 O O . PHE A 1 457 ? -18.368 -3.712 18.054 1.00 98.44 457 PHE A O 1
ATOM 3565 N N . ALA A 1 458 ? -18.721 -4.745 16.093 1.00 97.81 458 ALA A N 1
ATOM 3566 C CA . ALA A 1 458 ? -19.360 -5.900 16.713 1.00 97.81 458 ALA A CA 1
ATOM 3567 C C . ALA A 1 458 ? -18.988 -7.241 16.079 1.00 97.81 458 ALA A C 1
ATOM 3569 O O . ALA A 1 458 ? -18.785 -7.338 14.873 1.00 97.81 458 ALA A O 1
ATOM 3570 N N . ASN A 1 459 ? -18.946 -8.297 16.896 1.00 95.44 459 ASN A N 1
ATOM 3571 C CA . ASN A 1 459 ? -18.588 -9.658 16.469 1.00 95.44 459 ASN A CA 1
ATOM 3572 C C . ASN A 1 459 ? -17.249 -9.708 15.707 1.00 95.44 459 ASN A C 1
ATOM 3574 O O . ASN A 1 459 ? -17.113 -10.419 14.714 1.00 95.44 459 ASN A O 1
ATOM 3578 N N . VAL A 1 460 ? -16.285 -8.893 16.127 1.00 97.38 460 VAL A N 1
ATOM 3579 C CA . VAL A 1 460 ? -14.908 -8.958 15.636 1.00 97.38 460 VAL A CA 1
ATOM 3580 C C . VAL A 1 460 ? -14.129 -9.832 16.605 1.00 97.38 460 VAL A C 1
ATOM 3582 O O . VAL A 1 460 ? -14.175 -9.568 17.801 1.00 97.38 460 VAL A O 1
ATOM 3585 N N . GLU A 1 461 ? -13.448 -10.856 16.106 1.00 97.44 461 GLU A N 1
ATOM 3586 C CA . GLU A 1 461 ? -12.607 -11.742 16.906 1.00 97.44 461 GLU A CA 1
ATOM 3587 C C . GLU A 1 461 ? -11.168 -11.223 16.894 1.00 97.44 461 GLU A C 1
ATOM 3589 O O . GLU A 1 461 ? -10.514 -11.205 15.850 1.00 97.44 461 GLU A O 1
ATOM 3594 N N . LEU A 1 462 ? -10.673 -10.807 18.057 1.00 98.25 462 LEU A N 1
ATOM 3595 C CA . LEU A 1 462 ? -9.288 -10.381 18.263 1.00 98.25 462 LEU A CA 1
ATOM 3596 C C . LEU A 1 462 ? -8.576 -11.350 19.210 1.00 98.25 462 LEU A C 1
ATOM 3598 O O . LEU A 1 462 ? -9.203 -12.034 20.019 1.00 98.25 462 LEU A O 1
ATOM 3602 N N . SER A 1 463 ? -7.250 -11.401 19.115 1.00 97.44 463 SER A N 1
ATOM 3603 C CA . SER A 1 463 ? -6.410 -12.192 20.014 1.00 97.44 463 SER A CA 1
ATOM 3604 C C . SER A 1 463 ? -5.380 -11.306 20.716 1.00 97.44 463 SER A C 1
ATOM 3606 O O . SER A 1 463 ? -5.245 -10.118 20.422 1.00 97.44 463 SER A O 1
ATOM 3608 N N . ASN A 1 464 ? -4.615 -11.892 21.634 1.00 96.06 464 ASN A N 1
ATOM 3609 C CA . ASN A 1 464 ? -3.495 -11.220 22.293 1.00 96.06 464 ASN A CA 1
ATOM 3610 C C . ASN A 1 464 ? -2.322 -10.886 21.346 1.00 96.06 464 ASN A C 1
ATOM 3612 O O . ASN A 1 464 ? -1.344 -10.298 21.799 1.00 96.06 464 ASN A O 1
ATOM 3616 N N . SER A 1 465 ? -2.404 -11.232 20.055 1.00 95.75 465 SER A N 1
ATOM 3617 C CA . SER A 1 465 ? -1.488 -10.720 19.031 1.00 95.75 465 SER A CA 1
ATOM 3618 C C . SER A 1 465 ? -1.660 -9.225 18.770 1.00 95.75 465 SER A C 1
ATOM 3620 O O . SER A 1 465 ? -0.769 -8.626 18.172 1.00 95.75 465 SER A O 1
ATOM 3622 N N . LEU A 1 466 ? -2.795 -8.634 19.165 1.00 98.06 466 LEU A N 1
ATOM 3623 C CA . LEU A 1 466 ? -3.081 -7.218 18.963 1.00 98.06 466 LEU A CA 1
ATOM 3624 C C . LEU A 1 466 ? -2.086 -6.344 19.737 1.00 98.06 466 LEU A C 1
ATOM 3626 O O . LEU A 1 466 ? -1.990 -6.430 20.958 1.00 98.06 466 LEU A O 1
ATOM 3630 N N . GLN A 1 467 ? -1.370 -5.485 19.016 1.00 96.00 467 GLN A N 1
ATOM 3631 C CA . GLN A 1 467 ? -0.382 -4.550 19.561 1.00 96.00 467 GLN A CA 1
ATOM 3632 C C . GLN A 1 467 ? -0.842 -3.099 19.455 1.00 96.00 467 GLN A C 1
ATOM 3634 O O . GLN A 1 467 ? -0.483 -2.292 20.310 1.00 96.00 467 GLN A O 1
ATOM 3639 N N . TYR A 1 468 ? -1.633 -2.765 18.431 1.00 96.69 468 TYR A N 1
ATOM 3640 C CA . TYR A 1 468 ? -2.116 -1.409 18.202 1.00 96.69 468 TYR A CA 1
ATOM 3641 C C . TYR A 1 468 ? -3.575 -1.381 17.743 1.00 96.69 468 TYR A C 1
ATOM 3643 O O . TYR A 1 468 ? -3.951 -2.089 16.806 1.00 96.69 468 TYR A O 1
ATOM 3651 N N . PHE A 1 469 ? -4.382 -0.532 18.382 1.00 98.06 469 PHE A N 1
ATOM 3652 C CA . PHE A 1 469 ? -5.769 -0.273 17.995 1.00 98.06 469 PHE A CA 1
ATOM 3653 C C . PHE A 1 469 ? -6.095 1.218 18.056 1.00 98.06 469 PHE A C 1
ATOM 3655 O O . PHE A 1 469 ? -6.113 1.821 19.128 1.00 98.06 469 PHE A O 1
ATOM 3662 N N . CYS A 1 470 ? -6.434 1.810 16.920 1.00 96.81 470 CYS A N 1
ATOM 3663 C CA . CYS A 1 470 ? -6.790 3.217 16.844 1.00 96.81 470 CYS A CA 1
ATOM 3664 C C . CYS A 1 470 ? -8.125 3.419 16.132 1.00 96.81 470 CYS A C 1
ATOM 3666 O O . CYS A 1 470 ? -8.377 2.862 15.063 1.00 96.81 470 CYS A O 1
ATOM 3668 N N . CYS A 1 471 ? -8.988 4.224 16.744 1.00 97.00 471 CYS A N 1
ATOM 3669 C CA . CYS A 1 471 ? -10.254 4.678 16.180 1.00 97.00 471 CYS A CA 1
ATOM 3670 C C . CYS A 1 471 ? -10.503 6.132 16.607 1.00 97.00 471 CYS A C 1
ATOM 3672 O O . CYS A 1 471 ? -11.565 6.483 17.136 1.00 97.00 471 CYS A O 1
ATOM 3674 N N . ASP A 1 472 ? -9.500 6.990 16.418 1.00 95.75 472 ASP A N 1
ATOM 3675 C CA . ASP A 1 472 ? -9.655 8.413 16.678 1.00 95.75 472 ASP A CA 1
ATOM 3676 C C . ASP A 1 472 ? -10.703 9.004 15.729 1.00 95.75 472 ASP A C 1
ATOM 3678 O O . ASP A 1 472 ? -10.836 8.644 14.559 1.00 95.75 472 ASP A O 1
ATOM 3682 N N . ASN A 1 473 ? -11.507 9.921 16.256 1.00 95.44 473 ASN A N 1
ATOM 3683 C CA . ASN A 1 473 ? -12.623 10.560 15.566 1.00 95.44 473 ASN A CA 1
ATOM 3684 C C . ASN A 1 473 ? -13.776 9.628 15.145 1.00 95.44 473 ASN A C 1
ATOM 3686 O O . ASN A 1 473 ? -14.756 10.136 14.593 1.00 95.44 473 ASN A O 1
ATOM 3690 N N . CYS A 1 474 ? -13.759 8.342 15.505 1.00 96.25 474 CYS A N 1
ATOM 3691 C CA . CYS A 1 474 ? -14.899 7.436 15.343 1.00 96.25 474 CYS A CA 1
ATOM 3692 C C . CYS A 1 474 ? -16.087 7.838 16.235 1.00 96.25 474 CYS A C 1
ATOM 3694 O O . CYS A 1 474 ? -15.910 8.338 17.343 1.00 96.25 474 CYS A O 1
ATOM 3696 N N . SER A 1 475 ? -17.320 7.601 15.783 1.00 95.69 475 SER A N 1
ATOM 3697 C CA . SER A 1 475 ? -18.544 7.940 16.535 1.00 95.69 475 SER A CA 1
ATOM 3698 C C . SER A 1 475 ? -19.227 6.687 17.085 1.00 95.69 475 SER A C 1
ATOM 3700 O O . SER A 1 475 ? -20.441 6.513 16.961 1.00 95.69 475 SER A O 1
ATOM 3702 N N . LEU A 1 476 ? -18.422 5.793 17.668 1.00 97.69 476 LEU A N 1
ATOM 3703 C CA . LEU A 1 476 ? -18.873 4.502 18.172 1.00 97.69 476 LEU A CA 1
ATOM 3704 C C . LEU A 1 476 ? -19.935 4.686 19.262 1.00 97.69 476 LEU A C 1
ATOM 3706 O O . LEU A 1 476 ? -19.751 5.414 20.235 1.00 97.69 476 LEU A O 1
ATOM 3710 N N . THR A 1 477 ? -21.046 3.978 19.104 1.00 96.25 477 THR A N 1
ATOM 3711 C CA . THR A 1 477 ? -22.121 3.868 20.107 1.00 96.25 477 THR A CA 1
ATOM 3712 C C . THR A 1 477 ? -22.395 2.415 20.481 1.00 96.25 477 THR A C 1
ATOM 3714 O O . THR A 1 477 ? -23.031 2.137 21.496 1.00 96.25 477 THR A O 1
ATOM 3717 N N . ASN A 1 478 ? -21.873 1.481 19.686 1.00 96.75 478 ASN A N 1
ATOM 3718 C CA . ASN A 1 478 ? -21.997 0.057 19.900 1.00 96.75 478 ASN A CA 1
ATOM 3719 C C . ASN A 1 478 ? -20.633 -0.619 19.729 1.00 96.75 478 ASN A C 1
ATOM 3721 O O . ASN A 1 478 ? -20.130 -0.740 18.614 1.00 96.75 478 ASN A O 1
ATOM 3725 N N . ILE A 1 479 ? -20.062 -1.078 20.840 1.00 98.38 479 ILE A N 1
ATOM 3726 C CA . ILE A 1 479 ? -18.959 -2.037 20.845 1.00 98.38 479 ILE A CA 1
ATOM 3727 C C . ILE A 1 479 ? -19.528 -3.315 21.452 1.00 98.38 479 ILE A C 1
ATOM 3729 O O . ILE A 1 479 ? -19.839 -3.318 22.640 1.00 98.38 479 ILE A O 1
ATOM 3733 N N . THR A 1 480 ? -19.713 -4.368 20.656 1.00 98.38 480 THR A N 1
ATOM 3734 C CA . THR A 1 480 ? -20.236 -5.663 21.130 1.00 98.38 480 THR A CA 1
ATOM 3735 C C . THR A 1 480 ? -19.264 -6.772 20.764 1.00 98.38 480 THR A C 1
ATOM 3737 O O . THR A 1 480 ? -19.134 -7.136 19.600 1.00 98.38 480 THR A O 1
ATOM 3740 N N . VAL A 1 481 ? -18.563 -7.308 21.752 1.00 98.12 481 VAL A N 1
ATOM 3741 C CA . VAL A 1 481 ? -17.441 -8.230 21.546 1.00 98.12 481 VAL A CA 1
ATOM 3742 C C . VAL A 1 481 ? -17.548 -9.427 22.482 1.00 98.12 481 VAL A C 1
ATOM 3744 O O . VAL A 1 481 ? -18.280 -9.391 23.472 1.00 98.12 481 VAL A O 1
ATOM 3747 N N . ASP A 1 482 ? -16.830 -10.502 22.174 1.00 97.69 482 ASP A N 1
ATOM 3748 C CA . ASP A 1 482 ? -16.712 -11.632 23.088 1.00 97.69 482 ASP A CA 1
ATOM 3749 C C . ASP A 1 482 ? -15.675 -11.360 24.196 1.00 97.69 482 ASP A C 1
ATOM 3751 O O . ASP A 1 482 ? -15.002 -10.324 24.235 1.00 97.69 482 ASP A O 1
ATOM 3755 N N . THR A 1 483 ? -15.550 -12.299 25.135 1.00 97.25 483 THR A N 1
ATOM 3756 C CA . THR A 1 483 ? -14.616 -12.172 26.263 1.00 97.25 483 THR A CA 1
ATOM 3757 C C . THR A 1 483 ? -13.150 -12.107 25.819 1.00 97.25 483 THR A C 1
ATOM 3759 O O . THR A 1 483 ? -12.376 -11.353 26.408 1.00 97.25 483 THR A O 1
ATOM 3762 N N . ALA A 1 484 ? -12.761 -12.864 24.787 1.00 98.00 484 ALA A N 1
ATOM 3763 C CA . ALA A 1 484 ? -11.381 -12.903 24.304 1.00 98.00 484 ALA A CA 1
ATOM 3764 C C . ALA A 1 484 ? -10.977 -11.575 23.646 1.00 98.00 484 ALA A C 1
ATOM 3766 O O . ALA A 1 484 ? -9.935 -11.006 23.968 1.00 98.00 484 ALA A O 1
ATOM 3767 N N . THR A 1 485 ? -11.848 -11.038 22.799 1.00 98.56 485 THR A N 1
ATOM 3768 C CA . THR A 1 485 ? -11.666 -9.758 22.113 1.00 98.56 485 THR A CA 1
ATOM 3769 C C . THR A 1 485 ? -11.655 -8.594 23.098 1.00 98.56 485 THR A C 1
ATOM 3771 O O . THR A 1 485 ? -10.812 -7.705 22.989 1.00 98.56 485 THR A O 1
ATOM 3774 N N . TYR A 1 486 ? -12.547 -8.607 24.098 1.00 98.56 486 TYR A N 1
ATOM 3775 C CA . TYR A 1 486 ? -12.516 -7.623 25.182 1.00 98.56 486 TYR A CA 1
ATOM 3776 C C . TYR A 1 486 ? -11.166 -7.637 25.910 1.00 98.56 486 TYR A C 1
ATOM 3778 O O . TYR A 1 486 ? -10.568 -6.580 26.100 1.00 98.56 486 TYR A O 1
ATOM 3786 N N . ALA A 1 487 ? -10.662 -8.821 26.277 1.00 98.31 487 ALA A N 1
ATOM 3787 C CA . ALA A 1 487 ? -9.379 -8.954 26.961 1.00 98.31 487 ALA A CA 1
ATOM 3788 C C . ALA A 1 487 ? -8.205 -8.463 26.097 1.00 98.31 487 ALA A C 1
ATOM 3790 O O . ALA A 1 487 ? -7.343 -7.748 26.604 1.00 98.31 487 ALA A O 1
ATOM 3791 N N . ALA A 1 488 ? -8.198 -8.795 24.801 1.00 98.56 488 ALA A N 1
ATOM 3792 C CA . ALA A 1 488 ? -7.184 -8.340 23.851 1.00 98.56 488 ALA A CA 1
ATOM 3793 C C . ALA A 1 488 ? -7.136 -6.808 23.740 1.00 98.56 488 ALA A C 1
ATOM 3795 O O . ALA A 1 488 ? -6.068 -6.215 23.861 1.00 98.56 488 ALA A O 1
ATOM 3796 N N . LEU A 1 489 ? -8.294 -6.158 23.575 1.00 98.56 489 LEU A N 1
ATOM 3797 C CA . LEU A 1 489 ? -8.382 -4.697 23.537 1.00 98.56 489 LEU A CA 1
ATOM 3798 C C . LEU A 1 489 ? -7.926 -4.083 24.863 1.00 98.56 489 LEU A C 1
ATOM 3800 O O . LEU A 1 489 ? -7.081 -3.192 24.874 1.00 98.56 489 LEU A O 1
ATOM 3804 N N . ASN A 1 490 ? -8.459 -4.573 25.983 1.00 98.06 490 ASN A N 1
ATOM 3805 C CA . ASN A 1 490 ? -8.238 -3.992 27.306 1.00 98.06 490 ASN A CA 1
ATOM 3806 C C . ASN A 1 490 ? -6.796 -4.154 27.824 1.00 98.06 490 ASN A C 1
ATOM 3808 O O . ASN A 1 490 ? -6.411 -3.461 28.762 1.00 98.06 490 ASN A O 1
ATOM 3812 N N . ALA A 1 491 ? -6.004 -5.050 27.227 1.00 97.81 491 ALA A N 1
ATOM 3813 C CA . ALA A 1 491 ? -4.588 -5.231 27.545 1.00 97.81 491 ALA A CA 1
ATOM 3814 C C . ALA A 1 491 ? -3.678 -4.138 26.955 1.00 97.81 491 ALA A C 1
ATOM 3816 O O . ALA A 1 491 ? -2.534 -4.001 27.389 1.00 97.81 491 ALA A O 1
ATOM 3817 N N . LEU A 1 492 ? -4.159 -3.366 25.975 1.00 97.50 492 LEU A N 1
ATOM 3818 C CA . LEU A 1 492 ? -3.366 -2.324 25.327 1.00 97.50 492 LEU A CA 1
ATOM 3819 C C . LEU A 1 492 ? -3.100 -1.142 26.286 1.00 97.50 492 LEU A C 1
ATOM 3821 O O . LEU A 1 492 ? -4.045 -0.633 26.897 1.00 97.50 492 LEU A O 1
ATOM 3825 N N . PRO A 1 493 ? -1.850 -0.648 26.401 1.00 95.56 493 PRO A N 1
ATOM 3826 C CA . PRO A 1 493 ? -1.565 0.611 27.093 1.00 95.56 493 PRO A CA 1
ATOM 3827 C C . PRO A 1 493 ? -2.066 1.815 26.273 1.00 95.56 493 PRO A C 1
ATOM 3829 O O . PRO A 1 493 ? -2.284 1.679 25.070 1.00 95.56 493 PRO A O 1
ATOM 3832 N N . PRO A 1 494 ? -2.236 3.014 26.861 1.00 94.94 494 PRO A N 1
ATOM 3833 C CA . PRO A 1 494 ? -2.440 4.229 26.073 1.00 94.94 494 PRO A CA 1
ATOM 3834 C C . PRO A 1 494 ? -1.304 4.412 25.073 1.00 94.94 494 PRO A C 1
ATOM 3836 O O . PRO A 1 494 ? -0.139 4.262 25.440 1.00 94.94 494 PRO A O 1
ATOM 3839 N N . TRP A 1 495 ? -1.633 4.755 23.829 1.00 92.56 495 TRP A N 1
ATOM 3840 C CA . TRP A 1 495 ? -0.606 5.106 22.858 1.00 92.56 495 TRP A CA 1
ATOM 3841 C C . TRP A 1 495 ? 0.115 6.389 23.295 1.00 92.56 495 TRP A C 1
ATOM 3843 O O . TRP A 1 495 ? -0.521 7.400 23.607 1.00 92.56 495 TRP A O 1
ATOM 3853 N N . ASP A 1 496 ? 1.446 6.351 23.295 1.00 83.31 496 ASP A N 1
ATOM 3854 C CA . ASP A 1 496 ? 2.336 7.462 23.660 1.00 83.31 496 ASP A CA 1
ATOM 3855 C C . ASP A 1 496 ? 2.325 8.626 22.653 1.00 83.31 496 ASP A C 1
ATOM 3857 O O . ASP A 1 496 ? 2.906 9.679 22.918 1.00 83.31 496 ASP A O 1
ATOM 3861 N N . ARG A 1 497 ? 1.624 8.456 21.522 1.00 81.06 497 ARG A N 1
ATOM 3862 C CA . ARG A 1 497 ? 1.578 9.391 20.389 1.00 81.06 497 ARG A CA 1
ATOM 3863 C C . ARG A 1 497 ? 2.955 9.649 19.776 1.00 81.06 497 ARG A C 1
ATOM 3865 O O . ARG A 1 497 ? 3.114 10.635 19.055 1.00 81.06 497 ARG A O 1
ATOM 3872 N N . ASP A 1 498 ? 3.928 8.769 20.011 1.00 76.38 498 ASP A N 1
ATOM 3873 C CA . ASP A 1 498 ? 5.215 8.849 19.339 1.00 76.38 498 ASP A CA 1
ATOM 3874 C C . ASP A 1 498 ? 5.067 8.345 17.903 1.00 76.38 498 ASP A C 1
ATOM 3876 O O . ASP A 1 498 ? 5.125 7.155 17.599 1.00 76.38 498 ASP A O 1
ATOM 3880 N N . THR A 1 499 ? 4.858 9.285 16.988 1.00 68.00 499 THR A N 1
ATOM 3881 C CA . THR A 1 499 ? 4.790 9.002 15.553 1.00 68.00 499 THR A CA 1
ATOM 3882 C C . THR A 1 499 ? 6.160 8.738 14.928 1.00 68.00 499 THR A C 1
ATOM 3884 O O . THR A 1 499 ? 6.215 8.375 13.757 1.00 68.00 499 THR A O 1
ATOM 3887 N N . ASN A 1 500 ? 7.259 8.943 15.666 1.00 65.38 500 ASN A N 1
ATOM 3888 C CA . ASN A 1 500 ? 8.619 8.646 15.210 1.00 65.38 500 ASN A CA 1
ATOM 3889 C C . ASN A 1 500 ? 9.061 7.229 15.602 1.00 65.38 500 ASN A C 1
ATOM 3891 O O . ASN A 1 500 ? 10.058 6.727 15.072 1.00 65.38 500 ASN A O 1
ATOM 3895 N N . ALA A 1 501 ? 8.338 6.580 16.519 1.00 62.00 501 ALA A N 1
ATOM 3896 C CA . ALA A 1 501 ? 8.603 5.209 16.911 1.00 62.00 501 ALA A CA 1
ATOM 3897 C C . ALA A 1 501 ? 8.420 4.262 15.715 1.00 62.00 501 ALA A C 1
ATOM 3899 O O . ALA A 1 501 ? 7.431 4.312 14.985 1.00 62.00 501 ALA A O 1
ATOM 3900 N N . LYS A 1 502 ? 9.365 3.330 15.540 1.00 61.03 502 LYS A N 1
ATOM 3901 C CA . LYS A 1 502 ? 9.267 2.261 14.525 1.00 61.03 502 LYS A CA 1
ATOM 3902 C C . LYS A 1 502 ? 8.205 1.207 14.864 1.00 61.03 502 LYS A C 1
ATOM 3904 O O . LYS A 1 502 ? 7.976 0.299 14.072 1.00 61.03 502 LYS A O 1
ATOM 3909 N N . THR A 1 503 ? 7.598 1.298 16.044 1.00 71.62 503 THR A N 1
ATOM 3910 C CA . THR A 1 503 ? 6.626 0.342 16.573 1.00 71.62 503 THR A CA 1
ATOM 3911 C C . THR A 1 503 ? 5.453 1.104 17.168 1.00 71.62 503 THR A C 1
ATOM 3913 O O . THR A 1 503 ? 5.587 1.740 18.211 1.00 71.62 503 THR A O 1
ATOM 3916 N N . TYR A 1 504 ? 4.298 1.018 16.516 1.00 80.94 504 TYR A N 1
ATOM 3917 C CA . TYR A 1 504 ? 3.044 1.505 17.075 1.00 80.94 504 TYR A CA 1
ATOM 3918 C C . TYR A 1 504 ? 2.544 0.504 18.108 1.00 80.94 504 TYR A C 1
ATOM 3920 O O . TYR A 1 504 ? 2.340 -0.667 17.788 1.00 80.94 504 TYR A O 1
ATOM 3928 N N . THR A 1 505 ? 2.359 0.958 19.344 1.00 90.19 505 THR A N 1
ATOM 3929 C CA . THR A 1 505 ? 1.846 0.122 20.431 1.00 90.19 505 THR A CA 1
ATOM 3930 C C . THR A 1 505 ? 0.806 0.884 21.238 1.00 90.19 505 THR A C 1
ATOM 3932 O O . THR A 1 505 ? 0.905 2.098 21.415 1.00 90.19 505 THR A O 1
ATOM 3935 N N . GLY A 1 506 ? -0.210 0.170 21.711 1.00 95.44 506 GLY A N 1
ATOM 3936 C CA . GLY A 1 506 ? -1.259 0.728 22.551 1.00 95.44 506 GLY A CA 1
ATOM 3937 C C . GLY A 1 506 ? -2.556 1.059 21.819 1.00 95.44 506 GLY A C 1
ATOM 3938 O O . GLY A 1 506 ? -2.818 0.573 20.721 1.00 95.44 506 GLY A O 1
ATOM 3939 N N . TYR A 1 507 ? -3.404 1.862 22.459 1.00 97.06 507 TYR A N 1
ATOM 3940 C CA . TYR A 1 507 ? -4.700 2.256 21.911 1.00 97.06 507 TYR A CA 1
ATOM 3941 C C . TYR A 1 507 ? -4.875 3.774 21.787 1.00 97.06 507 TYR A C 1
ATOM 3943 O O . TYR A 1 507 ? -4.312 4.553 22.562 1.00 97.06 507 TYR A O 1
ATOM 3951 N N . SER A 1 508 ? -5.732 4.191 20.850 1.00 94.75 508 SER A N 1
ATOM 3952 C CA . SER A 1 508 ? -6.271 5.556 20.783 1.00 94.75 508 SER A CA 1
ATOM 3953 C C . SER A 1 508 ? -7.756 5.575 20.430 1.00 94.75 508 SER A C 1
ATOM 3955 O O . SER A 1 508 ? -8.166 5.107 19.367 1.00 94.75 508 SER A O 1
ATOM 3957 N N . LEU A 1 509 ? -8.565 6.113 21.347 1.00 95.12 509 LEU A N 1
ATOM 3958 C CA . LEU A 1 509 ? -9.966 6.477 21.131 1.00 95.12 509 LEU A CA 1
ATOM 3959 C C . LEU A 1 509 ? -10.251 7.796 21.851 1.00 95.12 509 LEU A C 1
ATOM 3961 O O . LEU A 1 509 ? -10.356 7.855 23.077 1.00 95.12 509 LEU A O 1
ATOM 3965 N N . ASN A 1 510 ? -10.405 8.862 21.078 1.00 94.25 510 ASN A N 1
ATOM 3966 C CA . ASN A 1 510 ? -10.560 10.225 21.588 1.00 94.25 510 ASN A CA 1
ATOM 3967 C C . ASN A 1 510 ? -12.016 10.682 21.830 1.00 94.25 510 ASN A C 1
ATOM 3969 O O . ASN A 1 510 ? -12.281 11.881 21.944 1.00 94.25 510 ASN A O 1
ATOM 3973 N N . LYS A 1 511 ? -12.979 9.754 21.898 1.00 94.81 511 LYS A N 1
ATOM 3974 C CA . LYS A 1 511 ? -14.403 10.051 22.120 1.00 94.81 511 LYS A CA 1
ATOM 3975 C C . LYS A 1 511 ? -15.029 9.070 23.111 1.00 94.81 511 LYS A C 1
ATOM 3977 O O . LYS A 1 511 ? -14.633 7.912 23.210 1.00 94.81 511 LYS A O 1
ATOM 3982 N N . ARG A 1 512 ? -16.046 9.544 23.839 1.00 95.88 512 ARG A N 1
ATOM 3983 C CA . ARG A 1 512 ? -16.867 8.715 24.738 1.00 95.88 512 ARG A CA 1
ATOM 3984 C C . ARG A 1 512 ? -17.632 7.661 23.938 1.00 95.88 512 ARG A C 1
ATOM 3986 O O . ARG A 1 512 ? -18.269 8.004 22.946 1.00 95.88 512 ARG A O 1
ATOM 3993 N N . VAL A 1 513 ? -17.681 6.439 24.466 1.00 97.12 513 VAL A N 1
ATOM 3994 C CA . VAL A 1 513 ? -18.540 5.360 23.957 1.00 97.12 513 VAL A CA 1
ATOM 3995 C C . VAL A 1 513 ? -19.418 4.835 25.087 1.00 97.12 513 VAL A C 1
ATOM 3997 O O . VAL A 1 513 ? -18.926 4.267 26.066 1.00 97.12 513 VAL A O 1
ATOM 4000 N N . THR A 1 514 ? -20.731 5.008 24.946 1.00 95.00 514 THR A N 1
ATOM 4001 C CA . THR A 1 514 ? -21.722 4.534 25.920 1.00 95.00 514 THR A CA 1
ATOM 4002 C C . THR A 1 514 ? -22.601 3.470 25.279 1.00 95.00 514 THR A C 1
ATOM 4004 O O . THR A 1 514 ? -23.478 3.789 24.479 1.00 95.00 514 THR A O 1
ATOM 4007 N N . VAL A 1 515 ? -22.394 2.214 25.661 1.00 95.75 515 VAL A N 1
ATOM 4008 C CA . VAL A 1 515 ? -23.232 1.096 25.224 1.00 95.75 515 VAL A CA 1
ATOM 4009 C C . VAL A 1 515 ? -24.530 1.062 26.030 1.00 95.75 515 VAL A C 1
ATOM 4011 O O . VAL A 1 515 ? -24.535 1.294 27.238 1.00 95.75 515 VAL A O 1
ATOM 4014 N N . ASN A 1 516 ? -25.647 0.748 25.367 1.00 95.31 516 ASN A N 1
ATOM 4015 C CA . ASN A 1 516 ? -26.950 0.616 26.018 1.00 95.31 516 ASN A CA 1
ATOM 4016 C C . ASN A 1 516 ? -27.015 -0.674 26.874 1.00 95.31 516 ASN A C 1
ATOM 4018 O O . ASN A 1 516 ? -26.968 -1.773 26.310 1.00 95.31 516 ASN A O 1
ATOM 4022 N N . PRO A 1 517 ? -27.194 -0.582 28.210 1.00 96.19 517 PRO A N 1
ATOM 4023 C CA . PRO A 1 517 ? -27.214 -1.759 29.080 1.00 96.19 517 PRO A CA 1
ATOM 4024 C C . PRO A 1 517 ? -28.384 -2.715 28.833 1.00 96.19 517 PRO A C 1
ATOM 4026 O O . PRO A 1 517 ? -28.220 -3.924 28.981 1.00 96.19 517 PRO A O 1
ATOM 4029 N N . ALA A 1 518 ? -29.554 -2.200 28.441 1.00 96.50 518 ALA A N 1
ATOM 4030 C CA . ALA A 1 518 ? -30.716 -3.030 28.137 1.00 96.50 518 ALA A CA 1
ATOM 4031 C C . ALA A 1 518 ? -30.483 -3.852 26.863 1.00 96.50 518 ALA A C 1
ATOM 4033 O O . ALA A 1 518 ? -30.719 -5.059 26.870 1.00 96.50 518 ALA A O 1
ATOM 4034 N N . ASN A 1 519 ? -29.941 -3.225 25.811 1.00 95.62 519 ASN A N 1
ATOM 4035 C CA . ASN A 1 519 ? -29.586 -3.925 24.573 1.00 95.62 519 ASN A CA 1
ATOM 4036 C C . ASN A 1 519 ? -28.497 -4.972 24.825 1.00 95.62 519 ASN A C 1
ATOM 4038 O O . ASN A 1 519 ? -28.602 -6.090 24.331 1.00 95.62 519 ASN A O 1
ATOM 4042 N N . CYS A 1 520 ? -27.490 -4.633 25.635 1.00 97.38 520 CYS A N 1
ATOM 4043 C CA . CYS A 1 520 ? -26.426 -5.567 25.979 1.00 97.38 520 CYS A CA 1
ATOM 4044 C C . CYS A 1 520 ? -26.948 -6.782 26.763 1.00 97.38 520 CYS A C 1
ATOM 4046 O O . CYS A 1 520 ? -26.661 -7.925 26.416 1.00 97.38 520 CYS A O 1
ATOM 4048 N N . LYS A 1 521 ? -27.798 -6.554 27.772 1.00 96.75 521 LYS A N 1
ATOM 4049 C CA . LYS A 1 521 ? -28.428 -7.633 28.542 1.00 96.75 521 LYS A CA 1
ATOM 4050 C C . LYS A 1 521 ? -29.349 -8.504 27.680 1.00 96.75 521 LYS A C 1
ATOM 4052 O O . LYS A 1 521 ? -29.407 -9.712 27.893 1.00 96.75 521 LYS A O 1
ATOM 4057 N N . ALA A 1 522 ? -30.056 -7.914 26.711 1.00 96.31 522 ALA A N 1
ATOM 4058 C CA . ALA A 1 522 ? -30.968 -8.636 25.821 1.00 96.31 522 ALA A CA 1
ATOM 4059 C C . ALA A 1 522 ? -30.259 -9.687 24.950 1.00 96.31 522 ALA A C 1
ATOM 4061 O O . ALA A 1 522 ? -30.869 -10.694 24.604 1.00 96.31 522 ALA A O 1
ATOM 4062 N N . ILE A 1 523 ? -28.974 -9.484 24.645 1.00 95.62 523 ILE A N 1
ATOM 4063 C CA . ILE A 1 523 ? -28.136 -10.451 23.920 1.00 95.62 523 ILE A CA 1
ATOM 4064 C C . ILE A 1 523 ? -27.287 -11.328 24.856 1.00 95.62 523 ILE A C 1
ATOM 4066 O O . ILE A 1 523 ? -26.336 -11.963 24.414 1.00 95.62 523 ILE A O 1
ATOM 4070 N N . GLY A 1 524 ? -27.603 -11.358 26.156 1.00 95.62 524 GLY A N 1
ATOM 4071 C CA . GLY A 1 524 ? -26.862 -12.139 27.153 1.00 95.62 524 GLY A CA 1
ATOM 4072 C C . GLY A 1 524 ? -25.487 -11.564 27.512 1.00 95.62 524 GLY A C 1
ATOM 4073 O O . GLY A 1 524 ? -24.666 -12.267 28.098 1.00 95.62 524 GLY A O 1
ATOM 4074 N N . GLY A 1 525 ? -25.221 -10.306 27.159 1.00 97.25 525 GLY A N 1
ATOM 4075 C CA . GLY A 1 525 ? -23.971 -9.624 27.460 1.00 97.25 525 GLY A CA 1
ATOM 4076 C C . GLY A 1 525 ? -23.994 -8.826 28.762 1.00 97.25 525 GLY A C 1
ATOM 4077 O O . GLY A 1 525 ? -25.033 -8.581 29.381 1.00 97.25 525 GLY A O 1
ATOM 4078 N N . THR A 1 526 ? -22.807 -8.377 29.158 1.00 98.00 526 THR A N 1
ATOM 4079 C CA . THR A 1 526 ? -22.575 -7.489 30.301 1.00 98.00 526 THR A CA 1
ATOM 4080 C C . THR A 1 526 ? -21.837 -6.238 29.843 1.00 98.00 526 THR A C 1
ATOM 4082 O O . THR A 1 526 ? -20.902 -6.325 29.052 1.00 98.00 526 THR A O 1
ATOM 4085 N N . VAL A 1 527 ? -22.256 -5.059 30.309 1.00 98.25 527 VA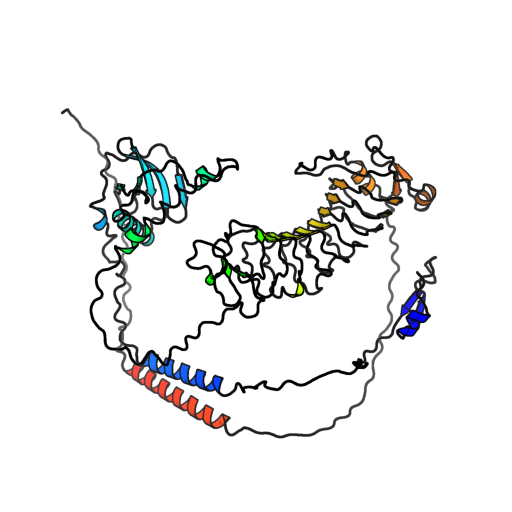L A N 1
ATOM 4086 C CA . VAL A 1 527 ? -21.535 -3.818 29.996 1.00 98.25 527 VAL A CA 1
ATOM 4087 C C . VAL A 1 527 ? -20.275 -3.757 30.851 1.00 98.25 527 VAL A C 1
ATOM 4089 O O . VAL A 1 527 ? -20.363 -3.811 32.076 1.00 98.25 527 VAL A O 1
ATOM 4092 N N . GLN A 1 528 ? -19.117 -3.623 30.210 1.00 98.25 528 GLN A N 1
ATOM 4093 C CA . GLN A 1 528 ? -17.817 -3.502 30.868 1.00 98.25 528 GLN A CA 1
ATOM 4094 C C . GLN A 1 528 ? -17.082 -2.261 30.361 1.00 98.25 528 GLN A C 1
ATOM 4096 O O . GLN A 1 528 ? -17.253 -1.850 29.212 1.00 98.25 528 GLN A O 1
ATOM 4101 N N . SER A 1 529 ? -16.273 -1.640 31.220 1.00 97.81 529 SER A N 1
ATOM 4102 C CA . SER A 1 529 ? -15.418 -0.518 30.817 1.00 97.81 529 SER A CA 1
ATOM 4103 C C . SER A 1 529 ? -14.207 -1.044 30.052 1.00 97.81 529 SER A C 1
ATOM 4105 O O . SER A 1 529 ? -13.595 -2.015 30.486 1.00 97.81 529 SER A O 1
ATOM 4107 N N . LEU A 1 530 ? -13.832 -0.385 28.959 1.00 97.88 530 LEU A N 1
ATOM 4108 C CA . LEU A 1 530 ? -12.527 -0.563 28.322 1.00 97.88 530 LEU A CA 1
ATOM 4109 C C . LEU A 1 530 ? -11.552 0.490 28.859 1.00 97.88 530 LEU A C 1
ATOM 4111 O O . LEU A 1 530 ? -11.939 1.645 29.051 1.00 97.88 530 LEU A O 1
ATOM 4115 N N . TRP A 1 531 ? -10.310 0.075 29.111 1.00 97.50 531 TRP A N 1
ATOM 4116 C CA . TRP A 1 531 ? -9.186 0.916 29.538 1.00 97.50 531 TRP A CA 1
ATOM 4117 C C . TRP A 1 531 ? -9.498 1.779 30.766 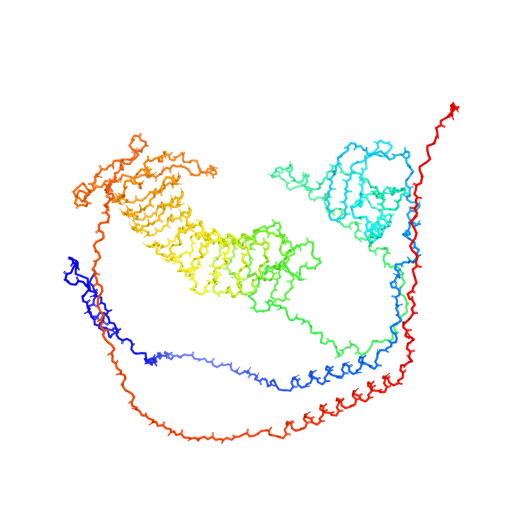1.00 97.50 531 TRP A C 1
ATOM 4119 O O . TRP A 1 531 ? -9.226 2.984 30.820 1.00 97.50 531 TRP A O 1
ATOM 4129 N N . ALA A 1 532 ? -10.130 1.154 31.762 1.00 93.25 532 ALA A N 1
ATOM 4130 C CA . ALA A 1 532 ? -10.483 1.816 33.009 1.00 93.25 532 ALA A CA 1
ATOM 4131 C C . ALA A 1 532 ? -9.223 2.357 33.707 1.00 93.25 532 ALA A C 1
ATOM 4133 O O . ALA A 1 532 ? -8.286 1.614 33.983 1.00 93.25 532 ALA A O 1
ATOM 4134 N N . GLY A 1 533 ? -9.214 3.658 34.000 1.00 90.56 533 GLY A N 1
ATOM 4135 C CA . GLY A 1 533 ? -8.106 4.333 34.685 1.00 90.56 533 GLY A CA 1
ATOM 4136 C C . GLY A 1 533 ? -6.994 4.852 33.771 1.00 90.56 533 GLY A C 1
ATOM 4137 O O . GLY A 1 533 ? -6.198 5.670 34.222 1.00 90.56 533 GLY A O 1
ATOM 4138 N N . THR A 1 534 ? -6.958 4.449 32.500 1.00 94.56 534 THR A N 1
ATOM 4139 C CA . THR A 1 534 ? -5.946 4.906 31.534 1.00 94.56 534 THR A CA 1
ATOM 4140 C C . THR A 1 534 ? -6.542 5.722 30.386 1.00 94.56 534 THR A C 1
ATOM 4142 O O . THR A 1 534 ? -5.872 6.597 29.842 1.00 94.56 534 THR A O 1
ATOM 4145 N N . SER A 1 535 ? -7.815 5.504 30.035 1.00 94.50 535 SER A N 1
ATOM 4146 C CA . SER A 1 535 ? -8.501 6.304 29.017 1.00 94.50 535 SER A CA 1
ATOM 4147 C C . SER A 1 535 ? -8.957 7.660 29.552 1.00 94.50 535 SER A C 1
ATOM 4149 O O . SER A 1 535 ? -9.588 7.753 30.604 1.00 94.50 535 SER A O 1
ATOM 4151 N N . THR A 1 536 ? -8.717 8.718 28.772 1.00 93.31 536 THR A N 1
ATOM 4152 C CA . THR A 1 536 ? -9.240 10.069 29.038 1.00 93.31 536 THR A CA 1
ATOM 4153 C C . THR A 1 536 ? -10.766 10.136 28.923 1.00 93.31 536 THR A C 1
ATOM 4155 O O . THR A 1 536 ? -11.408 10.929 29.610 1.00 93.31 536 THR A O 1
ATOM 4158 N N . TYR A 1 537 ? -11.363 9.301 28.067 1.00 93.38 537 TYR A N 1
ATOM 4159 C CA . TYR A 1 537 ? -12.808 9.244 27.856 1.00 93.38 537 TYR A CA 1
ATOM 4160 C C . TYR A 1 537 ? -13.380 7.932 28.397 1.00 93.38 537 TYR A C 1
ATOM 4162 O O . TYR A 1 537 ? -12.764 6.879 28.231 1.00 93.38 537 TYR A O 1
ATOM 4170 N N . PRO A 1 538 ? -14.579 7.944 29.002 1.00 95.38 538 PRO A N 1
ATOM 4171 C CA . PRO A 1 538 ? -15.238 6.708 29.391 1.00 95.38 538 PRO A CA 1
ATOM 4172 C C . PRO A 1 538 ? -15.689 5.954 28.141 1.00 95.38 538 PRO A C 1
ATOM 4174 O O . PRO A 1 538 ? -16.451 6.471 27.315 1.00 95.38 538 PRO A O 1
ATOM 4177 N N . ILE A 1 539 ? -15.202 4.726 28.021 1.00 97.81 539 ILE A N 1
ATOM 4178 C CA . ILE A 1 539 ? -15.459 3.828 26.903 1.00 97.81 539 ILE A CA 1
ATOM 4179 C C . ILE A 1 539 ? -16.007 2.536 27.497 1.00 97.81 539 ILE A C 1
ATOM 4181 O O . ILE A 1 539 ? -15.408 1.944 28.392 1.00 97.81 539 ILE A O 1
ATOM 4185 N N . SER A 1 540 ? -17.169 2.113 27.014 1.00 97.62 540 SER A N 1
ATOM 4186 C CA . SER A 1 540 ? -17.829 0.882 27.443 1.00 97.62 540 SER A CA 1
ATOM 4187 C C . SER A 1 540 ? -18.076 -0.042 26.258 1.00 97.62 540 SER A C 1
ATOM 4189 O O . SER A 1 540 ? -18.302 0.420 25.141 1.00 97.62 540 SER A O 1
ATOM 4191 N N . ALA A 1 541 ? -18.042 -1.345 26.518 1.00 98.38 541 ALA A N 1
ATOM 4192 C CA . ALA A 1 541 ? -18.339 -2.405 25.566 1.00 98.38 541 ALA A CA 1
ATOM 4193 C C . ALA A 1 541 ? -19.395 -3.353 26.148 1.00 98.38 541 ALA A C 1
ATOM 4195 O O . ALA A 1 541 ? -19.424 -3.593 27.356 1.00 98.38 541 ALA A O 1
ATOM 4196 N N . CYS A 1 542 ? -20.258 -3.903 25.297 1.00 98.56 542 CYS A N 1
ATOM 4197 C CA . CYS A 1 542 ? -21.044 -5.079 25.627 1.00 98.56 542 CYS A CA 1
ATOM 4198 C C . CYS A 1 542 ? -20.183 -6.325 25.435 1.00 98.56 542 CYS A C 1
ATOM 4200 O O . CYS A 1 542 ? -19.785 -6.630 24.313 1.00 98.56 542 CYS A O 1
ATOM 4202 N N . VAL A 1 543 ? -19.915 -7.046 26.517 1.00 98.31 543 VAL A N 1
ATOM 4203 C CA . VAL A 1 543 ? -19.146 -8.289 26.491 1.00 98.31 543 VAL A CA 1
ATOM 4204 C C . VAL A 1 543 ? -20.110 -9.461 26.578 1.00 98.31 543 VAL A C 1
ATOM 4206 O O . VAL A 1 543 ? -20.779 -9.641 27.600 1.00 98.31 543 VAL A O 1
ATOM 4209 N N . VAL A 1 544 ? -20.194 -10.243 25.507 1.00 96.12 544 VAL A N 1
ATOM 4210 C CA . VAL A 1 544 ? -21.049 -11.433 25.419 1.00 96.12 544 VAL A CA 1
ATOM 4211 C C . VAL A 1 544 ? -20.212 -12.669 25.755 1.00 96.12 544 VAL A C 1
ATOM 4213 O O . VAL A 1 544 ? -19.077 -12.808 25.299 1.00 96.12 544 VAL A O 1
ATOM 4216 N N . GLY A 1 545 ? -20.745 -13.561 26.592 1.00 84.75 545 GLY A N 1
ATOM 4217 C CA . GLY A 1 545 ? -20.099 -14.845 26.866 1.00 84.75 545 GLY A CA 1
ATOM 4218 C C . GLY A 1 545 ? -20.124 -15.731 25.620 1.00 84.75 545 GLY A C 1
ATOM 4219 O O . GLY A 1 545 ? -21.134 -15.770 24.919 1.00 84.75 545 GLY A O 1
ATOM 4220 N N . SER A 1 546 ? -19.031 -16.442 25.335 1.00 62.88 546 SER A N 1
ATOM 4221 C CA . SER A 1 546 ? -18.983 -17.381 24.208 1.00 62.88 546 SER A CA 1
ATOM 4222 C C . SER A 1 546 ? -20.029 -18.480 24.432 1.00 62.88 546 SER A C 1
ATOM 4224 O O . SER A 1 546 ? -19.892 -19.314 25.329 1.00 62.88 546 SER A O 1
ATOM 4226 N N . VAL A 1 547 ? -21.131 -18.443 23.680 1.00 48.44 547 VAL A N 1
ATOM 4227 C CA . VAL A 1 547 ? -22.164 -19.476 23.763 1.00 48.44 547 VAL A CA 1
ATOM 4228 C C . VAL A 1 547 ? -21.584 -20.728 23.117 1.00 48.44 547 VAL A C 1
ATOM 4230 O O . VAL A 1 547 ? -21.378 -20.766 21.903 1.00 48.44 547 VAL A O 1
ATOM 4233 N N . ALA A 1 548 ? -21.308 -21.754 23.926 1.00 39.59 548 ALA A N 1
ATOM 4234 C CA . ALA A 1 548 ? -20.973 -23.085 23.437 1.00 39.59 548 ALA A CA 1
ATOM 4235 C C . ALA A 1 548 ? -22.057 -23.526 22.440 1.00 39.59 548 ALA A C 1
ATOM 4237 O O . ALA A 1 548 ? -23.209 -23.765 22.808 1.00 39.59 548 ALA A O 1
ATOM 4238 N N . SER A 1 549 ? -21.693 -23.562 21.159 1.00 32.53 549 SER A N 1
ATOM 4239 C CA . SER A 1 549 ? -22.596 -23.902 20.065 1.00 32.53 549 SER A CA 1
ATOM 4240 C C . SER A 1 549 ? -23.055 -25.350 20.221 1.00 32.53 549 SER A C 1
ATOM 4242 O O . SER A 1 549 ? -22.323 -26.289 19.924 1.00 32.53 549 SER A O 1
ATOM 4244 N N . THR A 1 550 ? -24.278 -25.544 20.704 1.00 31.59 550 THR A N 1
ATOM 4245 C CA . THR A 1 550 ? -24.966 -26.836 20.669 1.00 31.59 550 THR A CA 1
ATOM 4246 C C . THR A 1 550 ? -25.573 -27.016 19.280 1.00 31.59 550 THR A C 1
ATOM 4248 O O . THR A 1 550 ? -26.731 -26.696 19.025 1.00 31.59 550 THR A O 1
ATOM 4251 N N . THR A 1 551 ? -24.763 -27.505 18.341 1.00 28.22 551 THR A N 1
ATOM 4252 C CA . THR A 1 551 ? -25.219 -27.877 16.999 1.00 28.22 551 THR A CA 1
ATOM 4253 C C . THR A 1 551 ? -26.060 -29.151 17.079 1.00 28.22 551 THR A C 1
ATOM 4255 O O . THR A 1 551 ? -25.536 -30.260 17.135 1.00 28.22 551 THR A O 1
ATOM 4258 N N . THR A 1 552 ? -27.383 -29.007 17.055 1.00 32.28 552 THR A N 1
ATOM 4259 C CA . THR A 1 552 ? -28.283 -30.084 16.630 1.00 32.28 552 THR A CA 1
ATOM 4260 C C . THR A 1 552 ? -28.398 -30.026 15.107 1.00 32.28 552 THR A C 1
ATOM 4262 O O . THR A 1 552 ? -28.888 -29.055 14.539 1.00 32.28 552 THR A O 1
ATOM 4265 N N . SER A 1 553 ? -27.878 -31.053 14.433 1.00 28.08 553 SER A N 1
ATOM 4266 C CA . SER A 1 553 ? -28.030 -31.243 12.985 1.00 28.08 553 SER A CA 1
ATOM 4267 C C . SER A 1 553 ? -29.434 -31.762 12.663 1.00 28.08 553 SER A C 1
ATOM 4269 O O . SER A 1 553 ? -29.842 -32.746 13.282 1.00 28.08 553 SER A O 1
ATOM 4271 N N . PRO A 1 554 ? -30.150 -31.214 11.665 1.00 34.72 554 PRO A N 1
ATOM 4272 C CA . PRO A 1 554 ? -31.247 -31.915 11.026 1.00 34.72 554 PRO A CA 1
ATOM 4273 C C . PRO A 1 554 ? -30.764 -32.637 9.764 1.00 34.72 554 PRO A C 1
ATOM 4275 O O . PRO A 1 554 ? -30.138 -32.078 8.866 1.00 34.72 554 PRO A O 1
ATOM 4278 N N . THR A 1 555 ? -31.102 -33.914 9.763 1.00 29.03 555 THR A N 1
ATOM 4279 C CA . THR A 1 555 ? -30.945 -34.977 8.779 1.00 29.03 555 THR A CA 1
ATOM 4280 C C . THR A 1 555 ? -31.423 -34.587 7.376 1.00 29.03 555 THR A C 1
ATOM 4282 O O . THR A 1 555 ? -32.524 -34.065 7.203 1.00 29.03 555 THR A O 1
ATOM 4285 N N . SER A 1 556 ? -30.621 -34.908 6.362 1.00 34.78 556 SER A N 1
ATOM 4286 C CA . SER A 1 556 ? -31.018 -34.906 4.955 1.00 34.78 556 SER A CA 1
ATOM 4287 C C . SER A 1 556 ? -31.798 -36.179 4.610 1.00 34.78 556 SER A C 1
ATOM 4289 O O . SER A 1 556 ? -31.458 -37.269 5.062 1.00 34.78 556 SER A O 1
ATOM 4291 N N . ASN A 1 557 ? -32.821 -36.049 3.764 1.00 28.55 557 ASN A N 1
ATOM 4292 C CA . ASN A 1 557 ? -33.302 -37.143 2.922 1.00 28.55 557 ASN A CA 1
ATOM 4293 C C . ASN A 1 557 ? -33.726 -36.593 1.543 1.00 28.55 557 ASN A C 1
ATOM 4295 O O . ASN A 1 557 ? -34.116 -35.426 1.455 1.00 28.55 557 ASN A O 1
ATOM 4299 N N . PRO A 1 558 ? -33.594 -37.388 0.464 1.00 31.91 558 PRO A N 1
ATOM 4300 C CA . PRO A 1 558 ? -33.364 -36.893 -0.890 1.00 31.91 558 PRO A CA 1
ATOM 4301 C C . PRO A 1 558 ? -34.624 -36.925 -1.761 1.00 31.91 558 PRO A C 1
ATOM 4303 O O . PRO A 1 558 ? -35.488 -37.783 -1.583 1.00 31.91 558 PRO A O 1
ATOM 4306 N N . LEU A 1 559 ? -34.695 -36.028 -2.752 1.00 26.69 559 LEU A N 1
ATOM 4307 C CA . LEU A 1 559 ? -35.716 -36.073 -3.798 1.00 26.69 559 LEU A CA 1
ATOM 4308 C C . LEU A 1 559 ? -35.116 -36.426 -5.164 1.00 26.69 559 LEU A C 1
ATOM 4310 O O . LEU A 1 559 ? -33.983 -36.093 -5.503 1.00 26.69 559 LEU A O 1
ATOM 4314 N N . THR A 1 560 ? -35.941 -37.162 -5.886 1.00 26.95 560 THR A N 1
ATOM 4315 C CA . THR A 1 560 ? -35.744 -38.036 -7.031 1.00 26.95 560 THR A CA 1
ATOM 4316 C C . THR A 1 560 ? -35.503 -37.347 -8.373 1.00 26.95 560 THR A C 1
ATOM 4318 O O . THR A 1 560 ? -35.955 -36.242 -8.657 1.00 26.95 560 THR A O 1
ATOM 4321 N N . THR A 1 561 ? -34.833 -38.113 -9.229 1.00 26.05 561 THR A N 1
ATOM 4322 C CA . THR A 1 561 ? -34.663 -37.979 -10.675 1.00 26.05 561 THR A CA 1
ATOM 4323 C C . THR A 1 561 ? -35.984 -37.991 -11.450 1.00 26.05 561 THR A C 1
ATOM 4325 O O . THR A 1 561 ? -36.858 -38.813 -11.187 1.00 26.05 561 THR A O 1
ATOM 4328 N N . SER A 1 562 ? -36.082 -37.183 -12.512 1.00 27.22 562 SER A N 1
ATOM 4329 C CA . SER A 1 562 ? -36.774 -37.589 -13.744 1.00 27.22 562 SER A CA 1
ATOM 4330 C C . SER A 1 562 ? -36.282 -36.802 -14.968 1.00 27.22 562 SER A C 1
ATOM 4332 O O . SER A 1 562 ? -35.601 -35.787 -14.860 1.00 27.22 562 SER A O 1
ATOM 4334 N N . LYS A 1 563 ? -36.549 -37.404 -16.124 1.00 27.66 563 LYS A N 1
ATOM 4335 C CA . LYS A 1 563 ? -35.847 -37.387 -17.410 1.00 27.66 563 LYS A CA 1
ATOM 4336 C C . LYS A 1 563 ? -36.485 -36.402 -18.406 1.00 27.66 563 LYS A C 1
ATOM 4338 O O . LYS A 1 563 ? -37.654 -36.060 -18.276 1.00 27.66 563 LYS A O 1
ATOM 4343 N N . ALA A 1 564 ? -35.694 -36.016 -19.409 1.00 26.08 564 ALA A N 1
ATOM 4344 C CA . ALA A 1 564 ? -36.029 -35.171 -20.563 1.00 26.08 564 ALA A CA 1
ATOM 4345 C C . ALA A 1 564 ? -37.240 -35.642 -21.399 1.00 26.08 564 ALA A C 1
ATOM 4347 O O . ALA A 1 564 ? -37.657 -36.799 -21.287 1.00 26.08 564 ALA A O 1
ATOM 4348 N N . PRO A 1 565 ? -37.711 -34.785 -22.328 1.00 29.08 565 PRO A N 1
ATOM 4349 C CA . PRO A 1 565 ? -37.584 -35.163 -23.744 1.00 29.08 565 PRO A CA 1
ATOM 4350 C C . PRO A 1 565 ? -37.245 -34.009 -24.727 1.00 29.08 565 PRO A C 1
ATOM 4352 O O . PRO A 1 565 ? -37.679 -32.872 -24.569 1.00 29.08 565 PRO A O 1
ATOM 4355 N N . SER A 1 566 ? -36.474 -34.357 -25.764 1.00 25.36 566 SER A N 1
ATOM 4356 C CA . SER A 1 566 ? -36.425 -33.787 -27.134 1.00 25.36 566 SER A CA 1
ATOM 4357 C C . SER A 1 566 ? -37.604 -34.359 -27.976 1.00 25.36 566 SER A C 1
ATOM 4359 O O . SER A 1 566 ? -38.230 -35.284 -27.446 1.00 25.36 566 SER A O 1
ATOM 4361 N N . PRO A 1 567 ? -37.967 -33.935 -29.224 1.00 38.25 567 PRO A N 1
ATOM 4362 C CA . PRO A 1 567 ? -37.150 -33.495 -30.388 1.00 38.25 567 PRO A CA 1
ATOM 4363 C C . PRO A 1 567 ? -37.756 -32.252 -31.128 1.00 38.25 567 PRO A C 1
ATOM 4365 O O . PRO A 1 567 ? -38.715 -31.678 -30.635 1.00 38.25 567 PRO A O 1
ATOM 4368 N N . GLU A 1 568 ? -37.207 -31.636 -32.187 1.00 25.97 568 GLU A N 1
ATOM 4369 C CA . GLU A 1 568 ? -37.031 -32.114 -33.572 1.00 25.97 568 GLU A CA 1
ATOM 4370 C C . GLU A 1 568 ? -36.224 -31.128 -34.446 1.00 25.97 568 GLU A C 1
ATOM 4372 O O . GLU A 1 568 ? -36.089 -29.940 -34.154 1.00 25.97 568 GLU A O 1
ATOM 4377 N N . ASN A 1 569 ? -35.704 -31.694 -35.539 1.00 26.23 569 ASN A N 1
ATOM 4378 C CA . ASN A 1 569 ? -34.858 -31.134 -36.590 1.00 26.23 569 ASN A CA 1
ATOM 4379 C C . ASN A 1 569 ? -35.537 -30.070 -37.468 1.00 26.23 569 ASN A C 1
ATOM 4381 O O . ASN A 1 569 ? -36.725 -30.163 -37.749 1.00 26.23 569 ASN A O 1
ATOM 4385 N N . ASN A 1 570 ? -34.721 -29.200 -38.076 1.00 26.78 570 ASN A N 1
ATOM 4386 C CA . ASN A 1 570 ? -34.823 -28.935 -39.514 1.00 26.78 570 ASN A CA 1
ATOM 4387 C C . ASN A 1 570 ? -33.476 -28.487 -40.098 1.00 26.78 570 ASN A C 1
ATOM 4389 O O . ASN A 1 570 ? -32.901 -27.469 -39.719 1.00 26.78 570 ASN A O 1
ATOM 4393 N N . THR A 1 571 ? -32.993 -29.290 -41.039 1.00 27.52 571 THR A N 1
ATOM 4394 C CA . THR A 1 571 ? -31.900 -29.023 -41.969 1.00 27.52 571 THR A CA 1
ATOM 4395 C C . THR A 1 571 ? -32.404 -28.176 -43.135 1.00 27.52 571 THR A C 1
ATOM 4397 O O . THR A 1 571 ? -33.493 -28.418 -43.646 1.00 27.52 571 THR A O 1
ATOM 4400 N N . ASN A 1 572 ? -31.582 -27.243 -43.622 1.00 27.77 572 ASN A N 1
ATOM 4401 C CA . ASN A 1 572 ? -31.554 -26.915 -45.044 1.00 27.77 572 ASN A CA 1
ATOM 4402 C C . ASN A 1 572 ? -30.182 -26.402 -45.488 1.00 27.77 572 ASN A C 1
ATOM 4404 O O . ASN A 1 572 ? -29.438 -25.773 -44.740 1.00 27.77 572 ASN A O 1
ATOM 4408 N N . SER A 1 573 ? -29.881 -26.792 -46.719 1.00 26.97 573 SER A N 1
ATOM 4409 C CA . SER A 1 573 ? -28.600 -26.843 -47.412 1.00 26.97 573 SER A CA 1
ATOM 4410 C C . SER A 1 573 ? -28.388 -25.636 -48.334 1.00 26.97 573 SER A C 1
ATOM 4412 O O . SER A 1 573 ? -29.360 -25.034 -48.783 1.00 26.97 573 SER A O 1
ATOM 4414 N N . GLY A 1 574 ? -27.124 -25.392 -48.705 1.00 24.97 574 GLY A N 1
ATOM 4415 C CA . GLY A 1 574 ? -26.757 -24.908 -50.042 1.00 24.97 574 GLY A CA 1
ATOM 4416 C C . GLY A 1 574 ? -26.303 -23.451 -50.167 1.00 24.97 574 GLY A C 1
ATOM 4417 O O . GLY A 1 574 ? -27.125 -22.546 -50.241 1.00 24.97 574 GLY A O 1
ATOM 4418 N N . ASN A 1 575 ? -24.990 -23.232 -50.310 1.00 25.70 575 ASN A N 1
ATOM 4419 C CA . ASN A 1 575 ? -24.411 -22.855 -51.609 1.00 25.70 575 ASN A CA 1
ATOM 4420 C C . ASN A 1 575 ? -22.874 -22.822 -51.573 1.00 25.70 575 ASN A C 1
ATOM 4422 O O . ASN A 1 575 ? -22.252 -22.253 -50.678 1.00 25.70 575 ASN A O 1
ATOM 4426 N N . SER A 1 576 ? -22.294 -23.457 -52.586 1.00 29.30 576 SER A N 1
ATOM 4427 C CA . SER A 1 576 ? -20.876 -23.555 -52.920 1.00 29.30 576 SER A CA 1
ATOM 4428 C C . SER A 1 576 ? -20.476 -22.530 -53.986 1.00 29.30 576 SER A C 1
ATOM 4430 O O . SER A 1 576 ? -21.293 -22.215 -54.844 1.00 29.30 576 SER A O 1
ATOM 4432 N N . GLU A 1 577 ? -19.206 -22.105 -53.979 1.00 31.67 577 GLU A N 1
ATOM 4433 C CA . GLU A 1 577 ? -18.212 -22.215 -55.078 1.00 31.67 577 GLU A CA 1
ATOM 4434 C C . GLU A 1 577 ? -17.170 -21.079 -55.068 1.00 31.67 577 GLU A C 1
ATOM 4436 O O . GLU A 1 577 ? -17.482 -19.926 -54.781 1.00 31.67 577 GLU A O 1
ATOM 4441 N N . GLY A 1 578 ? -15.919 -21.420 -55.420 1.00 28.44 578 GLY A N 1
ATOM 4442 C CA . GLY A 1 578 ? -14.843 -20.458 -55.692 1.00 28.44 578 GLY A CA 1
ATOM 4443 C C . GLY A 1 578 ? -13.418 -21.023 -55.565 1.00 28.44 578 GLY A C 1
ATOM 4444 O O . GLY A 1 578 ? -12.704 -20.677 -54.630 1.00 28.44 578 GLY A O 1
ATOM 4445 N N . ASN A 1 579 ? -13.014 -21.900 -56.494 1.00 35.78 579 ASN A N 1
ATOM 4446 C CA . ASN A 1 579 ? -11.705 -22.576 -56.590 1.00 35.78 579 ASN A CA 1
ATOM 4447 C C . ASN A 1 579 ? -10.500 -21.639 -56.835 1.00 35.78 579 ASN A C 1
ATOM 4449 O O . ASN A 1 579 ? -10.616 -20.681 -57.588 1.00 35.78 579 ASN A O 1
ATOM 4453 N N . ASN A 1 580 ? -9.308 -22.044 -56.362 1.00 39.44 580 ASN A N 1
ATOM 4454 C CA . ASN A 1 580 ? -7.991 -21.627 -56.887 1.00 39.44 580 ASN A CA 1
ATOM 4455 C C . ASN A 1 580 ? -7.001 -22.817 -56.912 1.00 39.44 580 ASN A C 1
ATOM 4457 O O . ASN A 1 580 ? -5.944 -22.806 -56.283 1.00 39.44 580 ASN A O 1
ATOM 4461 N N . THR A 1 581 ? -7.345 -23.875 -57.648 1.00 44.31 581 THR A N 1
ATOM 4462 C CA . THR A 1 581 ? -6.576 -25.138 -57.710 1.00 44.31 581 THR A CA 1
ATOM 4463 C C . THR A 1 581 ? -5.363 -25.079 -58.661 1.00 44.31 581 THR A C 1
ATOM 4465 O O . THR A 1 581 ? -4.512 -25.962 -58.636 1.00 44.31 581 THR A O 1
ATOM 4468 N N . ALA A 1 582 ? -5.206 -24.018 -59.461 1.00 42.09 582 ALA A N 1
ATOM 4469 C CA . ALA A 1 582 ? -4.113 -23.908 -60.440 1.00 42.09 582 ALA A CA 1
ATOM 4470 C C . ALA A 1 582 ? -2.790 -23.339 -59.873 1.00 42.09 582 ALA A C 1
ATOM 4472 O O . ALA A 1 582 ? -1.727 -23.592 -60.434 1.00 42.09 582 ALA A O 1
ATOM 4473 N N . ALA A 1 583 ? -2.817 -22.619 -58.743 1.00 42.41 583 ALA A N 1
ATOM 4474 C CA . ALA A 1 583 ? -1.614 -22.023 -58.140 1.00 42.41 583 ALA A CA 1
ATOM 4475 C C . ALA A 1 583 ? -0.835 -22.997 -57.232 1.00 42.41 583 ALA A C 1
ATOM 4477 O O . ALA A 1 583 ? 0.361 -22.827 -57.007 1.00 42.41 583 ALA A O 1
ATOM 4478 N N . ILE A 1 584 ? -1.498 -24.045 -56.736 1.00 48.38 584 ILE A N 1
ATOM 4479 C CA . ILE A 1 584 ? -0.926 -24.995 -55.770 1.00 48.38 584 ILE A CA 1
ATOM 4480 C C . ILE A 1 584 ? -0.034 -26.033 -56.474 1.00 48.38 584 ILE A C 1
ATOM 4482 O O . ILE A 1 584 ? 0.994 -26.437 -55.935 1.00 48.38 584 ILE A O 1
ATOM 4486 N N . VAL A 1 585 ? -0.357 -26.405 -57.718 1.00 47.41 585 VAL A N 1
ATOM 4487 C CA . VAL A 1 585 ? 0.398 -27.419 -58.477 1.00 47.41 585 VAL A CA 1
ATOM 4488 C C . VAL A 1 585 ? 1.763 -26.889 -58.947 1.00 47.41 585 VAL A C 1
ATOM 4490 O O . VAL A 1 585 ? 2.746 -27.626 -58.918 1.00 47.41 585 VAL A O 1
ATOM 4493 N N . GLY A 1 586 ? 1.874 -25.599 -59.290 1.00 42.25 586 GLY A N 1
ATOM 4494 C CA . GLY A 1 586 ? 3.144 -24.993 -59.725 1.00 42.25 586 GLY A CA 1
ATOM 4495 C C . GLY A 1 586 ? 4.197 -24.874 -58.614 1.00 42.25 586 GLY A C 1
ATOM 4496 O O . GLY A 1 586 ? 5.391 -25.033 -58.867 1.00 42.25 586 GLY A O 1
ATOM 4497 N N . ILE A 1 587 ? 3.763 -24.657 -57.368 1.00 51.72 587 ILE A N 1
ATOM 4498 C CA . ILE A 1 587 ? 4.655 -24.502 -56.206 1.00 51.72 587 ILE A CA 1
ATOM 4499 C C . ILE A 1 587 ? 5.256 -25.854 -55.795 1.00 51.72 587 ILE A C 1
ATOM 4501 O O . ILE A 1 587 ? 6.439 -25.934 -55.465 1.00 51.72 587 ILE A O 1
ATOM 4505 N N . ILE A 1 588 ? 4.476 -26.936 -55.884 1.00 53.00 588 ILE A N 1
ATOM 4506 C CA . ILE A 1 588 ? 4.926 -28.287 -55.515 1.00 53.00 588 ILE A CA 1
ATOM 4507 C C . ILE A 1 588 ? 6.013 -28.789 -56.479 1.00 53.00 588 ILE A C 1
ATOM 4509 O O . ILE A 1 588 ? 7.017 -29.346 -56.038 1.00 53.00 588 ILE A O 1
ATOM 4513 N N . VAL A 1 589 ? 5.877 -28.523 -57.782 1.00 54.75 589 VAL A N 1
ATOM 4514 C CA . VAL A 1 589 ? 6.878 -28.931 -58.786 1.00 54.75 589 VAL A CA 1
ATOM 4515 C C . VAL A 1 589 ? 8.195 -28.157 -58.620 1.00 54.75 589 VAL A C 1
ATOM 4517 O O . VAL A 1 589 ? 9.271 -28.746 -58.736 1.00 54.75 589 VAL A O 1
ATOM 4520 N N . GLY A 1 590 ? 8.135 -26.866 -58.269 1.00 48.44 590 GLY A N 1
ATOM 4521 C CA . GLY A 1 590 ? 9.326 -26.042 -58.027 1.00 48.44 590 GLY A CA 1
ATOM 4522 C C . GLY A 1 590 ? 10.127 -26.462 -56.788 1.00 48.44 590 GLY A C 1
ATOM 4523 O O . GLY A 1 590 ? 11.355 -26.536 -56.839 1.00 48.44 590 GLY A O 1
ATOM 4524 N N . VAL A 1 591 ? 9.445 -26.804 -55.691 1.00 56.12 591 VAL A N 1
ATOM 4525 C CA . VAL A 1 591 ? 10.100 -27.247 -54.446 1.00 56.12 591 VAL A CA 1
ATOM 4526 C C . VAL A 1 591 ? 10.754 -28.623 -54.618 1.00 56.12 591 VAL A C 1
ATOM 4528 O O . VAL A 1 591 ? 11.883 -28.823 -54.170 1.00 56.12 591 VAL A O 1
ATOM 4531 N N . ILE A 1 592 ? 10.106 -29.550 -55.334 1.00 61.34 592 ILE A N 1
ATOM 4532 C CA . ILE A 1 592 ? 10.671 -30.880 -55.620 1.00 61.34 592 ILE A CA 1
ATOM 4533 C C . ILE A 1 592 ? 11.918 -30.771 -56.515 1.00 61.34 592 ILE A C 1
ATOM 4535 O O . ILE A 1 592 ? 12.905 -31.471 -56.278 1.00 61.34 592 ILE A O 1
ATOM 4539 N N . GLY A 1 593 ? 11.921 -29.852 -57.489 1.00 63.72 593 GLY A N 1
ATOM 4540 C CA . GLY A 1 593 ? 13.081 -29.598 -58.348 1.00 63.72 593 GLY A CA 1
ATOM 4541 C C . GLY A 1 593 ? 14.307 -29.089 -57.580 1.00 63.72 593 GLY A C 1
ATOM 4542 O O . GLY A 1 593 ? 15.412 -29.594 -57.778 1.00 63.72 593 GLY A O 1
ATOM 4543 N N . ILE A 1 594 ? 14.117 -28.140 -56.656 1.00 60.44 594 ILE A N 1
ATOM 4544 C CA . ILE A 1 594 ? 15.218 -27.576 -55.857 1.00 60.44 594 ILE A CA 1
ATOM 4545 C C . ILE A 1 594 ? 15.782 -28.621 -54.886 1.00 60.44 594 ILE A C 1
ATOM 4547 O O . ILE A 1 594 ? 16.998 -28.788 -54.824 1.00 60.44 594 ILE A O 1
ATOM 4551 N N . ILE A 1 595 ? 14.927 -29.393 -54.205 1.00 64.69 595 ILE A N 1
ATOM 4552 C CA . ILE A 1 595 ? 15.367 -30.461 -53.289 1.00 64.69 595 ILE A CA 1
ATOM 4553 C C . ILE A 1 595 ? 16.165 -31.541 -54.040 1.00 64.69 595 ILE A C 1
ATOM 4555 O O . ILE A 1 595 ? 17.186 -32.014 -53.534 1.00 64.69 595 ILE A O 1
ATOM 4559 N N . GLY A 1 596 ? 15.754 -31.893 -55.264 1.00 66.75 596 GLY A N 1
ATOM 4560 C CA . GLY A 1 596 ? 16.482 -32.839 -56.114 1.00 66.75 596 GLY A CA 1
ATOM 4561 C C . GLY A 1 596 ? 17.889 -32.357 -56.486 1.00 66.75 596 GLY A C 1
ATOM 4562 O O . GLY A 1 596 ? 18.849 -33.126 -56.402 1.00 66.75 596 GLY A O 1
ATOM 4563 N N . ILE A 1 597 ? 18.037 -31.073 -56.830 1.00 68.38 597 ILE A N 1
ATOM 4564 C CA . ILE A 1 597 ? 19.332 -30.471 -57.184 1.00 68.38 597 ILE A CA 1
ATOM 4565 C C . ILE A 1 597 ? 20.245 -30.371 -55.954 1.00 68.38 597 ILE A C 1
ATOM 4567 O O . ILE A 1 597 ? 21.422 -30.728 -56.029 1.00 68.38 597 ILE A O 1
ATOM 4571 N N . THR A 1 598 ? 19.716 -29.958 -54.798 1.00 59.88 598 THR A N 1
ATOM 4572 C CA . THR A 1 598 ? 20.491 -29.896 -53.549 1.00 59.88 598 THR A CA 1
ATOM 4573 C C . THR A 1 598 ? 20.940 -31.291 -53.099 1.00 59.88 598 THR A C 1
ATOM 4575 O O . THR A 1 598 ? 22.094 -31.470 -52.708 1.00 59.88 598 THR A O 1
ATOM 4578 N N . GLY A 1 599 ? 20.076 -32.304 -53.229 1.00 68.75 599 GLY A N 1
ATOM 4579 C CA . GLY A 1 599 ? 20.418 -33.700 -52.950 1.00 68.75 599 GLY A CA 1
ATOM 4580 C C . GLY A 1 599 ? 21.532 -34.234 -53.856 1.00 68.75 599 GLY A C 1
ATOM 4581 O O . GLY A 1 599 ? 22.486 -34.840 -53.366 1.00 68.75 599 GLY A O 1
ATOM 4582 N N . ALA A 1 600 ? 21.472 -33.947 -55.161 1.00 69.06 600 ALA A N 1
ATOM 4583 C CA . ALA A 1 600 ? 22.509 -34.341 -56.116 1.00 69.06 600 ALA A CA 1
ATOM 4584 C C . ALA A 1 600 ? 23.875 -33.703 -55.797 1.00 69.06 600 ALA A C 1
ATOM 4586 O O . ALA A 1 600 ? 24.894 -34.396 -55.811 1.00 69.06 600 ALA A O 1
ATOM 4587 N N . LEU A 1 601 ? 23.905 -32.417 -55.429 1.00 63.12 601 LEU A N 1
ATOM 4588 C CA . LEU A 1 601 ? 25.142 -31.716 -55.061 1.00 63.12 601 LEU A CA 1
ATOM 4589 C C . LEU A 1 601 ? 25.762 -32.256 -53.761 1.00 63.12 601 LEU A C 1
ATOM 4591 O O . LEU A 1 601 ? 26.984 -32.390 -53.667 1.00 63.12 601 LEU A O 1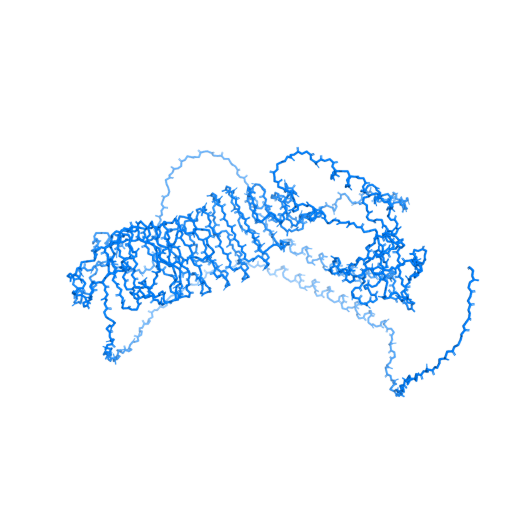
ATOM 4595 N N . ILE A 1 602 ? 24.939 -32.648 -52.782 1.00 67.50 602 ILE A N 1
ATOM 4596 C CA . ILE A 1 602 ? 25.413 -33.279 -51.540 1.00 67.50 602 ILE A CA 1
ATOM 4597 C C . ILE A 1 602 ? 25.989 -34.674 -51.816 1.00 67.50 602 ILE A C 1
ATOM 4599 O O . ILE A 1 602 ? 27.038 -35.017 -51.267 1.00 67.50 602 ILE A O 1
ATOM 4603 N N . ILE A 1 603 ? 25.359 -35.468 -52.689 1.00 67.62 603 ILE A N 1
ATOM 4604 C CA . ILE A 1 603 ? 25.853 -36.802 -53.070 1.00 67.62 603 ILE A CA 1
ATOM 4605 C C . ILE A 1 603 ? 27.196 -36.697 -53.807 1.00 67.62 603 ILE A C 1
ATOM 4607 O O . ILE A 1 603 ? 28.114 -37.463 -53.511 1.00 67.62 603 ILE A O 1
ATOM 4611 N N . ILE A 1 604 ? 27.357 -35.709 -54.694 1.00 66.81 604 ILE A N 1
ATOM 4612 C CA . ILE A 1 604 ? 28.626 -35.447 -55.392 1.00 66.81 604 ILE A CA 1
ATOM 4613 C C . ILE A 1 604 ? 29.723 -35.016 -54.399 1.00 66.81 604 ILE A C 1
ATOM 4615 O O . ILE A 1 604 ? 30.845 -35.516 -54.479 1.00 66.81 604 ILE A O 1
ATOM 4619 N N . LYS A 1 605 ? 29.405 -34.176 -53.400 1.00 58.59 605 LYS A N 1
ATOM 4620 C CA . LYS A 1 605 ? 30.360 -33.756 -52.349 1.00 58.59 605 LYS A CA 1
ATOM 4621 C C . LYS A 1 605 ? 30.732 -34.908 -51.401 1.00 58.59 605 LYS A C 1
ATOM 4623 O O . LYS A 1 605 ? 31.868 -34.974 -50.938 1.00 58.59 605 LYS A O 1
ATOM 4628 N N . ARG A 1 606 ? 29.812 -35.849 -51.141 1.00 54.84 606 ARG A N 1
ATOM 4629 C CA . ARG A 1 606 ? 30.067 -37.044 -50.312 1.00 54.84 606 ARG A CA 1
ATOM 4630 C C . ARG A 1 606 ? 30.932 -38.092 -51.011 1.00 54.84 606 ARG A C 1
ATOM 4632 O O . ARG A 1 606 ? 31.691 -38.770 -50.330 1.00 54.84 606 ARG A O 1
ATOM 4639 N N . ARG A 1 607 ? 30.854 -38.199 -52.341 1.00 52.38 607 ARG A N 1
ATOM 4640 C CA . ARG A 1 607 ? 31.649 -39.157 -53.131 1.00 52.38 607 ARG A CA 1
ATOM 4641 C C . ARG A 1 607 ? 33.127 -38.760 -53.276 1.00 52.38 607 ARG A C 1
ATOM 4643 O O . ARG A 1 607 ? 33.931 -39.602 -53.651 1.00 52.38 607 ARG A O 1
ATOM 4650 N N . ASN A 1 608 ? 33.469 -37.511 -52.939 1.00 47.94 608 ASN A N 1
ATOM 4651 C CA . ASN A 1 608 ? 34.813 -36.937 -53.077 1.00 47.94 608 ASN A CA 1
ATOM 4652 C C . ASN A 1 608 ? 35.535 -36.676 -51.735 1.00 47.94 608 ASN A C 1
ATOM 4654 O O . ASN A 1 608 ? 36.523 -35.945 -51.719 1.00 47.94 608 ASN A O 1
ATOM 4658 N N . ARG A 1 609 ? 35.079 -37.237 -50.601 1.00 43.22 609 ARG A N 1
ATOM 4659 C CA . ARG A 1 609 ? 35.858 -37.179 -49.347 1.00 43.22 609 ARG A CA 1
ATOM 4660 C C . ARG A 1 609 ? 36.834 -38.365 -49.261 1.00 43.22 609 ARG A C 1
ATOM 4662 O O . ARG A 1 609 ? 36.374 -39.495 -49.405 1.00 43.22 609 ARG A O 1
ATOM 4669 N N . PRO A 1 610 ? 38.136 -38.139 -49.003 1.00 37.28 610 PRO A N 1
ATOM 4670 C CA . PRO A 1 610 ? 39.082 -39.220 -48.730 1.00 37.28 610 PRO A CA 1
ATOM 4671 C C . PRO A 1 610 ? 38.758 -39.903 -47.388 1.00 37.28 610 PRO A C 1
ATOM 4673 O O . PRO A 1 610 ? 38.368 -39.234 -46.428 1.00 37.28 610 PRO A O 1
ATOM 4676 N N . GLU A 1 611 ? 38.886 -41.232 -47.342 1.00 37.06 611 GLU A N 1
ATOM 4677 C CA . GLU A 1 611 ? 38.664 -42.058 -46.146 1.00 37.06 611 GLU A CA 1
ATOM 4678 C C . GLU A 1 611 ? 39.637 -41.695 -45.011 1.00 37.06 611 GLU A C 1
ATOM 4680 O O . GLU A 1 611 ? 40.836 -41.525 -45.235 1.00 37.06 611 GLU A O 1
ATOM 4685 N N . GLN A 1 612 ? 39.124 -41.602 -43.778 1.00 33.56 612 GLN A N 1
ATOM 4686 C CA . GLN A 1 612 ? 39.945 -41.571 -42.563 1.00 33.56 612 GLN A CA 1
ATOM 4687 C C . GLN A 1 612 ? 40.251 -43.003 -42.094 1.00 33.56 612 GLN A C 1
ATOM 4689 O O . GLN A 1 612 ? 39.352 -43.846 -42.149 1.00 33.56 612 GLN A O 1
ATOM 4694 N N . PRO A 1 613 ? 41.464 -43.289 -41.581 1.00 31.84 613 PRO A N 1
ATOM 4695 C CA . PRO A 1 613 ? 41.788 -44.602 -41.040 1.00 31.84 613 PRO A CA 1
ATOM 4696 C C . PRO A 1 613 ? 41.086 -44.838 -39.699 1.00 31.84 613 PRO A C 1
ATOM 4698 O O . PRO A 1 613 ? 40.966 -43.938 -38.868 1.00 31.84 613 PRO A O 1
ATOM 4701 N N . SER A 1 614 ? 40.649 -46.078 -39.505 1.00 34.78 614 SER A N 1
ATOM 4702 C CA . SER A 1 614 ? 40.010 -46.611 -38.305 1.00 34.78 614 SER A CA 1
ATOM 4703 C C . SER A 1 614 ? 40.966 -46.760 -37.116 1.00 34.78 614 SER A C 1
ATOM 4705 O O . SER A 1 614 ? 42.106 -47.192 -37.272 1.00 34.78 614 SER A O 1
ATOM 4707 N N . ASP A 1 615 ? 40.422 -46.475 -35.936 1.00 40.03 615 ASP A N 1
ATOM 4708 C CA . ASP A 1 615 ? 40.966 -46.673 -34.590 1.00 40.03 615 ASP A CA 1
ATOM 4709 C C . ASP A 1 615 ? 41.410 -48.129 -34.314 1.00 40.03 615 ASP A C 1
ATOM 4711 O O . ASP A 1 615 ? 40.644 -49.069 -34.543 1.00 40.03 615 ASP A O 1
ATOM 4715 N N . PHE A 1 616 ? 42.639 -48.312 -33.812 1.00 31.72 616 PHE A N 1
ATOM 4716 C CA . PHE A 1 616 ? 43.114 -49.525 -33.130 1.00 31.72 616 PHE A CA 1
ATOM 4717 C C . PHE A 1 616 ? 44.387 -49.209 -32.324 1.00 31.72 616 PHE A C 1
ATOM 4719 O O . PHE A 1 616 ? 45.400 -48.824 -32.906 1.00 31.72 616 PHE A O 1
ATOM 4726 N N . GLY A 1 617 ? 44.374 -49.426 -31.002 1.00 31.50 617 GLY A N 1
ATOM 4727 C CA . GLY A 1 617 ? 45.610 -49.456 -30.207 1.00 31.50 617 GLY A CA 1
ATOM 4728 C C . GLY A 1 617 ? 45.474 -49.056 -28.742 1.00 31.50 617 GLY A C 1
ATOM 4729 O O . GLY A 1 617 ? 45.939 -48.000 -28.332 1.00 31.50 617 GLY A O 1
ATOM 4730 N N . ARG A 1 618 ? 44.864 -49.931 -27.940 1.00 34.19 618 ARG A N 1
ATOM 4731 C CA . ARG A 1 618 ? 44.968 -49.932 -26.478 1.00 34.19 618 ARG A CA 1
ATOM 4732 C C . ARG A 1 618 ? 46.409 -50.321 -26.120 1.00 34.19 618 ARG A C 1
ATOM 4734 O O . ARG A 1 618 ? 46.782 -51.436 -26.455 1.00 34.19 618 ARG A O 1
ATOM 4741 N N . ASP A 1 619 ? 47.164 -49.472 -25.423 1.00 31.16 619 ASP A N 1
ATOM 4742 C CA . ASP A 1 619 ? 48.299 -49.943 -24.623 1.00 31.16 619 ASP A CA 1
ATOM 4743 C C . ASP A 1 619 ? 48.503 -49.123 -23.347 1.00 31.16 619 ASP A C 1
ATOM 4745 O O . ASP A 1 619 ? 48.549 -47.894 -23.311 1.00 31.16 619 ASP A O 1
ATOM 4749 N N . THR A 1 620 ? 48.554 -49.897 -22.278 1.00 36.50 620 THR A N 1
ATOM 4750 C CA . THR A 1 620 ? 48.794 -49.582 -20.881 1.00 36.50 620 THR A CA 1
ATOM 4751 C C . THR A 1 620 ? 50.222 -49.096 -20.661 1.00 36.50 620 THR A C 1
ATOM 4753 O O . THR A 1 620 ? 51.141 -49.741 -21.152 1.00 36.50 620 THR A O 1
ATOM 4756 N N . ASN A 1 621 ? 50.418 -48.042 -19.862 1.00 29.22 621 ASN A N 1
ATOM 4757 C CA . ASN A 1 621 ? 51.382 -48.034 -18.750 1.00 29.22 621 ASN A CA 1
ATOM 4758 C C . ASN A 1 621 ? 51.339 -46.697 -18.001 1.00 29.22 621 ASN A C 1
ATOM 4760 O O . ASN A 1 621 ? 51.767 -45.655 -18.490 1.00 29.22 621 ASN A O 1
ATOM 4764 N N . GLN A 1 622 ? 50.819 -46.766 -16.780 1.00 32.81 622 GLN A N 1
ATOM 4765 C CA . GLN A 1 622 ? 50.853 -45.721 -15.770 1.00 32.81 622 GLN A CA 1
ATOM 4766 C C . GLN A 1 622 ? 51.969 -46.083 -14.781 1.00 32.81 622 GLN A C 1
ATOM 4768 O O . GLN A 1 622 ? 51.963 -47.186 -14.237 1.00 32.81 622 GLN A O 1
ATOM 4773 N N . ALA A 1 623 ? 52.908 -45.169 -14.534 1.00 31.52 623 ALA A N 1
ATOM 4774 C CA . ALA A 1 623 ? 53.809 -45.225 -13.384 1.00 31.52 623 ALA A CA 1
ATOM 4775 C C . ALA A 1 623 ? 53.882 -43.827 -12.734 1.00 31.52 623 ALA A C 1
ATOM 4777 O O . ALA A 1 623 ? 53.978 -42.836 -13.463 1.00 31.52 623 ALA A O 1
ATOM 4778 N N . PRO A 1 624 ? 53.784 -43.717 -11.395 1.00 37.44 624 PRO A N 1
ATOM 4779 C CA . PRO A 1 624 ? 53.673 -42.441 -10.693 1.00 37.44 624 PRO A CA 1
ATOM 4780 C C . PRO A 1 624 ? 55.050 -41.889 -10.293 1.00 37.44 624 PRO A C 1
ATOM 4782 O O . PRO A 1 624 ? 55.915 -42.631 -9.831 1.00 37.44 624 PRO A O 1
ATOM 4785 N N . TYR A 1 625 ? 55.243 -40.573 -10.412 1.00 29.66 625 TYR A N 1
ATOM 4786 C CA . TYR A 1 625 ? 56.430 -39.902 -9.880 1.00 29.66 625 TYR A CA 1
ATOM 4787 C C . TYR A 1 625 ? 56.289 -39.669 -8.370 1.00 29.66 625 TYR A C 1
ATOM 4789 O O . TYR A 1 625 ? 55.424 -38.924 -7.911 1.00 29.66 625 TYR A O 1
ATOM 4797 N N . HIS A 1 626 ? 57.171 -40.329 -7.620 1.00 28.14 626 HIS A N 1
ATOM 4798 C CA . HIS A 1 626 ? 57.496 -40.070 -6.221 1.00 28.14 626 HIS A CA 1
ATOM 4799 C C . HIS A 1 626 ? 58.262 -38.744 -6.080 1.00 28.14 626 HIS A C 1
ATOM 4801 O O . HIS A 1 626 ? 59.204 -38.495 -6.829 1.00 28.14 626 HIS A O 1
ATOM 4807 N N . TYR A 1 627 ? 57.908 -37.939 -5.077 1.00 27.20 627 TYR A N 1
ATOM 4808 C CA . TYR A 1 627 ? 58.692 -36.790 -4.615 1.00 27.20 627 TYR A CA 1
ATOM 4809 C C . TYR A 1 627 ? 59.401 -37.184 -3.308 1.00 27.20 627 TYR A C 1
ATOM 4811 O O . TYR A 1 627 ? 58.733 -37.587 -2.353 1.00 27.20 627 TYR A O 1
ATOM 4819 N N . GLN A 1 628 ? 60.736 -37.110 -3.269 1.00 28.73 628 GLN A N 1
ATOM 4820 C CA . GLN A 1 628 ? 61.532 -37.205 -2.037 1.00 28.73 628 GLN A CA 1
ATOM 4821 C C . GLN A 1 628 ? 61.911 -35.795 -1.549 1.00 28.73 628 GLN A C 1
ATOM 4823 O O . GLN A 1 628 ? 62.200 -34.936 -2.381 1.00 28.73 628 GLN A O 1
ATOM 4828 N N . PRO A 1 629 ? 61.928 -35.545 -0.227 1.00 35.09 629 PRO A N 1
ATOM 4829 C CA . PRO A 1 629 ? 62.389 -34.290 0.349 1.00 35.09 629 PRO A CA 1
ATOM 4830 C C . PRO A 1 629 ? 63.891 -34.358 0.648 1.00 35.09 629 PRO A C 1
ATOM 4832 O O . PRO A 1 629 ? 64.377 -35.379 1.134 1.00 35.09 629 PRO A O 1
ATOM 4835 N N . GLU A 1 630 ? 64.608 -33.259 0.431 1.00 31.61 630 GLU A N 1
ATOM 4836 C CA . GLU A 1 630 ? 65.987 -33.108 0.894 1.00 31.61 630 GLU A CA 1
ATOM 4837 C C . GLU A 1 630 ? 66.064 -31.881 1.811 1.00 31.61 630 GLU A C 1
ATOM 4839 O O . GLU A 1 630 ? 65.909 -30.738 1.384 1.00 31.61 630 GLU A O 1
ATOM 4844 N N . ASN A 1 631 ? 66.222 -32.163 3.105 1.00 34.75 631 ASN A N 1
ATOM 4845 C CA . ASN A 1 631 ? 66.812 -31.254 4.075 1.00 34.75 631 ASN A CA 1
ATOM 4846 C C . ASN A 1 631 ? 68.323 -31.496 4.032 1.00 34.75 631 ASN A C 1
ATOM 4848 O O . ASN A 1 631 ? 68.729 -32.651 4.097 1.00 34.75 631 ASN A O 1
ATOM 4852 N N . ASP A 1 632 ? 69.133 -30.440 4.023 1.00 31.81 632 ASP A N 1
ATOM 4853 C CA . ASP A 1 632 ? 70.070 -30.219 5.125 1.00 31.81 632 ASP A CA 1
ATOM 4854 C C . ASP A 1 632 ? 70.711 -28.826 5.077 1.00 31.81 632 ASP A C 1
ATOM 4856 O O . ASP A 1 632 ? 70.728 -28.123 4.070 1.00 31.81 632 ASP A O 1
ATOM 4860 N N . ASN A 1 633 ? 71.129 -28.422 6.269 1.00 32.69 633 ASN A N 1
ATOM 4861 C CA . ASN A 1 633 ? 71.327 -27.070 6.772 1.00 32.69 633 ASN A CA 1
ATOM 4862 C C . ASN A 1 633 ? 72.855 -26.732 6.822 1.00 32.69 633 ASN A C 1
ATOM 4864 O O . ASN A 1 633 ? 73.631 -27.326 6.081 1.00 32.69 633 ASN A O 1
ATOM 4868 N N . PRO A 1 634 ? 73.354 -25.844 7.703 1.00 56.94 634 PRO A N 1
ATOM 4869 C CA . PRO A 1 634 ? 73.793 -24.463 7.467 1.00 56.94 634 PRO A CA 1
ATOM 4870 C C . PRO A 1 634 ? 75.328 -24.241 7.551 1.00 56.94 634 PRO A C 1
ATOM 4872 O O . PRO A 1 634 ? 76.076 -25.146 7.902 1.00 56.94 634 PRO A O 1
ATOM 4875 N N . THR A 1 635 ? 75.780 -23.001 7.287 1.00 33.00 635 THR A N 1
ATOM 4876 C CA . THR A 1 635 ? 76.996 -22.262 7.767 1.00 33.00 635 THR A CA 1
ATOM 4877 C C . THR A 1 635 ? 77.360 -21.211 6.698 1.00 33.00 635 THR A C 1
ATOM 4879 O O . THR A 1 635 ? 77.258 -21.502 5.518 1.00 33.00 635 THR A O 1
ATOM 4882 N N . GLY A 1 636 ? 77.771 -19.962 6.925 1.00 30.73 636 GLY A N 1
ATOM 4883 C CA . GLY A 1 636 ? 78.052 -19.122 8.086 1.00 30.73 636 GLY A CA 1
ATOM 4884 C C . GLY A 1 636 ? 78.951 -17.955 7.610 1.00 30.73 636 GLY A C 1
ATOM 4885 O O . GLY A 1 636 ? 79.880 -18.210 6.854 1.00 30.73 636 GLY A O 1
ATOM 4886 N N . ASN A 1 637 ? 78.702 -16.726 8.101 1.00 31.42 637 ASN A N 1
ATOM 4887 C CA . ASN A 1 637 ? 79.559 -15.511 8.054 1.00 31.42 637 ASN A CA 1
ATOM 4888 C C . ASN A 1 637 ? 79.906 -14.872 6.682 1.00 31.42 637 ASN A C 1
ATOM 4890 O O . ASN A 1 637 ? 80.112 -15.561 5.700 1.00 31.42 637 ASN A O 1
ATOM 4894 N N . SER A 1 638 ? 80.101 -13.555 6.517 1.00 34.53 638 SER A N 1
ATOM 4895 C CA . SER A 1 638 ? 80.022 -12.364 7.387 1.00 34.53 638 SER A CA 1
ATOM 4896 C C . SER A 1 638 ? 80.343 -11.095 6.563 1.00 34.53 638 SER A C 1
ATOM 4898 O O . SER A 1 638 ? 81.157 -11.176 5.650 1.00 34.53 638 SER A O 1
ATOM 4900 N N . SER A 1 639 ? 79.868 -9.935 7.048 1.00 32.59 639 SER A N 1
ATOM 4901 C CA . SER A 1 639 ? 80.576 -8.631 7.104 1.00 32.59 639 SER A CA 1
ATOM 4902 C C . SER A 1 639 ? 80.540 -7.624 5.929 1.00 32.59 639 SER A C 1
ATOM 4904 O O . SER A 1 639 ? 81.233 -7.782 4.933 1.00 32.59 639 SER A O 1
ATOM 4906 N N . PHE A 1 640 ? 79.873 -6.491 6.216 1.00 35.72 640 PHE A N 1
ATOM 4907 C CA . PHE A 1 640 ? 80.253 -5.075 6.000 1.00 35.72 640 PHE A CA 1
ATOM 4908 C C . PHE A 1 640 ? 80.979 -4.650 4.708 1.00 35.72 640 PHE A C 1
ATOM 4910 O O . PHE A 1 640 ? 82.196 -4.807 4.595 1.00 35.72 640 PHE A O 1
ATOM 4917 N N . LYS A 1 641 ? 80.285 -3.857 3.882 1.00 33.59 641 LYS A N 1
ATOM 4918 C CA . LYS A 1 641 ? 80.528 -2.409 3.733 1.00 33.59 641 LYS A CA 1
ATOM 4919 C C . LYS A 1 641 ? 79.363 -1.721 3.037 1.00 33.59 641 LYS A C 1
ATOM 4921 O O . LYS A 1 641 ? 78.744 -2.388 2.183 1.00 33.59 641 LYS A O 1
#

Sequence (641 aa):
MKTNALACSAIGGTTQSLWAATSPYKISVCVVNTTLTTSATEQPDKAVNPAGTNNSTTSNSTGTIVGVVVGVLGLIAIFSIVEQPYNPYIVPSPQKDGIDVAPLRQHKLELQELSIIDSELIASGGCGEVWLGSIAGEQVAIKRLKEKSESALQKFISEIILMSEMNSPYIVRFIGAYWTNPIEMQWVVEYMETDLRKFWLMCPPYHADHIRAAENLIFYNVPVLFSFFIPHFNMLWSFGIVIALVVKVVFASCPYGNLPQGTILVADANCYGLNAAVCGVDKSCKVVNSSMSDSDYDFTNLSGVGDLTYYTKNYLKISYTNLLNLKLMKLPSIVKTLEFRTIAQFDLTQIKTTLPDTLTDLYILNSSIGVIPLDFKWPTKITTIVLNTVKLQTIPRNLPSSLSELAIQGNYLKDLNYLPKNLTFLNFAVNDLVEILTMDWRMVNYIELSNNPLTTFANVELSNSLQYFCCDNCSLTNITVDTATYAALNALPPWDRDTNAKTYTGYSLNKRVTVNPANCKAIGGTVQSLWAGTSTYPISACVVGSVASTTTSPTSNPLTTSKAPSPENNTNSGNSEGNNTAAIVGIIVGVIGIIGITGALIIIKRRNRPEQPSDFGRDTNQAPYHYQPENDNPTGNSSFK

Radius of gyration: 40.34 Å; chains: 1; bounding box: 123×77×95 Å